Protein AF-A0A507EH34-F1 (afdb_monomer_lite)

Structure (mmCIF, N/CA/C/O backbone):
data_AF-A0A507EH34-F1
#
_entry.id   AF-A0A507EH34-F1
#
loop_
_atom_site.group_PDB
_atom_site.id
_atom_site.type_symbol
_atom_site.label_atom_id
_atom_site.label_alt_id
_atom_site.label_comp_id
_atom_site.label_asym_id
_atom_site.label_entity_id
_atom_site.label_seq_id
_atom_site.pdbx_PDB_ins_code
_atom_site.Cartn_x
_atom_site.Cartn_y
_atom_site.Cartn_z
_atom_site.occupancy
_atom_site.B_iso_or_equiv
_atom_site.auth_seq_id
_atom_site.auth_comp_id
_atom_site.auth_asym_id
_atom_site.auth_atom_id
_atom_site.pdbx_PDB_model_num
ATOM 1 N N . MET A 1 1 ? -32.931 -15.412 51.283 1.00 33.84 1 MET A N 1
ATOM 2 C CA . MET A 1 1 ? -33.545 -14.226 50.650 1.00 33.84 1 MET A CA 1
ATOM 3 C C . MET A 1 1 ? -32.749 -13.931 49.393 1.00 33.84 1 MET A C 1
ATOM 5 O O . MET A 1 1 ? -31.555 -13.701 49.509 1.00 33.84 1 MET A O 1
ATOM 9 N N . THR A 1 2 ? -33.366 -14.022 48.220 1.00 30.22 2 THR A N 1
ATOM 10 C CA . THR A 1 2 ? -32.742 -13.738 46.919 1.00 30.22 2 THR A CA 1
ATOM 11 C C . THR A 1 2 ? -33.269 -12.403 46.397 1.00 30.22 2 THR A C 1
ATOM 13 O O . THR A 1 2 ? -34.475 -12.170 46.427 1.00 30.22 2 THR A O 1
ATOM 16 N N . SER A 1 3 ? -32.374 -11.510 45.968 1.00 30.75 3 SER A N 1
ATOM 17 C CA . SER A 1 3 ? -32.752 -10.196 45.429 1.00 30.75 3 SER A CA 1
ATOM 18 C C . SER A 1 3 ? -33.054 -10.297 43.925 1.00 30.75 3 SER A C 1
ATOM 20 O O . SER A 1 3 ? -32.277 -10.944 43.221 1.00 30.75 3 SER A O 1
ATOM 22 N N . PRO A 1 4 ? -34.138 -9.690 43.406 1.00 41.44 4 PRO A N 1
ATOM 23 C CA . PRO A 1 4 ? -34.496 -9.758 41.990 1.00 41.44 4 PRO A CA 1
ATOM 24 C C . PRO A 1 4 ? -33.719 -8.727 41.149 1.00 41.44 4 PRO A C 1
ATOM 26 O O . PRO A 1 4 ? -34.237 -7.672 40.791 1.00 41.44 4 PRO A O 1
ATOM 29 N N . VAL A 1 5 ? -32.468 -9.058 40.825 1.00 37.34 5 VAL A N 1
ATOM 30 C CA . VAL A 1 5 ? -31.585 -8.348 39.880 1.00 37.34 5 VAL A CA 1
ATOM 31 C C . VAL A 1 5 ? -30.817 -9.449 39.117 1.00 37.34 5 VAL A C 1
ATOM 33 O O . VAL A 1 5 ? -30.235 -10.309 39.768 1.00 37.34 5 VAL A O 1
ATOM 36 N N . ASP A 1 6 ? -30.807 -9.570 37.784 1.00 42.75 6 ASP A N 1
ATOM 37 C CA . ASP A 1 6 ? -31.229 -8.632 36.733 1.00 42.75 6 ASP A CA 1
ATOM 38 C C . ASP A 1 6 ? -31.852 -9.346 35.501 1.00 42.75 6 ASP A C 1
ATOM 40 O O . ASP A 1 6 ? -31.167 -9.706 34.540 1.00 42.75 6 ASP A O 1
ATOM 44 N N . GLU A 1 7 ? -33.178 -9.543 35.482 1.00 36.62 7 GLU A N 1
ATOM 45 C CA . GLU A 1 7 ? -33.858 -10.077 34.284 1.00 36.62 7 GLU A CA 1
ATOM 46 C C . GLU A 1 7 ? -33.825 -9.117 33.079 1.00 36.62 7 GLU A C 1
ATOM 48 O O . GLU A 1 7 ? -34.032 -9.554 31.943 1.00 36.62 7 GLU A O 1
ATOM 53 N N . ASN A 1 8 ? -33.586 -7.820 33.295 1.00 33.03 8 ASN A N 1
ATOM 54 C CA . ASN A 1 8 ? -33.560 -6.838 32.215 1.00 33.03 8 ASN A CA 1
ATOM 55 C C . ASN A 1 8 ? -32.213 -6.845 31.486 1.00 33.03 8 ASN A C 1
ATOM 57 O O . ASN A 1 8 ? -32.210 -6.728 30.262 1.00 33.03 8 ASN A O 1
ATOM 61 N N . ALA A 1 9 ? -31.097 -7.092 32.176 1.00 38.38 9 ALA A N 1
ATOM 62 C CA . ALA A 1 9 ? -29.813 -7.385 31.537 1.00 38.38 9 ALA A CA 1
ATOM 63 C C . ALA A 1 9 ? -29.919 -8.612 30.611 1.00 38.38 9 ALA A C 1
ATOM 65 O O . ALA A 1 9 ? -29.548 -8.537 29.438 1.00 38.38 9 ALA A O 1
ATOM 66 N N . ALA A 1 10 ? -30.529 -9.705 31.087 1.00 32.69 10 ALA A N 1
ATOM 67 C CA . ALA A 1 10 ? -30.738 -10.923 30.297 1.00 32.69 10 ALA A CA 1
ATOM 68 C C . ALA A 1 10 ? -31.671 -10.727 29.081 1.00 32.69 10 ALA A C 1
ATOM 70 O O . ALA A 1 10 ? -31.538 -11.430 28.079 1.00 32.69 10 ALA A O 1
ATOM 71 N N . LYS A 1 11 ? -32.605 -9.766 29.141 1.00 30.56 11 LYS A N 1
ATOM 72 C CA . LYS A 1 11 ? -33.457 -9.374 28.002 1.00 30.56 11 LYS A CA 1
ATOM 73 C C . LYS A 1 11 ? -32.736 -8.421 27.040 1.00 30.56 11 LYS A C 1
ATOM 75 O O . LYS A 1 11 ? -32.881 -8.574 25.831 1.00 30.56 11 LYS A O 1
ATOM 80 N N . LYS A 1 12 ? -31.904 -7.502 27.544 1.00 30.50 12 LYS A N 1
ATOM 81 C CA . LYS A 1 12 ? -31.086 -6.584 26.728 1.00 30.50 12 LYS A CA 1
ATOM 82 C C . LYS A 1 12 ? -30.007 -7.329 25.930 1.00 30.50 12 LYS A C 1
ATOM 84 O O . LYS A 1 12 ? -29.765 -6.992 24.777 1.00 30.50 12 LYS A O 1
ATOM 89 N N . ALA A 1 13 ? -29.458 -8.408 26.492 1.00 32.72 13 ALA A N 1
ATOM 90 C CA . ALA A 1 13 ? -28.557 -9.347 25.815 1.00 32.72 13 ALA A CA 1
ATOM 91 C C . ALA A 1 13 ? -29.239 -10.238 24.748 1.00 32.72 13 ALA A C 1
ATOM 93 O O . ALA A 1 13 ? -28.607 -11.150 24.219 1.00 32.72 13 ALA A O 1
ATOM 94 N N . LYS A 1 14 ? -30.529 -10.020 24.442 1.00 30.28 14 LYS A N 1
ATOM 95 C CA . LYS A 1 14 ? -31.309 -10.841 23.498 1.00 30.28 14 LYS A CA 1
ATOM 96 C C . LYS A 1 14 ? -31.900 -10.062 22.318 1.00 30.28 14 LYS A C 1
ATOM 98 O O . LYS A 1 14 ? -32.732 -10.597 21.588 1.00 30.28 14 LYS A O 1
ATOM 103 N N . THR A 1 15 ? -31.459 -8.818 22.128 1.00 31.09 15 THR A N 1
ATOM 104 C CA . THR A 1 15 ? -31.805 -7.962 20.978 1.00 31.09 15 THR A CA 1
ATOM 105 C C . THR A 1 15 ? -30.588 -7.269 20.357 1.00 31.09 15 THR A C 1
ATOM 107 O O . THR A 1 15 ? -30.735 -6.245 19.696 1.00 31.09 15 THR A O 1
ATOM 110 N N . THR A 1 16 ? -29.389 -7.837 20.504 1.00 33.72 16 THR A N 1
ATOM 111 C CA . THR A 1 16 ? -28.366 -7.714 19.459 1.00 33.72 16 THR A CA 1
ATOM 112 C C . THR A 1 16 ? -28.890 -8.443 18.225 1.00 33.72 16 THR A C 1
ATOM 114 O O . THR A 1 16 ? -28.823 -9.666 18.124 1.00 33.72 16 THR A O 1
ATOM 117 N N . SER A 1 17 ? -29.470 -7.695 17.287 1.00 33.19 17 SER A N 1
ATOM 118 C CA . SER A 1 17 ? -29.617 -8.187 15.919 1.00 33.19 17 SER A CA 1
ATOM 119 C C . SER A 1 17 ? -28.230 -8.532 15.389 1.00 33.19 17 SER A C 1
ATOM 121 O O . SER A 1 17 ? -27.333 -7.701 15.519 1.00 33.19 17 SER A O 1
ATOM 123 N N . GLU A 1 18 ? -28.060 -9.704 14.773 1.00 38.97 18 GLU A N 1
ATOM 124 C CA . GLU A 1 18 ? -26.851 -10.015 14.004 1.00 38.97 18 GLU A CA 1
ATOM 125 C C . GLU A 1 18 ? -26.653 -8.909 12.957 1.00 38.97 18 GLU A C 1
ATOM 127 O O . GLU A 1 18 ? -27.385 -8.844 11.963 1.00 38.97 18 GLU A O 1
ATOM 132 N N . LEU A 1 19 ? -25.711 -7.998 13.219 1.00 39.44 19 LEU A N 1
ATOM 133 C CA . LEU A 1 19 ? -25.417 -6.850 12.368 1.00 39.44 19 LEU A CA 1
ATOM 134 C C . LEU A 1 19 ? -24.670 -7.360 11.140 1.00 39.44 19 LEU A C 1
ATOM 136 O O . LEU A 1 19 ? -23.449 -7.510 11.109 1.00 39.44 19 LEU A O 1
ATOM 140 N N . LYS A 1 20 ? -25.488 -7.775 10.173 1.00 55.75 20 LYS A N 1
ATOM 141 C CA . LYS A 1 20 ? -25.115 -8.684 9.102 1.00 55.75 20 LYS A CA 1
ATOM 142 C C . LYS A 1 20 ? -24.207 -7.981 8.108 1.00 55.75 20 LYS A C 1
ATOM 144 O O . LYS A 1 20 ? -24.690 -7.276 7.224 1.00 55.75 20 LYS A O 1
ATOM 149 N N . PHE A 1 21 ? -22.908 -8.217 8.266 1.00 67.62 21 PHE A N 1
ATOM 150 C CA . PHE A 1 21 ? -21.863 -7.628 7.446 1.00 67.62 21 PHE A CA 1
ATOM 151 C C . PHE A 1 21 ? -22.204 -7.722 5.936 1.00 67.62 21 PHE A C 1
ATOM 153 O O . PHE A 1 21 ? -22.510 -8.825 5.457 1.00 67.62 21 PHE A O 1
ATOM 160 N N . PRO A 1 22 ? -22.195 -6.608 5.170 1.00 71.25 22 PRO A N 1
ATOM 161 C CA . PRO A 1 22 ? -22.764 -6.529 3.818 1.00 71.25 22 PRO A CA 1
ATOM 162 C C . PRO A 1 22 ? -21.860 -7.120 2.718 1.00 71.25 22 PRO A C 1
ATOM 164 O O . PRO A 1 22 ? -21.755 -6.608 1.604 1.00 71.25 22 PRO A O 1
ATOM 167 N N . ARG A 1 23 ? -21.297 -8.305 2.984 1.00 82.00 23 ARG A N 1
ATOM 168 C CA . ARG A 1 23 ? -20.421 -9.098 2.103 1.00 82.00 23 ARG A CA 1
ATOM 169 C C . ARG A 1 23 ? -20.949 -9.267 0.668 1.00 82.00 23 ARG A C 1
ATOM 171 O O . ARG A 1 23 ? -20.158 -9.414 -0.257 1.00 82.00 23 ARG A O 1
ATOM 178 N N . LYS A 1 24 ? -22.271 -9.271 0.446 1.00 87.19 24 LYS A N 1
ATOM 179 C CA . LYS A 1 24 ? -22.873 -9.377 -0.904 1.00 87.19 24 LYS A CA 1
ATOM 180 C C . LYS A 1 24 ? -22.775 -8.081 -1.706 1.00 87.19 24 LYS A C 1
ATOM 182 O O . LYS A 1 24 ? -22.731 -8.117 -2.937 1.00 87.19 24 LYS A O 1
ATOM 187 N N . GLU A 1 25 ? -22.786 -6.956 -1.015 1.00 91.06 25 GLU A N 1
ATOM 188 C CA . GLU A 1 25 ? -22.670 -5.621 -1.570 1.00 91.06 25 GLU A CA 1
ATOM 189 C C . GLU A 1 25 ? -21.185 -5.323 -1.819 1.00 91.06 25 GLU A C 1
ATOM 191 O O . GLU A 1 25 ? -20.841 -4.909 -2.921 1.00 91.06 25 GLU A O 1
ATOM 196 N N . ASP A 1 26 ? -20.289 -5.678 -0.892 1.00 90.62 26 ASP A N 1
ATOM 197 C CA . ASP A 1 26 ? -18.832 -5.550 -1.073 1.00 90.62 26 ASP A CA 1
ATOM 198 C C . ASP A 1 26 ? -18.295 -6.415 -2.224 1.00 90.62 26 ASP A C 1
ATOM 200 O O . ASP A 1 26 ? -17.577 -5.924 -3.098 1.00 90.62 26 ASP A O 1
ATOM 204 N N . VAL A 1 27 ? -18.721 -7.681 -2.321 1.00 91.94 27 VAL A N 1
ATOM 205 C CA . VAL A 1 27 ? -18.384 -8.548 -3.469 1.00 91.94 27 VAL A CA 1
ATOM 206 C C . VAL A 1 27 ? -18.865 -7.945 -4.796 1.00 91.94 27 VAL A C 1
ATOM 208 O O . VAL A 1 27 ? -18.200 -8.088 -5.824 1.00 91.94 27 VAL A O 1
ATOM 211 N N . ARG A 1 28 ? -19.991 -7.220 -4.796 1.00 91.88 28 ARG A N 1
ATOM 212 C CA . ARG A 1 28 ? -20.483 -6.502 -5.982 1.00 91.88 28 ARG A CA 1
ATOM 213 C C . ARG A 1 28 ? -19.656 -5.245 -6.268 1.00 91.88 28 ARG A C 1
ATOM 215 O O . ARG A 1 28 ? -19.352 -4.985 -7.428 1.00 91.88 28 ARG A O 1
ATOM 222 N N . TYR A 1 29 ? -19.278 -4.499 -5.232 1.00 93.19 29 TYR A N 1
ATOM 223 C CA . TYR A 1 29 ? -18.457 -3.292 -5.316 1.00 93.19 29 TYR A CA 1
ATOM 224 C C . TYR A 1 29 ? -17.096 -3.580 -5.967 1.00 93.19 29 TYR A C 1
ATOM 226 O O . TYR A 1 29 ? -16.768 -2.991 -7.000 1.00 93.19 29 TYR A O 1
ATOM 234 N N . PHE A 1 30 ? -16.342 -4.553 -5.446 1.00 94.25 30 PHE A N 1
ATOM 235 C CA . PHE A 1 30 ? -15.064 -4.954 -6.047 1.00 94.25 30 PHE A CA 1
ATOM 236 C C . PHE A 1 30 ? -15.244 -5.605 -7.423 1.00 94.25 30 PHE A C 1
ATOM 238 O O . PHE A 1 30 ? -14.439 -5.372 -8.326 1.00 94.25 30 PHE A O 1
ATOM 245 N N . GLY A 1 31 ? -16.340 -6.349 -7.619 1.00 91.69 31 GLY A N 1
ATOM 246 C CA . GLY A 1 31 ? -16.728 -6.875 -8.926 1.00 91.69 31 GLY A CA 1
ATOM 247 C C . GLY A 1 31 ? -16.872 -5.783 -9.993 1.00 91.69 31 GLY A C 1
ATOM 248 O O . GLY A 1 31 ? -16.394 -5.960 -11.111 1.00 91.69 31 GLY A O 1
ATOM 249 N N . TYR A 1 32 ? -17.451 -4.624 -9.661 1.00 89.56 32 TYR A N 1
ATOM 250 C CA . TYR A 1 32 ? -17.475 -3.474 -10.572 1.00 89.56 32 TYR A CA 1
ATOM 251 C C . TYR A 1 32 ? -16.090 -2.842 -10.763 1.00 89.56 32 TYR A C 1
ATOM 253 O O . TYR A 1 32 ? -15.718 -2.552 -11.901 1.00 89.56 32 TYR A O 1
ATOM 261 N N . GLY A 1 33 ? -15.308 -2.688 -9.688 1.00 87.31 33 GLY A N 1
ATOM 262 C CA . GLY A 1 33 ? -13.963 -2.096 -9.732 1.00 87.31 33 GLY A CA 1
ATOM 263 C C . GLY A 1 33 ? -12.974 -2.817 -10.659 1.00 87.31 33 GLY A C 1
ATOM 264 O O . GLY A 1 33 ? -12.096 -2.173 -11.227 1.00 87.31 33 GLY A O 1
ATOM 265 N N . LEU A 1 34 ? -13.151 -4.126 -10.871 1.00 91.25 34 LEU A N 1
ATOM 266 C CA . LEU A 1 34 ? -12.356 -4.938 -11.807 1.00 91.25 34 LEU A CA 1
ATOM 267 C C . LEU A 1 34 ? -12.812 -4.844 -13.276 1.00 91.25 34 LEU A C 1
ATOM 269 O O . LEU A 1 34 ? -12.104 -5.324 -14.157 1.00 91.25 34 LEU A O 1
ATOM 273 N N . ASN A 1 35 ? -13.977 -4.247 -13.553 1.00 86.25 35 ASN A N 1
ATOM 274 C CA . ASN A 1 35 ? -14.508 -4.079 -14.911 1.00 86.25 35 ASN A CA 1
ATOM 275 C C . ASN A 1 35 ? -14.317 -2.652 -15.441 1.00 86.25 35 ASN A C 1
ATOM 277 O O . ASN A 1 35 ? -13.827 -2.465 -16.553 1.00 86.25 35 ASN A O 1
ATOM 281 N N . LEU A 1 36 ? -14.741 -1.639 -14.677 1.00 83.88 36 LEU A N 1
ATOM 282 C CA . LEU A 1 36 ? -14.709 -0.243 -15.115 1.00 83.88 36 LEU A CA 1
ATOM 283 C C . LEU A 1 36 ? -14.590 0.709 -13.922 1.00 83.88 36 LEU A C 1
ATOM 285 O O . LEU A 1 36 ? -15.369 0.638 -12.973 1.00 83.88 36 LEU A O 1
ATOM 289 N N . LEU A 1 37 ? -13.653 1.651 -14.016 1.00 84.38 37 LEU A N 1
ATOM 290 C CA . LEU A 1 37 ? -13.431 2.689 -13.013 1.00 84.38 37 LEU A CA 1
ATOM 291 C C . LEU A 1 37 ? -14.008 4.035 -13.494 1.00 84.38 37 LEU A C 1
ATOM 293 O O . LEU A 1 37 ? -13.840 4.381 -14.666 1.00 84.38 37 LEU A O 1
ATOM 297 N N . PRO A 1 38 ? -14.672 4.821 -12.623 1.00 80.31 38 PRO A N 1
ATOM 298 C CA . PRO A 1 38 ? -15.113 6.175 -12.953 1.00 80.31 38 PRO A CA 1
ATOM 299 C C . PRO A 1 38 ? -13.963 7.100 -13.376 1.00 80.31 38 PRO A C 1
ATOM 301 O O . PRO A 1 38 ? -12.874 7.051 -12.810 1.00 80.31 38 PRO A O 1
ATOM 304 N N . SER A 1 39 ? -14.232 8.030 -14.296 1.00 84.50 39 SER A N 1
ATOM 305 C CA . SER A 1 39 ? -13.222 8.948 -14.850 1.00 84.50 39 SER A CA 1
ATOM 306 C C . SER A 1 39 ? -12.549 9.875 -13.829 1.00 84.50 39 SER A C 1
ATOM 308 O O . SER A 1 39 ? -11.445 10.350 -14.088 1.00 84.50 39 SER A O 1
ATOM 310 N N . HIS A 1 40 ? -13.147 10.110 -12.657 1.00 81.38 40 HIS A N 1
ATOM 311 C CA . HIS A 1 40 ? -12.485 10.862 -11.585 1.00 81.38 40 HIS A CA 1
ATOM 312 C C . HIS A 1 40 ? -11.304 10.103 -10.952 1.00 81.38 40 HIS A C 1
ATOM 314 O O . HIS A 1 40 ? -10.471 10.727 -10.313 1.00 81.38 40 HIS A O 1
ATOM 320 N N . LEU A 1 41 ? -11.182 8.788 -11.175 1.00 84.00 41 LEU A N 1
ATOM 321 C CA . LEU A 1 41 ? -10.049 7.972 -10.724 1.00 84.00 41 LEU A CA 1
ATOM 322 C C . LEU A 1 41 ? -8.889 7.931 -11.742 1.00 84.00 41 LEU A C 1
ATOM 324 O O . LEU A 1 41 ? -7.958 7.149 -11.574 1.00 84.00 41 LEU A O 1
ATOM 328 N N . THR A 1 42 ? -8.910 8.774 -12.785 1.00 87.44 42 THR A N 1
ATOM 329 C CA . THR A 1 42 ? -7.844 8.833 -13.811 1.00 87.44 42 THR A CA 1
ATOM 330 C C . THR A 1 42 ? -6.474 9.195 -13.223 1.00 87.44 42 THR A C 1
ATOM 332 O O . THR A 1 42 ? -5.453 8.768 -13.756 1.00 87.44 42 THR A O 1
ATOM 335 N N . GLU A 1 43 ? -6.418 9.910 -12.092 1.00 87.56 43 GLU A N 1
ATOM 336 C CA . GLU A 1 43 ? -5.150 10.196 -11.395 1.00 87.56 43 GLU A CA 1
ATOM 337 C C . GLU A 1 43 ? -4.428 8.933 -10.888 1.00 87.56 43 GLU A C 1
ATOM 339 O O . GLU A 1 43 ? -3.215 8.952 -10.697 1.00 87.56 43 GLU A O 1
ATOM 344 N N . TYR A 1 44 ? -5.149 7.814 -10.755 1.00 89.25 44 TYR A N 1
ATOM 345 C CA . TYR A 1 44 ? -4.606 6.510 -10.384 1.00 89.25 44 TYR A CA 1
ATOM 346 C C . TYR A 1 44 ? -4.255 5.620 -11.589 1.00 89.25 44 TYR A C 1
ATOM 348 O O . TYR A 1 44 ? -3.935 4.448 -11.388 1.00 89.25 44 TYR A O 1
ATOM 356 N N . ASP A 1 45 ? -4.283 6.113 -12.838 1.00 91.94 45 ASP A N 1
ATOM 357 C CA . ASP A 1 45 ? -4.008 5.267 -14.014 1.00 91.94 45 ASP A CA 1
ATOM 358 C C . ASP A 1 45 ? -2.601 4.644 -13.979 1.00 91.94 45 ASP A C 1
ATOM 360 O O . ASP A 1 45 ? -2.442 3.484 -14.347 1.00 91.94 45 ASP A O 1
ATOM 364 N N . THR A 1 46 ? -1.596 5.329 -13.424 1.00 92.44 46 THR A N 1
ATOM 365 C CA . THR A 1 46 ? -0.242 4.781 -13.185 1.00 92.44 46 THR A CA 1
ATOM 366 C C . THR A 1 46 ? -0.168 3.771 -12.030 1.00 92.44 46 THR A C 1
ATOM 368 O O . THR A 1 46 ? 0.897 3.213 -11.780 1.00 92.44 46 THR A O 1
ATOM 371 N N . SER A 1 47 ? -1.274 3.533 -11.320 1.00 94.88 47 SER A N 1
ATOM 372 C CA . SER A 1 47 ? -1.382 2.698 -10.114 1.00 94.88 47 SER A CA 1
ATOM 373 C C . SER A 1 47 ? -2.530 1.676 -10.180 1.00 94.88 47 SER A C 1
ATOM 375 O O . SER A 1 47 ? -2.923 1.112 -9.157 1.00 94.88 47 SER A O 1
ATOM 377 N N . ARG A 1 48 ? -3.071 1.392 -11.373 1.00 95.88 48 ARG A N 1
ATOM 378 C CA . ARG A 1 48 ? -4.187 0.443 -11.562 1.00 95.88 48 ARG A CA 1
ATOM 379 C C . ARG A 1 48 ? -3.884 -0.972 -11.072 1.00 95.88 48 ARG A C 1
ATOM 381 O O . ARG A 1 48 ? -4.807 -1.644 -10.631 1.00 95.88 48 ARG A O 1
ATOM 388 N N . MET A 1 49 ? -2.620 -1.396 -11.070 1.00 97.25 49 MET A N 1
ATOM 389 C CA . MET A 1 49 ? -2.170 -2.647 -10.445 1.00 97.25 49 MET A CA 1
ATOM 390 C C . MET A 1 49 ? -2.544 -2.708 -8.953 1.00 97.25 49 MET A C 1
ATOM 392 O O . MET A 1 49 ? -3.101 -3.701 -8.494 1.00 97.25 49 MET A O 1
ATOM 396 N N . ALA A 1 50 ? -2.347 -1.613 -8.210 1.00 97.00 50 ALA A N 1
ATOM 397 C CA . ALA A 1 50 ? -2.748 -1.521 -6.807 1.00 97.00 50 ALA A CA 1
ATOM 398 C C . ALA A 1 50 ? -4.279 -1.473 -6.637 1.00 97.00 50 ALA A C 1
ATOM 400 O O . ALA A 1 50 ? -4.812 -2.082 -5.714 1.00 97.00 50 ALA A O 1
ATOM 401 N N . MET A 1 51 ? -5.006 -0.820 -7.552 1.00 95.81 51 MET A N 1
ATOM 402 C CA . MET A 1 51 ? -6.479 -0.816 -7.537 1.00 95.81 51 MET A CA 1
ATOM 403 C C . MET A 1 51 ? -7.067 -2.209 -7.802 1.00 95.81 51 MET A C 1
ATOM 405 O O . MET A 1 51 ? -8.003 -2.625 -7.120 1.00 95.81 51 MET A O 1
ATOM 409 N N . ALA A 1 52 ? -6.498 -2.940 -8.765 1.00 96.81 52 ALA A N 1
ATOM 410 C CA . ALA A 1 52 ? -6.851 -4.325 -9.047 1.00 96.81 52 ALA A CA 1
ATOM 411 C C . ALA A 1 52 ? -6.519 -5.228 -7.852 1.00 96.81 52 ALA A C 1
ATOM 413 O O . ALA A 1 52 ? -7.349 -6.054 -7.482 1.00 96.81 52 ALA A O 1
ATOM 414 N N . PHE A 1 53 ? -5.365 -5.025 -7.202 1.00 98.19 53 PHE A N 1
ATOM 415 C CA . PHE A 1 53 ? -5.001 -5.717 -5.964 1.00 98.19 53 PHE A CA 1
ATOM 416 C C . PHE A 1 53 ? -6.035 -5.487 -4.853 1.00 98.19 53 PHE A C 1
ATOM 418 O O . PHE A 1 53 ? -6.553 -6.463 -4.317 1.00 98.19 53 PHE A O 1
ATOM 425 N N . TYR A 1 54 ? -6.407 -4.236 -4.555 1.00 97.56 54 TYR A N 1
ATOM 426 C CA . TYR A 1 54 ? -7.431 -3.941 -3.544 1.00 97.56 54 TYR A CA 1
ATOM 427 C C . TYR A 1 54 ? -8.770 -4.623 -3.857 1.00 97.56 54 TYR A C 1
ATOM 429 O O . TYR A 1 54 ? -9.425 -5.139 -2.954 1.00 97.56 54 TYR A O 1
ATOM 437 N N . ALA A 1 55 ? -9.163 -4.684 -5.133 1.00 96.50 55 ALA A N 1
ATOM 438 C CA . ALA A 1 55 ? -10.412 -5.321 -5.530 1.00 96.50 55 ALA A CA 1
ATOM 439 C C . ALA A 1 55 ? -10.363 -6.860 -5.486 1.00 96.50 55 ALA A C 1
ATOM 441 O O . ALA A 1 55 ? -11.272 -7.482 -4.940 1.00 96.50 55 ALA A O 1
ATOM 442 N N . LEU A 1 56 ? -9.311 -7.495 -6.009 1.00 97.00 56 LEU A N 1
ATOM 443 C CA . LEU A 1 56 ? -9.181 -8.957 -5.981 1.00 97.00 56 LEU A CA 1
ATOM 444 C C . LEU A 1 56 ? -8.868 -9.495 -4.583 1.00 97.00 56 LEU A C 1
ATOM 446 O O . LEU A 1 56 ? -9.420 -10.521 -4.201 1.00 97.00 56 LEU A O 1
ATOM 450 N N . SER A 1 57 ? -8.056 -8.789 -3.796 1.00 97.56 57 SER A N 1
ATOM 451 C CA . SER A 1 57 ? -7.798 -9.144 -2.400 1.00 97.56 57 SER A CA 1
ATOM 452 C C . SER A 1 57 ? -9.023 -8.868 -1.513 1.00 97.56 57 SER A C 1
ATOM 454 O O . SER A 1 57 ? -9.339 -9.673 -0.644 1.00 97.56 57 SER A O 1
ATOM 456 N N . GLY A 1 58 ? -9.814 -7.825 -1.803 1.00 96.81 58 GLY A N 1
ATOM 457 C CA . GLY A 1 58 ? -11.121 -7.601 -1.168 1.00 96.81 58 GLY A CA 1
ATOM 458 C C . GLY A 1 58 ? -12.131 -8.717 -1.468 1.00 96.81 58 GLY A C 1
ATOM 459 O O . GLY A 1 58 ? -12.799 -9.211 -0.560 1.00 96.81 58 GLY A O 1
ATOM 460 N N . LEU A 1 59 ? -12.190 -9.193 -2.721 1.00 96.44 59 LEU A N 1
ATOM 461 C CA . LEU A 1 59 ? -12.948 -10.400 -3.079 1.00 96.44 59 LEU A CA 1
ATOM 462 C C . LEU A 1 59 ? -12.428 -11.649 -2.355 1.00 96.44 59 LEU A C 1
ATOM 464 O O . LEU A 1 59 ? -13.232 -12.496 -1.972 1.00 96.44 59 LEU A O 1
ATOM 468 N N . ASP A 1 60 ? -11.117 -11.776 -2.164 1.00 97.19 60 ASP A N 1
ATOM 469 C CA . ASP A 1 60 ? -10.504 -12.924 -1.496 1.00 97.19 60 ASP A CA 1
ATOM 470 C C . ASP A 1 60 ? -10.794 -12.953 0.012 1.00 97.19 60 ASP A C 1
ATOM 472 O O . ASP A 1 60 ? -11.261 -13.968 0.519 1.00 97.19 60 ASP A O 1
ATOM 476 N N . ILE A 1 61 ? -10.659 -11.821 0.715 1.00 96.94 61 ILE A N 1
ATOM 477 C CA . ILE A 1 61 ? -11.095 -11.675 2.117 1.00 96.94 61 ILE A CA 1
ATOM 478 C C . ILE A 1 61 ? -12.600 -11.975 2.241 1.00 96.94 61 ILE A C 1
ATOM 480 O O . ILE A 1 61 ? -13.030 -12.661 3.165 1.00 96.94 61 ILE A O 1
ATOM 484 N N . CYS A 1 62 ? -13.415 -11.557 1.268 1.00 95.38 62 CYS A N 1
ATOM 485 C CA . CYS A 1 62 ? -14.824 -11.949 1.161 1.00 95.38 62 CYS A CA 1
ATOM 486 C C . CYS A 1 62 ? -15.058 -13.399 0.672 1.00 95.38 62 CYS A C 1
ATOM 488 O O . CYS A 1 62 ? -16.196 -13.748 0.338 1.00 95.38 62 CYS A O 1
ATOM 490 N N . GLY A 1 63 ? -14.040 -14.263 0.616 1.00 94.00 63 GLY A N 1
ATOM 491 C CA . GLY A 1 63 ? -14.143 -15.674 0.229 1.00 94.00 63 GLY A CA 1
ATOM 492 C C . GLY A 1 63 ? -14.757 -15.897 -1.158 1.00 94.00 63 GLY A C 1
ATOM 493 O O . GLY A 1 63 ? -15.555 -16.816 -1.333 1.00 94.00 63 GLY A O 1
ATOM 494 N N . ALA A 1 64 ? -14.469 -15.009 -2.115 1.00 93.81 64 ALA A N 1
ATOM 495 C CA . ALA A 1 64 ? -15.077 -14.962 -3.448 1.00 93.81 64 ALA A CA 1
ATOM 496 C C . ALA A 1 64 ? -14.066 -15.103 -4.609 1.00 93.81 64 ALA A C 1
ATOM 498 O O . ALA A 1 64 ? -14.465 -15.009 -5.776 1.00 93.81 64 ALA A O 1
ATOM 499 N N . ALA A 1 65 ? -12.788 -15.387 -4.322 1.00 89.38 65 ALA A N 1
ATOM 500 C CA . ALA A 1 65 ? -11.738 -15.634 -5.323 1.00 89.38 65 ALA A CA 1
ATOM 501 C C . ALA A 1 65 ? -12.027 -16.836 -6.257 1.00 89.38 65 ALA A C 1
ATOM 503 O O . ALA A 1 65 ? -11.568 -16.866 -7.400 1.00 89.38 65 ALA A O 1
ATOM 504 N N . ASP A 1 66 ? -12.861 -17.788 -5.825 1.00 87.06 66 ASP A N 1
ATOM 505 C CA . ASP A 1 66 ? -13.325 -18.928 -6.636 1.00 87.06 66 ASP A CA 1
ATOM 506 C C . ASP A 1 66 ? -14.795 -18.803 -7.088 1.00 87.06 66 ASP A C 1
ATOM 508 O O . ASP A 1 66 ? -15.434 -19.778 -7.500 1.00 87.06 66 ASP A O 1
ATOM 512 N N . SER A 1 67 ? -15.350 -17.587 -7.063 1.00 91.69 67 SER A N 1
ATOM 513 C CA . SER A 1 67 ? -16.652 -17.286 -7.672 1.00 91.69 67 SER A CA 1
ATOM 514 C C . SER A 1 67 ? -16.638 -17.490 -9.194 1.00 91.69 67 SER A C 1
ATOM 516 O O . SER A 1 67 ? -15.594 -17.393 -9.842 1.00 91.69 67 SER A O 1
ATOM 518 N N . ASP A 1 68 ? -17.807 -17.722 -9.806 1.00 92.75 68 ASP A N 1
ATOM 519 C CA . ASP A 1 68 ? -17.913 -17.850 -11.271 1.00 92.75 68 ASP A CA 1
ATOM 520 C C . ASP A 1 68 ? -17.455 -16.589 -12.011 1.00 92.75 68 ASP A C 1
ATOM 522 O O . ASP A 1 68 ? -17.002 -16.680 -13.149 1.00 92.75 68 ASP A O 1
ATOM 526 N N . PHE A 1 69 ? -17.570 -15.416 -11.382 1.00 91.75 69 PHE A N 1
ATOM 527 C CA . PHE A 1 69 ? -17.071 -14.162 -11.938 1.00 91.75 69 PHE A CA 1
ATOM 528 C C . PHE A 1 69 ? -15.540 -14.163 -12.014 1.00 91.75 69 PHE A C 1
ATOM 530 O O . PHE A 1 69 ? -14.992 -13.932 -13.091 1.00 91.75 69 PHE A O 1
ATOM 537 N N . VAL A 1 70 ? -14.846 -14.501 -10.920 1.00 92.94 70 VAL A N 1
ATOM 538 C CA . VAL A 1 70 ? -13.378 -14.576 -10.931 1.00 92.94 70 VAL A CA 1
ATOM 539 C C . VAL A 1 70 ? -12.903 -15.712 -11.834 1.00 92.94 70 VAL A C 1
ATOM 541 O O . VAL A 1 70 ? -12.075 -15.473 -12.705 1.00 92.94 70 VAL A O 1
ATOM 544 N N . ARG A 1 71 ? -13.462 -16.927 -11.725 1.00 94.31 71 ARG A N 1
ATOM 545 C CA . ARG A 1 71 ? -13.045 -18.075 -12.556 1.00 94.31 71 ARG A CA 1
ATOM 546 C C . ARG A 1 71 ? -13.184 -17.837 -14.064 1.00 94.31 71 ARG A C 1
ATOM 548 O O . ARG A 1 71 ? -12.361 -18.352 -14.811 1.00 94.31 71 ARG A O 1
ATOM 555 N N . LYS A 1 72 ? -14.170 -17.051 -14.519 1.00 96.12 72 LYS A N 1
ATOM 556 C CA . LYS A 1 72 ? -14.331 -16.707 -15.947 1.00 96.12 72 LYS A CA 1
ATOM 557 C C . LYS A 1 72 ? -13.284 -15.717 -16.459 1.00 96.12 72 LYS A C 1
ATOM 559 O O . LYS A 1 72 ? -12.855 -15.862 -17.593 1.00 96.12 72 LYS A O 1
ATOM 564 N N . ASN A 1 73 ? -12.870 -14.750 -15.638 1.00 96.19 73 ASN A N 1
ATOM 565 C CA . ASN A 1 73 ? -11.926 -13.696 -16.037 1.00 96.19 73 ASN A CA 1
ATOM 566 C C . ASN A 1 73 ? -10.472 -13.977 -15.600 1.00 96.19 73 ASN A C 1
ATOM 568 O O . ASN A 1 73 ? -9.559 -13.265 -16.010 1.00 96.19 73 ASN A O 1
ATOM 572 N N . ARG A 1 74 ? -10.237 -15.013 -14.777 1.00 95.88 74 ARG A N 1
ATOM 573 C CA . ARG A 1 74 ? -8.941 -15.329 -14.144 1.00 95.88 74 ARG A CA 1
ATOM 574 C C . ARG A 1 74 ? -7.778 -15.330 -15.136 1.00 95.88 74 ARG A C 1
ATOM 576 O O . ARG A 1 74 ? -6.747 -14.739 -14.835 1.00 95.88 74 ARG A O 1
ATOM 583 N N . ARG A 1 75 ? -7.938 -15.955 -16.310 1.00 97.12 75 ARG A N 1
ATOM 584 C CA . ARG A 1 75 ? -6.870 -16.013 -17.320 1.00 97.12 75 ARG A CA 1
ATOM 585 C C . ARG A 1 75 ? -6.560 -14.637 -17.912 1.00 97.12 75 ARG A C 1
ATOM 587 O O . ARG A 1 75 ? -5.390 -14.280 -17.987 1.00 97.12 75 ARG A O 1
ATOM 594 N N . ASP A 1 76 ? -7.586 -13.867 -18.261 1.00 97.00 76 ASP A N 1
ATOM 595 C CA . ASP A 1 76 ? -7.436 -12.538 -18.862 1.00 97.00 76 ASP A CA 1
ATOM 596 C C . ASP A 1 76 ? -6.805 -11.542 -17.876 1.00 97.00 76 ASP A C 1
ATOM 598 O O . ASP A 1 76 ? -5.987 -10.714 -18.270 1.00 97.00 76 ASP A O 1
ATOM 602 N N . TRP A 1 77 ? -7.123 -11.649 -16.580 1.00 97.62 77 TRP A N 1
ATOM 603 C CA . TRP A 1 77 ? -6.497 -10.840 -15.529 1.00 97.62 77 TRP A CA 1
ATOM 604 C C . TRP A 1 77 ? -5.048 -11.244 -15.245 1.00 97.62 77 TRP A C 1
ATOM 606 O O . TRP A 1 77 ? -4.195 -10.367 -15.129 1.00 97.62 77 TRP A O 1
ATOM 616 N N . ILE A 1 78 ? -4.745 -12.545 -15.186 1.00 98.44 78 ILE A N 1
ATOM 617 C CA . ILE A 1 78 ? -3.364 -13.048 -15.089 1.00 98.44 78 ILE A CA 1
ATOM 618 C C . ILE A 1 78 ? -2.529 -12.525 -16.270 1.00 98.44 78 ILE A C 1
ATOM 620 O O . ILE A 1 78 ? -1.438 -11.988 -16.079 1.00 98.44 78 ILE A O 1
ATOM 624 N N . ASP A 1 79 ? -3.051 -12.638 -17.492 1.00 98.50 79 ASP A N 1
ATOM 625 C CA . ASP A 1 79 ? -2.351 -12.198 -18.697 1.00 98.50 79 ASP A CA 1
ATOM 626 C C . ASP A 1 79 ? -2.254 -10.665 -18.777 1.00 98.50 79 ASP A C 1
ATOM 628 O O . ASP A 1 79 ? -1.219 -10.142 -19.189 1.00 98.50 79 ASP A O 1
ATOM 632 N N . TRP A 1 80 ? -3.247 -9.924 -18.274 1.00 98.00 80 TRP A N 1
ATOM 633 C CA . TRP A 1 80 ? -3.129 -8.476 -18.083 1.00 98.00 80 TRP A CA 1
ATOM 634 C C . TRP A 1 80 ? -1.962 -8.106 -17.161 1.00 98.00 80 TRP A C 1
ATOM 636 O O . TRP A 1 80 ? -1.144 -7.273 -17.554 1.00 98.00 80 TRP A O 1
ATOM 646 N N . VAL A 1 81 ? -1.828 -8.761 -15.999 1.00 98.56 81 VAL A N 1
ATOM 647 C CA . VAL A 1 81 ? -0.702 -8.529 -15.077 1.00 98.56 81 VAL A CA 1
ATOM 648 C C . VAL A 1 81 ? 0.633 -8.840 -15.762 1.00 98.56 81 VAL A C 1
ATOM 650 O O . VAL A 1 81 ? 1.546 -8.012 -15.728 1.00 98.56 81 VAL A O 1
ATOM 653 N N . TYR A 1 82 ? 0.755 -9.981 -16.450 1.00 98.44 82 TYR A N 1
ATOM 654 C CA . TYR A 1 82 ? 1.997 -10.344 -17.143 1.00 98.44 82 TYR A CA 1
ATOM 655 C C . TYR A 1 82 ? 2.369 -9.398 -18.285 1.00 98.44 82 TYR A C 1
ATOM 657 O O . TYR A 1 82 ? 3.547 -9.062 -18.422 1.00 98.44 82 TYR A O 1
ATOM 665 N N . ALA A 1 83 ? 1.394 -8.863 -19.023 1.00 97.25 83 ALA A N 1
ATOM 666 C CA . ALA A 1 83 ? 1.629 -7.831 -20.033 1.00 97.25 83 ALA A CA 1
ATOM 667 C C . ALA A 1 83 ? 2.112 -6.487 -19.440 1.00 97.25 83 ALA A C 1
ATOM 669 O O . ALA A 1 83 ? 2.383 -5.542 -20.181 1.00 97.25 83 ALA A O 1
ATOM 670 N N . GLN A 1 84 ? 2.199 -6.342 -18.111 1.00 97.44 84 GLN A N 1
ATOM 671 C CA . GLN A 1 84 ? 2.851 -5.208 -17.447 1.00 97.44 84 GLN A CA 1
ATOM 672 C C . GLN A 1 84 ? 4.254 -5.530 -16.918 1.00 97.44 84 GLN A C 1
ATOM 674 O O . GLN A 1 84 ? 4.920 -4.606 -16.442 1.00 97.44 84 GLN A O 1
ATOM 679 N N . GLN A 1 85 ? 4.761 -6.756 -17.068 1.00 96.31 85 GLN A N 1
ATOM 680 C CA . GLN A 1 85 ? 6.119 -7.109 -16.653 1.00 96.31 85 GLN A CA 1
ATOM 681 C C . GLN A 1 85 ? 7.187 -6.403 -17.516 1.00 96.31 85 GLN A C 1
ATOM 683 O O . GLN A 1 85 ? 7.075 -6.286 -18.738 1.00 96.31 85 GLN A O 1
ATOM 688 N N . VAL A 1 86 ? 8.226 -5.897 -16.859 1.00 93.31 86 VAL A N 1
ATOM 689 C CA . VAL A 1 86 ? 9.382 -5.197 -17.423 1.00 93.31 86 VAL A CA 1
ATOM 690 C C . VAL A 1 86 ? 10.557 -6.166 -17.393 1.00 93.31 86 VAL A C 1
ATOM 692 O O . VAL A 1 86 ? 11.028 -6.540 -16.318 1.00 93.31 86 VAL A O 1
ATOM 695 N N . LEU A 1 87 ? 10.993 -6.603 -18.574 1.00 90.94 87 LEU A N 1
ATOM 696 C CA . LEU A 1 87 ? 11.922 -7.722 -18.749 1.00 90.94 87 LEU A CA 1
ATOM 697 C C . LEU A 1 87 ? 13.257 -7.262 -19.352 1.00 90.94 87 LEU A C 1
ATOM 699 O O . LEU A 1 87 ? 13.268 -6.308 -20.129 1.00 90.94 87 LEU A O 1
ATOM 703 N N . PRO A 1 88 ? 14.381 -7.943 -19.069 1.00 86.69 88 PRO A N 1
ATOM 704 C CA . PRO A 1 88 ? 15.652 -7.682 -19.745 1.00 86.69 88 PRO A CA 1
ATOM 705 C C . PRO A 1 88 ? 15.541 -7.857 -21.267 1.00 86.69 88 PRO A C 1
ATOM 707 O O . PRO A 1 88 ? 14.717 -8.620 -21.768 1.00 86.69 88 PRO A O 1
ATOM 710 N N . SER A 1 89 ? 16.399 -7.168 -22.023 1.00 79.88 89 SER A N 1
ATOM 711 C CA . SER A 1 89 ? 16.492 -7.330 -23.485 1.00 79.88 89 SER A CA 1
ATOM 712 C C . SER A 1 89 ? 17.337 -8.541 -23.912 1.00 79.88 89 SER A C 1
ATOM 714 O O . SER A 1 89 ? 17.433 -8.847 -25.101 1.00 79.88 89 SER A O 1
ATOM 716 N N . TRP A 1 90 ? 17.936 -9.241 -22.946 1.00 73.44 90 TRP A N 1
ATOM 717 C CA . TRP A 1 90 ? 18.779 -10.429 -23.098 1.00 73.44 90 TRP A CA 1
ATOM 718 C C . TRP A 1 90 ? 18.199 -11.613 -22.311 1.00 73.44 90 TRP A C 1
ATOM 720 O O . TRP A 1 90 ? 17.318 -11.442 -21.469 1.00 73.44 90 TRP A O 1
ATOM 730 N N . ASP A 1 91 ? 18.711 -12.819 -22.559 1.00 64.81 91 ASP A N 1
ATOM 731 C CA . ASP A 1 91 ? 18.279 -14.019 -21.837 1.00 64.81 91 ASP A CA 1
ATOM 732 C C . ASP A 1 91 ? 18.731 -13.989 -20.372 1.00 64.81 91 ASP A C 1
ATOM 734 O O . ASP A 1 91 ? 19.925 -14.020 -20.069 1.00 64.81 91 ASP A O 1
ATOM 738 N N . ALA A 1 92 ? 17.759 -13.967 -19.459 1.00 53.94 92 ALA A N 1
ATOM 739 C CA . ALA A 1 92 ? 17.961 -13.808 -18.016 1.00 53.94 92 ALA A CA 1
ATOM 740 C C . ALA A 1 92 ? 18.566 -15.034 -17.299 1.00 53.94 92 ALA A C 1
ATOM 742 O O . ALA A 1 92 ? 18.707 -15.023 -16.082 1.00 53.94 92 ALA A O 1
ATOM 743 N N . GLY A 1 93 ? 18.970 -16.073 -18.039 1.00 50.69 93 GLY A N 1
ATOM 744 C CA . GLY A 1 93 ? 19.709 -17.232 -17.518 1.00 50.69 93 GLY A CA 1
ATOM 745 C C . GLY A 1 93 ? 21.179 -16.945 -17.177 1.00 50.69 93 GLY A C 1
ATOM 746 O O . GLY A 1 93 ? 21.967 -17.877 -17.043 1.00 50.69 93 GLY A O 1
ATOM 747 N N . LYS A 1 94 ? 21.568 -15.668 -17.086 1.00 51.34 94 LYS A N 1
ATOM 748 C CA . LYS A 1 94 ? 22.854 -15.213 -16.556 1.00 51.34 94 LYS A CA 1
ATOM 749 C C . LYS A 1 94 ? 22.580 -14.382 -15.311 1.00 51.34 94 LYS A C 1
ATOM 751 O O . LYS A 1 94 ? 21.845 -13.402 -15.376 1.00 51.34 94 LYS A O 1
ATOM 756 N N . GLU A 1 95 ? 23.190 -14.779 -14.201 1.00 50.34 95 GLU A N 1
ATOM 757 C CA . GLU A 1 95 ? 23.005 -14.170 -12.876 1.00 50.34 95 GLU A CA 1
ATOM 758 C C . GLU A 1 95 ? 23.478 -12.705 -12.822 1.00 50.34 95 GLU A C 1
ATOM 760 O O . GLU A 1 95 ? 23.026 -11.932 -11.976 1.00 50.34 95 GLU A O 1
ATOM 765 N N . THR A 1 96 ? 24.366 -12.316 -13.743 1.00 54.81 96 THR A N 1
ATOM 766 C CA . THR A 1 96 ? 24.930 -10.971 -13.871 1.00 54.81 96 THR A CA 1
ATOM 767 C C . THR A 1 96 ? 24.313 -10.168 -15.018 1.00 54.81 96 THR A C 1
ATOM 769 O O . THR A 1 96 ? 24.061 -10.667 -16.118 1.00 54.81 96 THR A O 1
ATOM 772 N N . LEU A 1 97 ? 24.130 -8.868 -14.766 1.00 58.25 97 LEU A N 1
ATOM 773 C CA . LEU A 1 97 ? 23.886 -7.860 -15.798 1.00 58.25 97 LEU A CA 1
ATOM 774 C C . LEU A 1 97 ? 25.038 -7.855 -16.825 1.00 58.25 97 LEU A C 1
ATOM 776 O O . LEU A 1 97 ? 26.195 -7.963 -16.418 1.00 58.25 97 LEU A O 1
ATOM 780 N N . PRO A 1 98 ? 24.764 -7.685 -18.133 1.00 63.28 98 PRO A N 1
ATOM 781 C CA . PRO A 1 98 ? 25.810 -7.457 -19.127 1.00 63.28 98 PRO A CA 1
ATOM 782 C C . PRO A 1 98 ? 26.628 -6.198 -18.808 1.00 63.28 98 PRO A C 1
ATOM 784 O O . PRO A 1 98 ? 26.063 -5.184 -18.388 1.00 63.28 98 PRO A O 1
ATOM 787 N N . ASP A 1 99 ? 27.939 -6.243 -19.056 1.00 53.66 99 ASP A N 1
ATOM 788 C CA . ASP A 1 99 ? 28.844 -5.121 -18.788 1.00 53.66 99 ASP A CA 1
ATOM 789 C C . ASP A 1 99 ? 28.358 -3.820 -19.450 1.00 53.66 99 ASP A C 1
ATOM 791 O O . ASP A 1 99 ? 28.019 -3.780 -20.635 1.00 53.66 99 ASP A O 1
ATOM 795 N N . GLY A 1 100 ? 28.304 -2.741 -18.665 1.00 53.19 100 GLY A N 1
ATOM 796 C CA . GLY A 1 100 ? 27.807 -1.435 -19.111 1.00 53.19 100 GLY A CA 1
ATOM 797 C C . GLY A 1 100 ? 26.278 -1.294 -19.186 1.00 53.19 100 GLY A C 1
ATOM 798 O O . GLY A 1 100 ? 25.794 -0.253 -19.636 1.00 53.19 100 GLY A O 1
ATOM 799 N N . CYS A 1 101 ? 25.489 -2.283 -18.747 1.00 56.38 101 CYS A N 1
ATOM 800 C CA . CYS A 1 101 ? 24.030 -2.166 -18.752 1.00 56.38 101 CYS A CA 1
ATOM 801 C C . CYS A 1 101 ? 23.509 -1.183 -17.684 1.00 56.38 101 CYS A C 1
ATOM 803 O O . CYS A 1 101 ? 23.381 -1.511 -16.509 1.00 56.38 101 CYS A O 1
ATOM 805 N N . THR A 1 102 ? 23.133 0.023 -18.116 1.00 56.12 102 THR A N 1
ATOM 806 C CA . THR A 1 102 ? 22.562 1.093 -17.271 1.00 56.12 102 THR A CA 1
ATOM 807 C C . THR A 1 102 ? 21.049 0.978 -17.034 1.00 56.12 102 THR A C 1
ATOM 809 O O . THR A 1 102 ? 20.387 1.979 -16.772 1.00 56.12 102 THR A O 1
ATOM 812 N N . TRP A 1 103 ? 20.445 -0.199 -17.217 1.00 62.31 103 TRP A N 1
ATOM 813 C CA . TRP A 1 103 ? 18.995 -0.374 -17.076 1.00 62.31 103 TRP A CA 1
ATOM 814 C C . TRP A 1 103 ? 18.671 -1.593 -16.221 1.00 62.31 103 TRP A C 1
ATOM 816 O O . TRP A 1 103 ? 18.879 -2.730 -16.637 1.00 62.31 103 TRP A O 1
ATOM 826 N N . THR A 1 104 ? 18.173 -1.317 -15.018 1.00 69.50 104 THR A N 1
ATOM 827 C CA . THR A 1 104 ? 17.989 -2.299 -13.942 1.00 69.50 104 THR A CA 1
ATOM 828 C C . THR A 1 104 ? 16.561 -2.341 -13.392 1.00 69.50 104 THR A C 1
ATOM 830 O O . THR A 1 104 ? 16.275 -3.171 -12.539 1.00 69.50 104 THR A O 1
ATOM 833 N N . CYS A 1 105 ? 15.656 -1.474 -13.861 1.00 83.38 105 CYS A N 1
ATOM 834 C CA . CYS A 1 105 ? 14.325 -1.258 -13.278 1.00 83.38 105 CYS A CA 1
ATOM 835 C C . CYS A 1 105 ? 13.295 -2.302 -13.739 1.00 83.38 105 CYS A C 1
ATOM 837 O O . CYS A 1 105 ? 12.365 -1.994 -14.489 1.00 83.38 105 CYS A O 1
ATOM 839 N N . PHE A 1 106 ? 13.495 -3.543 -13.298 1.00 91.19 106 PHE A N 1
ATOM 840 C CA . PHE A 1 106 ? 12.668 -4.713 -13.605 1.00 91.19 106 PHE A CA 1
ATOM 841 C C . PHE A 1 106 ? 11.522 -4.912 -12.606 1.00 91.19 106 PHE A C 1
ATOM 843 O O . PHE A 1 106 ? 11.489 -4.292 -11.543 1.00 91.19 106 PHE A O 1
ATOM 850 N N . GLY A 1 107 ? 10.563 -5.776 -12.938 1.00 94.88 107 GLY A N 1
ATOM 851 C CA . GLY A 1 107 ? 9.333 -5.965 -12.160 1.00 94.88 107 GLY A CA 1
ATOM 852 C C . GLY A 1 107 ? 8.113 -5.557 -12.965 1.00 94.88 107 GLY A C 1
ATOM 853 O O . GLY A 1 107 ? 8.053 -5.896 -14.138 1.00 94.88 107 GLY A O 1
ATOM 854 N N . PHE A 1 108 ? 7.142 -4.855 -12.381 1.00 97.56 108 PHE A N 1
ATOM 855 C CA . PHE A 1 108 ? 5.880 -4.549 -13.064 1.00 97.56 108 PHE A CA 1
ATOM 856 C C . PHE A 1 108 ? 5.597 -3.046 -13.155 1.00 97.56 108 PHE A C 1
ATOM 858 O O . PHE A 1 108 ? 5.927 -2.266 -12.257 1.00 97.56 108 PHE A O 1
ATOM 865 N N . ARG A 1 109 ? 4.965 -2.654 -14.265 1.00 95.88 109 ARG A N 1
ATOM 866 C CA . ARG A 1 109 ? 4.321 -1.347 -14.459 1.00 95.88 109 ARG A CA 1
ATOM 867 C C . ARG A 1 109 ? 3.002 -1.321 -13.686 1.00 95.88 109 ARG A C 1
ATOM 869 O O . ARG A 1 109 ? 2.355 -2.354 -13.537 1.00 95.88 109 ARG A O 1
ATOM 876 N N . GLY A 1 110 ? 2.548 -0.142 -13.269 1.00 95.50 110 GLY A N 1
ATOM 877 C CA . GLY A 1 110 ? 1.223 -0.006 -12.654 1.00 95.50 110 GLY A CA 1
ATOM 878 C C . GLY A 1 110 ? 0.047 -0.080 -13.639 1.00 95.50 110 GLY A C 1
ATOM 879 O O . GLY A 1 110 ? -1.086 -0.263 -13.199 1.00 95.50 110 GLY A O 1
ATOM 880 N N . SER A 1 111 ? 0.292 0.056 -14.949 1.00 95.50 111 SER A N 1
ATOM 881 C CA . SER A 1 111 ? -0.704 -0.085 -16.025 1.00 95.50 111 SER A CA 1
ATOM 882 C C . SER A 1 111 ? -0.051 -0.131 -17.422 1.00 95.50 111 SER A C 1
ATOM 884 O O . SER A 1 111 ? 1.160 0.081 -17.535 1.00 95.50 111 SER A O 1
ATOM 886 N N . PRO A 1 112 ? -0.829 -0.330 -18.508 1.00 93.94 112 PRO A N 1
ATOM 887 C CA . PRO A 1 112 ? -0.369 -0.175 -19.898 1.00 93.94 112 PRO A CA 1
ATOM 888 C C . PRO A 1 112 ? -0.037 1.268 -20.347 1.00 93.94 112 PRO A C 1
ATOM 890 O O . PRO A 1 112 ? 0.191 1.499 -21.534 1.00 93.94 112 PRO A O 1
ATOM 893 N N . SER A 1 113 ? -0.032 2.250 -19.439 1.00 90.50 113 SER A N 1
ATOM 894 C CA . SER A 1 113 ? 0.125 3.689 -19.733 1.00 90.50 113 SER A CA 1
ATOM 895 C C . SER A 1 113 ? 1.414 4.086 -20.463 1.00 90.50 113 SER A C 1
ATOM 897 O O . SER A 1 113 ? 1.438 5.129 -21.113 1.00 90.50 113 SER A O 1
ATOM 899 N N . SER A 1 114 ? 2.464 3.256 -20.443 1.00 87.00 114 SER A N 1
ATOM 900 C CA . SER A 1 114 ? 3.681 3.493 -21.236 1.00 87.00 114 SER A CA 1
ATOM 901 C C . SER A 1 114 ? 3.521 3.222 -22.742 1.00 87.00 114 SER A C 1
ATOM 903 O O . SER A 1 114 ? 4.470 3.406 -23.502 1.00 87.00 114 SER A O 1
ATOM 905 N N . GLY A 1 115 ? 2.336 2.796 -23.199 1.00 89.81 115 GLY A N 1
ATOM 906 C CA . GLY A 1 115 ? 2.022 2.624 -24.623 1.00 89.81 115 GLY A CA 1
ATOM 907 C C . GLY A 1 115 ? 2.650 1.388 -25.274 1.00 89.81 115 GLY A C 1
ATOM 908 O O . GLY A 1 115 ? 2.653 1.274 -26.500 1.00 89.81 115 GLY A O 1
ATOM 909 N N . ARG A 1 116 ? 3.183 0.457 -24.473 1.00 89.38 116 ARG A N 1
ATOM 910 C CA . ARG A 1 116 ? 3.673 -0.844 -24.950 1.00 89.38 116 ARG A CA 1
ATOM 911 C C . ARG A 1 116 ? 2.546 -1.664 -25.583 1.00 89.38 116 ARG A C 1
ATOM 913 O O . ARG A 1 116 ? 1.394 -1.599 -25.158 1.00 89.38 116 ARG A O 1
ATOM 920 N N . ALA A 1 117 ? 2.905 -2.484 -26.570 1.00 91.69 117 ALA A N 1
ATOM 921 C CA . ALA A 1 117 ? 2.013 -3.517 -27.082 1.00 91.69 117 ALA A CA 1
ATOM 922 C C . ALA A 1 117 ? 1.667 -4.527 -25.972 1.00 91.69 117 ALA A C 1
ATOM 924 O O . ALA A 1 117 ? 2.504 -4.838 -25.124 1.00 91.69 117 ALA A O 1
ATOM 925 N N . PHE A 1 118 ? 0.439 -5.041 -25.993 1.00 96.31 118 PHE A N 1
ATOM 926 C CA . PHE A 1 118 ? -0.009 -6.073 -25.064 1.00 96.31 118 PHE A CA 1
ATOM 927 C C . PHE A 1 118 ? 0.621 -7.423 -25.437 1.00 96.31 118 PHE A C 1
ATOM 929 O O . PHE A 1 118 ? 0.233 -8.023 -26.439 1.00 96.31 118 PHE A O 1
ATOM 936 N N . ASP A 1 119 ? 1.575 -7.893 -24.634 1.00 95.50 119 ASP A N 1
ATOM 937 C CA . ASP A 1 119 ? 2.172 -9.226 -24.761 1.00 95.50 119 ASP A CA 1
ATOM 938 C C . ASP A 1 119 ? 2.287 -9.903 -23.377 1.00 95.50 119 ASP A C 1
ATOM 940 O O . ASP A 1 119 ? 3.189 -9.574 -22.603 1.00 95.50 119 ASP A O 1
ATOM 944 N N . PRO A 1 120 ? 1.385 -10.846 -23.043 1.00 96.25 120 PRO A N 1
ATOM 945 C CA . PRO A 1 120 ? 1.377 -11.554 -21.762 1.00 96.25 120 PRO A CA 1
ATOM 946 C C . PRO A 1 120 ? 2.345 -12.748 -21.709 1.00 96.25 120 PRO A C 1
ATOM 948 O O . PRO A 1 120 ? 2.423 -13.431 -20.686 1.00 96.25 120 PRO A O 1
ATOM 951 N N . ASN A 1 121 ? 3.046 -13.037 -22.812 1.00 95.00 121 ASN A N 1
ATOM 952 C CA . ASN A 1 121 ? 4.001 -14.140 -22.935 1.00 95.00 121 ASN A CA 1
ATOM 953 C C . ASN A 1 121 ? 5.400 -13.646 -23.351 1.00 95.00 121 ASN A C 1
ATOM 955 O O . ASN A 1 121 ? 6.252 -14.452 -23.735 1.00 95.00 121 ASN A O 1
ATOM 959 N N . ALA A 1 122 ? 5.645 -12.336 -23.256 1.00 90.69 122 ALA A N 1
ATOM 960 C CA . ALA A 1 122 ? 6.945 -11.732 -23.498 1.00 90.69 122 ALA A CA 1
ATOM 961 C C . ALA A 1 122 ? 8.020 -12.401 -22.627 1.00 90.69 122 ALA A C 1
ATOM 963 O O . ALA A 1 122 ? 7.876 -12.517 -21.411 1.00 90.69 122 ALA A O 1
ATOM 964 N N . THR A 1 123 ? 9.130 -12.807 -23.242 1.00 87.56 123 THR A N 1
ATOM 965 C CA . THR A 1 123 ? 10.311 -13.345 -22.539 1.00 87.56 123 THR A CA 1
ATOM 966 C C . THR A 1 123 ? 11.422 -12.307 -22.373 1.00 87.56 123 THR A C 1
ATOM 968 O O . THR A 1 123 ? 12.342 -12.499 -21.578 1.00 87.56 123 THR A O 1
ATOM 971 N N . ARG A 1 124 ? 11.334 -11.192 -23.110 1.00 86.62 124 ARG A N 1
ATOM 972 C CA . ARG A 1 124 ? 12.283 -10.071 -23.130 1.00 86.62 124 ARG A CA 1
ATOM 973 C C . ARG A 1 124 ? 11.531 -8.750 -23.335 1.00 86.62 124 ARG A C 1
ATOM 975 O O . ARG A 1 124 ? 10.388 -8.754 -23.785 1.00 86.62 124 ARG A O 1
ATOM 982 N N . SER A 1 125 ? 12.159 -7.606 -23.067 1.00 83.25 125 SER A N 1
ATOM 983 C CA . SER A 1 125 ? 11.651 -6.295 -23.512 1.00 83.25 125 SER A CA 1
ATOM 984 C C . SER A 1 125 ? 12.760 -5.449 -24.135 1.00 83.25 125 SER A C 1
ATOM 986 O O . SER A 1 125 ? 13.858 -5.348 -23.597 1.00 83.25 125 SER A O 1
ATOM 988 N N . GLU A 1 126 ? 12.476 -4.797 -25.264 1.00 79.75 126 GLU A N 1
ATOM 989 C CA . GLU A 1 126 ? 13.372 -3.785 -25.841 1.00 79.75 126 GLU A CA 1
ATOM 990 C C . GLU A 1 126 ? 13.472 -2.567 -24.912 1.00 79.75 126 GLU A C 1
ATOM 992 O O . GLU A 1 126 ? 12.451 -2.127 -24.383 1.00 79.75 126 GLU A O 1
ATOM 997 N N . LYS A 1 127 ? 14.658 -1.969 -24.734 1.00 77.50 127 LYS A N 1
ATOM 998 C CA . LYS A 1 127 ? 14.818 -0.762 -23.901 1.00 77.50 127 LYS A CA 1
ATOM 999 C C . LYS A 1 127 ? 14.100 0.435 -24.545 1.00 77.50 127 LYS A C 1
ATOM 1001 O O . LYS A 1 127 ? 14.425 0.818 -25.663 1.00 77.50 127 LYS A O 1
ATOM 1006 N N . TRP A 1 128 ? 13.171 1.050 -23.814 1.00 79.31 128 TRP A N 1
ATOM 1007 C CA . TRP A 1 128 ? 12.389 2.223 -24.234 1.00 79.31 128 TRP A CA 1
ATOM 1008 C C . TRP A 1 128 ? 12.525 3.315 -23.159 1.00 79.31 128 TRP A C 1
ATOM 1010 O O . TRP A 1 128 ? 12.630 3.007 -21.972 1.00 79.31 128 TRP A O 1
ATOM 1020 N N . CYS A 1 129 ? 12.579 4.592 -23.545 1.00 73.00 129 CYS A N 1
ATOM 1021 C CA . CYS A 1 129 ? 12.728 5.699 -22.593 1.00 73.00 129 CYS A CA 1
ATOM 1022 C C . CYS A 1 129 ? 11.501 5.840 -21.671 1.00 73.00 129 CYS A C 1
ATOM 1024 O O . CYS A 1 129 ? 10.365 5.793 -22.129 1.00 73.00 129 CYS A O 1
ATOM 1026 N N . HIS A 1 130 ? 11.725 6.035 -20.369 1.00 79.06 130 HIS A N 1
ATOM 1027 C CA . HIS A 1 130 ? 10.676 6.166 -19.337 1.00 79.06 130 HIS A CA 1
ATOM 1028 C C . HIS A 1 130 ? 9.808 4.910 -19.089 1.00 79.06 130 HIS A C 1
ATOM 1030 O O . HIS A 1 130 ? 9.013 4.900 -18.151 1.00 79.06 130 HIS A O 1
ATOM 1036 N N . ASP A 1 131 ? 9.993 3.821 -19.845 1.00 86.38 131 ASP A N 1
ATOM 1037 C CA . ASP A 1 131 ? 9.333 2.540 -19.575 1.00 86.38 131 ASP A CA 1
ATOM 1038 C C . ASP A 1 131 ? 10.041 1.814 -18.418 1.00 86.38 131 ASP A C 1
ATOM 1040 O O . ASP A 1 131 ? 11.174 1.343 -18.550 1.00 86.38 131 ASP A O 1
ATOM 1044 N N . THR A 1 132 ? 9.389 1.788 -17.256 1.00 86.69 132 THR A N 1
ATOM 1045 C CA . THR A 1 132 ? 10.005 1.450 -15.964 1.00 86.69 132 THR A CA 1
ATOM 1046 C C . THR A 1 132 ? 9.079 0.607 -15.094 1.00 86.69 132 THR A C 1
ATOM 1048 O O . THR A 1 132 ? 7.855 0.681 -15.212 1.00 86.69 132 THR A O 1
ATOM 1051 N N . SER A 1 133 ? 9.653 -0.206 -14.205 1.00 93.06 133 SER A N 1
ATOM 1052 C CA . SER A 1 133 ? 8.891 -0.804 -13.107 1.00 93.06 133 SER A CA 1
ATOM 1053 C C . SER A 1 133 ? 8.674 0.202 -11.971 1.00 93.06 133 SER A C 1
ATOM 1055 O O . SER A 1 133 ? 9.312 1.257 -11.910 1.00 93.06 133 SER A O 1
ATOM 1057 N N . HIS A 1 134 ? 7.789 -0.139 -11.038 1.00 95.38 134 HIS A N 1
ATOM 1058 C CA . HIS A 1 134 ? 7.649 0.566 -9.766 1.00 95.38 134 HIS A CA 1
ATOM 1059 C C . HIS A 1 134 ? 7.516 -0.463 -8.642 1.00 95.38 134 HIS A C 1
ATOM 1061 O O . HIS A 1 134 ? 6.697 -1.373 -8.743 1.00 95.38 134 HIS A O 1
ATOM 1067 N N . VAL A 1 135 ? 8.287 -0.343 -7.559 1.00 96.50 135 VAL A N 1
ATOM 1068 C CA . VAL A 1 135 ? 8.422 -1.412 -6.547 1.00 96.50 135 VAL A CA 1
ATOM 1069 C C . VAL A 1 135 ? 7.082 -1.815 -5.911 1.00 96.50 135 VAL A C 1
ATOM 1071 O O . VAL A 1 135 ? 6.763 -2.999 -5.857 1.00 96.50 135 VAL A O 1
ATOM 1074 N N . ALA A 1 136 ? 6.212 -0.860 -5.562 1.00 97.50 136 ALA A N 1
ATOM 1075 C CA . ALA A 1 136 ? 4.872 -1.177 -5.046 1.00 97.50 136 ALA A CA 1
ATOM 1076 C C . ALA A 1 136 ? 3.935 -1.822 -6.098 1.00 97.50 136 ALA A C 1
ATOM 1078 O O . ALA A 1 136 ? 2.987 -2.523 -5.739 1.00 97.50 136 ALA A O 1
ATOM 1079 N N . MET A 1 137 ? 4.205 -1.621 -7.395 1.00 98.12 137 MET A N 1
ATOM 1080 C CA . MET A 1 137 ? 3.456 -2.253 -8.490 1.00 98.12 137 MET A CA 1
ATOM 1081 C C . MET A 1 137 ? 3.973 -3.670 -8.750 1.00 98.12 137 MET A C 1
ATOM 1083 O O . MET A 1 137 ? 3.179 -4.568 -8.986 1.00 98.12 137 MET A O 1
ATOM 1087 N N . THR A 1 138 ? 5.281 -3.905 -8.600 1.00 98.62 138 THR A N 1
ATOM 1088 C CA . THR A 1 138 ? 5.871 -5.252 -8.562 1.00 98.62 138 THR A CA 1
ATOM 1089 C C . THR A 1 138 ? 5.308 -6.078 -7.403 1.00 98.62 138 THR A C 1
ATOM 1091 O O . THR A 1 138 ? 4.900 -7.213 -7.621 1.00 98.62 138 THR A O 1
ATOM 1094 N N . TYR A 1 139 ? 5.207 -5.508 -6.196 1.00 98.81 139 TYR A N 1
ATOM 1095 C CA . TYR A 1 139 ? 4.557 -6.168 -5.056 1.00 98.81 139 TYR A CA 1
ATOM 1096 C C . TYR A 1 139 ? 3.090 -6.516 -5.358 1.00 98.81 139 TYR A C 1
ATOM 1098 O O . TYR A 1 139 ? 2.709 -7.683 -5.277 1.00 98.81 139 TYR A O 1
ATOM 1106 N N . THR A 1 140 ? 2.274 -5.533 -5.753 1.00 98.69 140 THR A N 1
ATOM 1107 C CA . THR A 1 140 ? 0.835 -5.758 -5.989 1.00 98.69 140 THR A CA 1
ATOM 1108 C C . THR A 1 140 ? 0.551 -6.673 -7.185 1.00 98.69 140 THR A C 1
ATOM 1110 O O . THR A 1 140 ? -0.406 -7.440 -7.128 1.00 98.69 140 THR A O 1
ATOM 1113 N N . ALA A 1 141 ? 1.406 -6.689 -8.214 1.00 98.81 141 ALA A N 1
ATOM 1114 C CA . ALA A 1 141 ? 1.346 -7.654 -9.315 1.00 98.81 141 ALA A CA 1
ATOM 1115 C C . ALA A 1 141 ? 1.604 -9.099 -8.856 1.00 98.81 141 ALA A C 1
ATOM 1117 O O . ALA A 1 141 ? 0.845 -10.001 -9.203 1.00 98.81 141 ALA A O 1
ATOM 1118 N N . LEU A 1 142 ? 2.645 -9.330 -8.048 1.00 98.75 142 LEU A N 1
ATOM 1119 C CA . LEU A 1 142 ? 2.943 -10.663 -7.515 1.00 98.75 142 LEU A CA 1
ATOM 1120 C C . LEU A 1 142 ? 1.848 -11.139 -6.549 1.00 98.75 142 LEU A C 1
ATOM 1122 O O . LEU A 1 142 ? 1.404 -12.281 -6.638 1.00 98.75 142 LEU A O 1
ATOM 1126 N N . ALA A 1 143 ? 1.351 -10.244 -5.692 1.00 98.44 143 ALA A N 1
ATOM 1127 C CA . ALA A 1 143 ? 0.223 -10.513 -4.806 1.00 98.44 143 ALA A CA 1
ATOM 1128 C C . ALA A 1 143 ? -1.059 -10.874 -5.588 1.00 98.44 143 ALA A C 1
ATOM 1130 O O . ALA A 1 143 ? -1.763 -11.810 -5.218 1.00 98.44 143 ALA A O 1
ATOM 1131 N N . LEU A 1 144 ? -1.337 -10.188 -6.704 1.00 98.31 144 LEU A N 1
ATOM 1132 C CA . LEU A 1 144 ? -2.450 -10.502 -7.608 1.00 98.31 144 LEU A CA 1
ATOM 1133 C C . LEU A 1 144 ? -2.341 -11.897 -8.230 1.00 98.31 144 LEU A C 1
ATOM 1135 O O . LEU A 1 144 ? -3.319 -12.644 -8.224 1.00 98.31 144 LEU A O 1
ATOM 1139 N N . LEU A 1 145 ? -1.165 -12.255 -8.749 1.00 98.25 145 LEU A N 1
ATOM 1140 C CA . LEU A 1 145 ? -0.916 -13.573 -9.336 1.00 98.25 145 LEU A CA 1
ATOM 1141 C C . LEU A 1 145 ? -1.107 -14.692 -8.297 1.00 98.25 145 LEU A C 1
ATOM 1143 O O . LEU A 1 145 ? -1.786 -15.678 -8.582 1.00 98.25 145 LEU A O 1
ATOM 1147 N N . VAL A 1 146 ? -0.613 -14.487 -7.071 1.00 97.38 146 VAL A N 1
ATOM 1148 C CA . VAL A 1 146 ? -0.810 -15.398 -5.930 1.00 97.38 146 VAL A CA 1
ATOM 1149 C C . VAL A 1 146 ? -2.291 -15.539 -5.547 1.00 97.38 146 VAL A C 1
ATOM 1151 O O . VAL A 1 146 ? -2.779 -16.660 -5.416 1.00 97.38 146 VAL A O 1
ATOM 1154 N N . ILE A 1 147 ? -3.046 -14.437 -5.437 1.00 97.25 147 ILE A N 1
ATOM 1155 C CA . ILE A 1 147 ? -4.495 -14.478 -5.145 1.00 97.25 147 ILE A CA 1
ATOM 1156 C C . ILE A 1 147 ? -5.251 -15.289 -6.209 1.00 97.25 147 ILE A C 1
ATOM 1158 O O . ILE A 1 147 ? -6.140 -16.072 -5.864 1.00 97.25 147 ILE A O 1
ATOM 1162 N N . LEU A 1 148 ? -4.889 -15.116 -7.485 1.00 96.50 148 LEU A N 1
ATOM 1163 C CA . LEU A 1 148 ? -5.498 -15.794 -8.634 1.00 96.50 148 LEU A CA 1
ATOM 1164 C C . LEU A 1 148 ? -5.037 -17.257 -8.806 1.00 96.50 148 LEU A C 1
ATOM 1166 O O . LEU A 1 148 ? -5.668 -17.996 -9.566 1.00 96.50 148 LEU A O 1
ATOM 1170 N N . GLY A 1 149 ? -3.995 -17.695 -8.093 1.00 94.50 149 GLY A N 1
ATOM 1171 C CA . GLY A 1 149 ? -3.439 -19.049 -8.187 1.00 94.50 149 GLY A CA 1
ATOM 1172 C C . GLY A 1 149 ? -2.626 -19.302 -9.462 1.00 94.50 149 GLY A C 1
ATOM 1173 O O . GLY A 1 149 ? -2.723 -20.386 -10.033 1.00 94.50 149 GLY A O 1
ATOM 1174 N N . ASP A 1 150 ? -1.875 -18.304 -9.939 1.00 95.69 150 ASP A N 1
ATOM 1175 C CA . ASP A 1 150 ? -0.809 -18.493 -10.936 1.00 95.69 150 ASP A CA 1
ATOM 1176 C C . ASP A 1 150 ? 0.478 -18.979 -10.239 1.00 95.69 150 ASP A C 1
ATOM 1178 O O . ASP A 1 150 ? 0.763 -18.611 -9.099 1.00 95.69 150 ASP A O 1
ATOM 1182 N N . ASP A 1 151 ? 1.262 -19.813 -10.924 1.00 94.06 151 ASP A N 1
ATOM 1183 C CA . ASP A 1 151 ? 2.459 -20.473 -10.381 1.00 94.06 151 ASP A CA 1
ATOM 1184 C C . ASP A 1 151 ? 3.716 -19.583 -10.335 1.00 94.06 151 ASP A C 1
ATOM 1186 O O . ASP A 1 151 ? 4.777 -20.003 -9.862 1.00 94.06 151 ASP A O 1
ATOM 1190 N N . LEU A 1 152 ? 3.608 -18.340 -10.818 1.00 95.56 152 LEU A N 1
ATOM 1191 C CA . LEU A 1 152 ? 4.710 -17.393 -10.973 1.00 95.56 152 LEU A CA 1
ATOM 1192 C C . LEU A 1 152 ? 5.828 -17.898 -11.914 1.00 95.56 152 LEU A C 1
ATOM 1194 O O . LEU A 1 152 ? 6.937 -17.359 -11.891 1.00 95.56 152 LEU A O 1
ATOM 1198 N N . SER A 1 153 ? 5.570 -18.907 -12.757 1.00 93.31 153 SER A N 1
ATOM 1199 C CA . SER A 1 153 ? 6.550 -19.490 -13.697 1.00 93.31 153 SER A CA 1
ATOM 1200 C C . SER A 1 153 ? 7.038 -18.493 -14.751 1.00 93.31 153 SER A C 1
ATOM 1202 O O . SER A 1 153 ? 8.192 -18.536 -15.176 1.00 93.31 153 SER A O 1
ATOM 1204 N N . ARG A 1 154 ? 6.171 -17.553 -15.144 1.00 94.88 154 ARG A N 1
ATOM 1205 C CA . ARG A 1 154 ? 6.470 -16.463 -16.087 1.00 94.88 154 ARG A CA 1
ATOM 1206 C C . ARG A 1 154 ? 7.075 -15.227 -15.409 1.00 94.88 154 ARG A C 1
ATOM 1208 O O . ARG A 1 154 ? 7.362 -14.241 -16.091 1.00 94.88 154 ARG A O 1
ATOM 1215 N N . VAL A 1 155 ? 7.277 -15.238 -14.088 1.00 95.56 155 VAL A N 1
ATOM 1216 C CA . VAL A 1 155 ? 7.944 -14.140 -13.374 1.00 95.56 155 VAL A CA 1
ATOM 1217 C C . VAL A 1 155 ? 9.454 -14.249 -13.550 1.00 95.56 155 VAL A C 1
ATOM 1219 O O . VAL A 1 155 ? 10.073 -15.244 -13.174 1.00 95.56 155 VAL A O 1
ATOM 1222 N N . ASN A 1 156 ? 10.087 -13.186 -14.043 1.00 93.19 156 ASN A N 1
ATOM 1223 C CA . ASN A 1 156 ? 11.539 -13.120 -14.164 1.00 93.19 156 ASN A CA 1
ATOM 1224 C C . ASN A 1 156 ? 12.187 -12.790 -12.807 1.00 93.19 156 ASN A C 1
ATOM 1226 O O . ASN A 1 156 ? 12.613 -11.661 -12.549 1.00 93.19 156 ASN A O 1
ATOM 1230 N N . ARG A 1 157 ? 12.232 -13.796 -11.923 1.00 93.31 157 ARG A N 1
ATOM 1231 C CA . ARG A 1 157 ? 12.715 -13.672 -10.536 1.00 93.31 157 ARG A CA 1
ATOM 1232 C C . ARG A 1 157 ? 14.117 -13.060 -10.468 1.00 93.31 157 ARG A C 1
ATOM 1234 O O . ARG A 1 157 ? 14.318 -12.092 -9.742 1.00 93.31 157 ARG A O 1
ATOM 1241 N N . VAL A 1 158 ? 15.047 -13.546 -11.297 1.00 89.75 158 VAL A N 1
ATOM 1242 C CA . VAL A 1 158 ? 16.445 -13.070 -11.364 1.00 89.75 158 VAL A CA 1
ATOM 1243 C C . VAL A 1 158 ? 16.526 -11.579 -11.700 1.00 89.75 158 VAL A C 1
ATOM 1245 O O . VAL A 1 158 ? 17.316 -10.857 -11.089 1.00 89.75 158 VAL A O 1
ATOM 1248 N N . ALA A 1 159 ? 15.704 -11.089 -12.633 1.00 90.25 159 ALA A N 1
ATOM 1249 C CA . ALA A 1 159 ? 15.662 -9.670 -12.972 1.00 90.25 159 ALA A CA 1
ATOM 1250 C C . ALA A 1 159 ? 15.075 -8.823 -11.827 1.00 90.25 159 ALA A C 1
ATOM 1252 O O . ALA A 1 159 ? 15.625 -7.772 -11.502 1.00 90.25 159 ALA A O 1
ATOM 1253 N N . ILE A 1 160 ? 14.005 -9.288 -11.172 1.00 94.69 160 ILE A N 1
ATOM 1254 C CA . ILE A 1 160 ? 13.369 -8.576 -10.049 1.00 94.69 160 ILE A CA 1
ATOM 1255 C C . ILE A 1 160 ? 14.295 -8.502 -8.828 1.00 94.69 160 ILE A C 1
ATOM 1257 O O . ILE A 1 160 ? 14.460 -7.429 -8.254 1.00 94.69 160 ILE A O 1
ATOM 1261 N N . VAL A 1 161 ? 14.944 -9.604 -8.455 1.00 94.19 161 VAL A N 1
ATOM 1262 C CA . VAL A 1 161 ? 15.875 -9.654 -7.315 1.00 94.19 161 VAL A CA 1
ATOM 1263 C C . VAL A 1 161 ? 17.115 -8.790 -7.579 1.00 94.19 161 VAL A C 1
ATOM 1265 O O . VAL A 1 161 ? 17.549 -8.044 -6.699 1.00 94.19 161 VAL A O 1
ATOM 1268 N N . ASN A 1 162 ? 17.630 -8.785 -8.816 1.00 89.25 162 ASN A N 1
ATOM 1269 C CA . ASN A 1 162 ? 18.666 -7.833 -9.220 1.00 89.25 162 ASN A CA 1
ATOM 1270 C C . ASN A 1 162 ? 18.176 -6.375 -9.189 1.00 89.25 162 ASN A C 1
ATOM 1272 O O . ASN A 1 162 ? 18.958 -5.504 -8.809 1.00 89.25 162 ASN A O 1
ATOM 1276 N N . TRP A 1 163 ? 16.918 -6.078 -9.540 1.00 90.62 163 TRP A N 1
ATOM 1277 C CA . TRP A 1 163 ? 16.373 -4.722 -9.387 1.00 90.62 163 TRP A CA 1
ATOM 1278 C C . TRP A 1 163 ? 16.339 -4.291 -7.921 1.00 90.62 163 TRP A C 1
ATOM 1280 O O . TRP A 1 163 ? 16.868 -3.225 -7.611 1.00 90.62 163 TRP A O 1
ATOM 1290 N N . LEU A 1 164 ? 15.806 -5.127 -7.018 1.00 94.50 164 LEU A N 1
ATOM 1291 C CA . LEU A 1 164 ? 15.759 -4.826 -5.581 1.00 94.50 164 LEU A CA 1
ATOM 1292 C C . LEU A 1 164 ? 17.140 -4.387 -5.071 1.00 94.50 164 LEU A C 1
ATOM 1294 O O . LEU A 1 164 ? 17.268 -3.293 -4.518 1.00 94.50 164 LEU A O 1
ATOM 1298 N N . LYS A 1 165 ? 18.182 -5.151 -5.416 1.00 92.81 165 LYS A N 1
ATOM 1299 C CA . LYS A 1 165 ? 19.579 -4.884 -5.049 1.00 92.81 165 LYS A CA 1
ATOM 1300 C C . LYS A 1 165 ? 20.130 -3.540 -5.541 1.00 92.81 165 LYS A C 1
ATOM 1302 O O . LYS A 1 165 ? 20.985 -2.961 -4.878 1.00 92.81 165 LYS A O 1
ATOM 1307 N N . HIS A 1 166 ? 19.669 -3.046 -6.691 1.00 88.56 166 HIS A N 1
ATOM 1308 C CA . HIS A 1 166 ? 20.052 -1.727 -7.218 1.00 88.56 166 HIS A CA 1
ATOM 1309 C C . HIS A 1 166 ? 19.173 -0.595 -6.673 1.00 88.56 166 HIS A C 1
ATOM 1311 O O . HIS A 1 166 ? 19.625 0.544 -6.597 1.00 88.56 166 HIS A O 1
ATOM 1317 N N . SER A 1 167 ? 17.929 -0.898 -6.298 1.00 91.69 167 SER A N 1
ATOM 1318 C CA . SER A 1 167 ? 16.981 0.072 -5.746 1.00 91.69 167 SER A CA 1
ATOM 1319 C C . SER A 1 167 ? 17.174 0.354 -4.249 1.00 91.69 167 SER A C 1
ATOM 1321 O O . SER A 1 167 ? 16.649 1.350 -3.750 1.00 91.69 167 SER A O 1
ATOM 1323 N N . GLN A 1 168 ? 17.934 -0.479 -3.526 1.00 95.31 168 GLN A N 1
ATOM 1324 C CA . GLN A 1 168 ? 18.276 -0.221 -2.128 1.00 95.31 168 GLN A CA 1
ATOM 1325 C C . GLN A 1 168 ? 19.315 0.907 -2.010 1.00 95.31 168 GLN A C 1
ATOM 1327 O O . GLN A 1 168 ? 20.389 0.877 -2.611 1.00 95.31 168 GLN A O 1
ATOM 1332 N N . THR A 1 169 ? 19.007 1.921 -1.205 1.00 93.62 169 THR A N 1
ATOM 1333 C CA . THR A 1 169 ? 19.889 3.058 -0.940 1.00 93.62 169 THR A CA 1
ATOM 1334 C C . THR A 1 169 ? 20.969 2.701 0.081 1.00 93.62 169 THR A C 1
ATOM 1336 O O . THR A 1 169 ? 20.821 1.793 0.898 1.00 93.62 169 THR A O 1
ATOM 1339 N N . LYS A 1 170 ? 22.032 3.515 0.137 1.00 92.50 170 LYS A N 1
ATOM 1340 C CA . LYS A 1 170 ? 23.088 3.416 1.165 1.00 92.50 170 LYS A CA 1
ATOM 1341 C C . LYS A 1 170 ? 22.581 3.572 2.610 1.00 92.50 170 LYS A C 1
ATOM 1343 O O . LYS A 1 170 ? 23.324 3.263 3.537 1.00 92.50 170 LYS A O 1
ATOM 1348 N N . LEU A 1 171 ? 21.359 4.075 2.809 1.00 92.50 171 LEU A N 1
ATOM 1349 C CA . LEU A 1 171 ? 20.729 4.192 4.127 1.00 92.50 171 LEU A CA 1
ATOM 1350 C C . LEU A 1 171 ? 19.933 2.938 4.520 1.00 92.50 171 LEU A C 1
ATOM 1352 O O . LEU A 1 171 ? 19.606 2.803 5.694 1.00 92.50 171 LEU A O 1
ATOM 1356 N N . GLY A 1 172 ? 19.641 2.040 3.571 1.00 96.19 172 GLY A N 1
ATOM 1357 C CA . GLY A 1 172 ? 18.878 0.802 3.764 1.00 96.19 172 GLY A CA 1
ATOM 1358 C C . GLY A 1 172 ? 17.438 0.835 3.242 1.00 96.19 172 GLY A C 1
ATOM 1359 O O . GLY A 1 172 ? 16.853 -0.229 3.054 1.00 96.19 172 GLY A O 1
ATOM 1360 N N . SER A 1 173 ? 16.893 2.025 2.965 1.00 96.00 173 SER A N 1
ATOM 1361 C CA . SER A 1 173 ? 15.599 2.234 2.293 1.00 96.00 173 SER A CA 1
ATOM 1362 C C . SER A 1 173 ? 15.635 1.847 0.812 1.00 96.00 173 SER A C 1
ATOM 1364 O O . SER A 1 173 ? 16.704 1.596 0.269 1.00 96.00 173 SER A O 1
ATOM 1366 N N . PHE A 1 174 ? 14.486 1.851 0.133 1.00 95.75 174 PHE A N 1
ATOM 1367 C CA . PHE A 1 174 ? 14.368 1.516 -1.295 1.00 95.75 174 PHE A CA 1
ATOM 1368 C C . PHE A 1 174 ? 13.799 2.699 -2.089 1.00 95.75 174 PHE A C 1
ATOM 1370 O O . PHE A 1 174 ? 13.008 3.464 -1.535 1.00 95.75 174 PHE A O 1
ATOM 1377 N N . VAL A 1 175 ? 14.201 2.887 -3.350 1.00 93.31 175 VAL A N 1
ATOM 1378 C CA . VAL A 1 175 ? 13.588 3.880 -4.260 1.00 93.31 175 VAL A CA 1
ATOM 1379 C C . VAL A 1 175 ? 12.340 3.322 -4.950 1.00 93.31 175 VAL A C 1
ATOM 1381 O O . VAL A 1 175 ? 12.202 2.110 -5.127 1.00 93.31 175 VAL A O 1
ATOM 1384 N N . ALA A 1 176 ? 11.427 4.205 -5.357 1.00 91.06 176 ALA A N 1
ATOM 1385 C CA . ALA A 1 176 ? 10.167 3.817 -5.993 1.00 91.06 176 ALA A CA 1
ATOM 1386 C C . ALA A 1 176 ? 10.357 3.158 -7.375 1.00 91.06 176 ALA A C 1
ATOM 1388 O O . ALA A 1 176 ? 9.701 2.165 -7.703 1.00 91.06 176 ALA A O 1
ATOM 1389 N N . SER A 1 177 ? 11.222 3.755 -8.202 1.00 89.44 177 SER A N 1
ATOM 1390 C CA . SER A 1 177 ? 11.428 3.455 -9.626 1.00 89.44 177 SER A CA 1
ATOM 1391 C C . SER A 1 177 ? 12.829 3.943 -10.054 1.00 89.44 177 SER A C 1
ATOM 1393 O O . SER A 1 177 ? 13.765 3.851 -9.265 1.00 89.44 177 SER A O 1
ATOM 1395 N N . GLN A 1 178 ? 13.000 4.460 -11.278 1.00 76.56 178 GLN A N 1
ATOM 1396 C CA . GLN A 1 178 ? 14.256 5.058 -11.755 1.00 76.56 178 GLN A CA 1
ATOM 1397 C C . GLN A 1 178 ? 14.777 6.210 -10.877 1.00 76.56 178 GLN A C 1
ATOM 1399 O O . GLN A 1 178 ? 14.081 6.734 -9.998 1.00 76.56 178 GLN A O 1
ATOM 1404 N N . ASP A 1 179 ? 16.036 6.571 -11.143 1.00 57.66 179 ASP A N 1
ATOM 1405 C CA . ASP A 1 179 ? 16.810 7.593 -10.442 1.00 57.66 179 ASP A CA 1
ATOM 1406 C C . ASP A 1 179 ? 15.999 8.856 -10.130 1.00 57.66 179 ASP A C 1
ATOM 1408 O O . ASP A 1 179 ? 15.241 9.370 -10.956 1.00 57.66 179 ASP A O 1
ATOM 1412 N N . ASN A 1 180 ? 16.221 9.390 -8.929 1.00 64.62 180 ASN A N 1
ATOM 1413 C CA . ASN A 1 180 ? 15.585 10.603 -8.415 1.00 64.62 180 ASN A CA 1
ATOM 1414 C C . ASN A 1 180 ? 14.072 10.490 -8.093 1.00 64.62 180 ASN A C 1
ATOM 1416 O O . ASN A 1 180 ? 13.443 11.515 -7.812 1.00 64.62 180 ASN A O 1
ATOM 1420 N N . SER A 1 181 ? 13.509 9.273 -8.066 1.00 82.44 181 SER A N 1
ATOM 1421 C CA . SER A 1 181 ? 12.274 8.962 -7.322 1.00 82.44 181 SER A CA 1
ATOM 1422 C C . SER A 1 181 ? 12.499 8.982 -5.798 1.00 82.44 181 SER A C 1
ATOM 1424 O O . SER A 1 181 ? 13.640 8.998 -5.328 1.00 82.44 181 SER A O 1
ATOM 1426 N N . GLU A 1 182 ? 11.424 9.048 -5.006 1.00 92.12 182 GLU A N 1
ATOM 1427 C CA . GLU A 1 182 ? 11.517 9.139 -3.548 1.00 92.12 182 GLU A CA 1
ATOM 1428 C C . GLU A 1 182 ? 11.859 7.793 -2.883 1.00 92.12 182 GLU A C 1
ATOM 1430 O O . GLU A 1 182 ? 11.762 6.726 -3.493 1.00 92.12 182 GLU A O 1
ATOM 1435 N N . SER A 1 183 ? 12.294 7.843 -1.619 1.00 94.25 183 SER A N 1
ATOM 1436 C CA . SER A 1 183 ? 12.721 6.664 -0.864 1.00 94.25 183 SER A CA 1
ATOM 1437 C C . SER A 1 183 ? 12.294 6.748 0.598 1.00 94.25 183 SER A C 1
ATOM 1439 O O . SER A 1 183 ? 12.725 7.647 1.319 1.00 94.25 183 SER A O 1
ATOM 1441 N N . ASP A 1 184 ? 11.451 5.807 1.023 1.00 96.56 184 ASP A N 1
ATOM 1442 C CA . ASP A 1 184 ? 10.907 5.728 2.380 1.00 96.56 184 ASP A CA 1
ATOM 1443 C C . ASP A 1 184 ? 10.441 4.304 2.748 1.00 96.56 184 ASP A C 1
ATOM 1445 O O . ASP A 1 184 ? 10.610 3.339 1.990 1.00 96.56 184 ASP A O 1
ATOM 1449 N N . MET A 1 185 ? 9.853 4.178 3.939 1.00 98.31 185 MET A N 1
ATOM 1450 C CA . MET A 1 185 ? 9.385 2.921 4.524 1.00 98.31 185 MET A CA 1
ATOM 1451 C C . MET A 1 185 ? 8.387 2.136 3.649 1.00 98.31 185 MET A C 1
ATOM 1453 O O . MET A 1 185 ? 8.373 0.906 3.712 1.00 98.31 185 MET A O 1
ATOM 1457 N N . ARG A 1 186 ? 7.581 2.794 2.797 1.00 98.31 186 ARG A N 1
ATOM 1458 C CA . ARG A 1 186 ? 6.604 2.120 1.909 1.00 98.31 186 ARG A CA 1
ATOM 1459 C C . ARG A 1 186 ? 7.290 1.175 0.924 1.00 98.31 186 ARG A C 1
ATOM 1461 O O . ARG A 1 186 ? 6.771 0.107 0.588 1.00 98.31 186 ARG A O 1
ATOM 1468 N N . PHE A 1 187 ? 8.461 1.579 0.443 1.00 98.25 187 PHE A N 1
ATOM 1469 C CA . PHE A 1 187 ? 9.227 0.840 -0.554 1.00 98.25 187 PHE A CA 1
ATOM 1470 C C . PHE A 1 187 ? 10.102 -0.234 0.079 1.00 98.25 187 PHE A C 1
ATOM 1472 O O . PHE A 1 187 ? 10.275 -1.288 -0.526 1.00 98.25 187 PHE A O 1
ATOM 1479 N N . LEU A 1 188 ? 10.543 -0.026 1.324 1.00 98.62 188 LEU A N 1
ATOM 1480 C CA . LEU A 1 188 ? 11.147 -1.078 2.141 1.00 98.62 188 LEU A CA 1
ATOM 1481 C C . LEU A 1 188 ? 10.177 -2.253 2.342 1.00 98.62 188 LEU A C 1
ATOM 1483 O O . LEU A 1 188 ? 10.527 -3.395 2.049 1.00 98.62 188 LEU A O 1
ATOM 1487 N N . PHE A 1 189 ? 8.937 -1.955 2.743 1.00 98.88 189 PHE A N 1
ATOM 1488 C CA . PHE A 1 189 ? 7.870 -2.951 2.856 1.00 98.88 189 PHE A CA 1
ATOM 1489 C C . PHE A 1 189 ? 7.579 -3.627 1.513 1.00 98.88 189 PHE A C 1
ATOM 1491 O O . PHE A 1 189 ? 7.560 -4.851 1.436 1.00 98.88 189 PHE A O 1
ATOM 1498 N N . SER A 1 190 ? 7.442 -2.848 0.435 1.00 98.75 190 SER A N 1
ATOM 1499 C CA . SER A 1 190 ? 7.219 -3.398 -0.911 1.00 98.75 190 SER A CA 1
ATOM 1500 C C . SER A 1 190 ? 8.332 -4.372 -1.329 1.00 98.75 190 SER A C 1
ATOM 1502 O O . SER A 1 190 ? 8.035 -5.443 -1.851 1.00 98.75 190 SER A O 1
ATOM 1504 N N . ALA A 1 191 ? 9.601 -4.035 -1.072 1.00 98.69 191 ALA A N 1
ATOM 1505 C CA . ALA A 1 191 ? 10.747 -4.897 -1.359 1.00 98.69 191 ALA A CA 1
ATOM 1506 C C . ALA A 1 191 ? 10.727 -6.187 -0.522 1.00 98.69 191 ALA A C 1
ATOM 1508 O O . ALA A 1 191 ? 10.867 -7.274 -1.081 1.00 98.69 191 ALA A O 1
ATOM 1509 N N . CYS A 1 192 ? 10.478 -6.090 0.788 1.00 98.81 192 CYS A N 1
ATOM 1510 C CA . CYS A 1 192 ? 10.379 -7.258 1.668 1.00 98.81 192 CYS A CA 1
ATOM 1511 C C . CYS A 1 192 ? 9.225 -8.191 1.261 1.00 98.81 192 CYS A C 1
ATOM 1513 O O . CYS A 1 192 ? 9.398 -9.409 1.259 1.00 98.81 192 CYS A O 1
ATOM 1515 N N . SER A 1 193 ? 8.079 -7.640 0.848 1.00 98.81 193 SER A N 1
ATOM 1516 C CA . SER A 1 193 ? 6.928 -8.412 0.358 1.00 98.81 193 SER A CA 1
ATOM 1517 C C . SER A 1 193 ? 7.213 -9.112 -0.973 1.00 98.81 193 SER A C 1
ATOM 1519 O O . SER A 1 193 ? 6.832 -10.268 -1.147 1.00 98.81 193 SER A O 1
ATOM 1521 N N . ILE A 1 194 ? 7.939 -8.464 -1.894 1.00 98.75 194 ILE A N 1
ATOM 1522 C CA . ILE A 1 194 ? 8.428 -9.106 -3.128 1.00 98.75 194 ILE A CA 1
ATOM 1523 C C . ILE A 1 194 ? 9.366 -10.266 -2.784 1.00 98.75 194 ILE A C 1
ATOM 1525 O O . ILE A 1 194 ? 9.154 -11.376 -3.264 1.00 98.75 194 ILE A O 1
ATOM 1529 N N . SER A 1 195 ? 10.369 -10.038 -1.933 1.00 98.50 195 SER A N 1
ATOM 1530 C CA . SER A 1 195 ? 11.314 -11.081 -1.516 1.00 98.50 195 SER A CA 1
ATOM 1531 C C . SER A 1 195 ? 10.641 -12.249 -0.791 1.00 98.50 195 SER A C 1
ATOM 1533 O O . SER A 1 195 ? 11.037 -13.393 -0.998 1.00 98.50 195 SER A O 1
ATOM 1535 N N . SER A 1 196 ? 9.589 -11.989 -0.010 1.00 97.88 196 SER A N 1
ATOM 1536 C CA . SER A 1 196 ? 8.775 -13.030 0.627 1.00 97.88 196 SER A CA 1
ATOM 1537 C C . SER A 1 196 ? 7.998 -13.867 -0.399 1.00 97.88 196 SER A C 1
ATOM 1539 O O . SER A 1 196 ? 8.124 -15.090 -0.393 1.00 97.88 196 SER A O 1
ATOM 1541 N N . ILE A 1 197 ? 7.278 -13.239 -1.339 1.00 98.00 197 ILE A N 1
ATOM 1542 C CA . ILE A 1 197 ? 6.506 -13.951 -2.381 1.00 98.00 197 ILE A CA 1
ATOM 1543 C C . ILE A 1 197 ? 7.423 -14.719 -3.350 1.00 98.00 197 ILE A C 1
ATOM 1545 O O . ILE A 1 197 ? 7.095 -15.819 -3.797 1.00 98.00 197 ILE A O 1
ATOM 1549 N N . LEU A 1 198 ? 8.596 -14.169 -3.674 1.00 96.12 198 LEU A N 1
ATOM 1550 C CA . LEU A 1 198 ? 9.580 -14.850 -4.520 1.00 96.12 198 LEU A CA 1
ATOM 1551 C C . LEU A 1 198 ? 10.396 -15.919 -3.777 1.00 96.12 198 LEU A C 1
ATOM 1553 O O . LEU A 1 198 ? 11.060 -16.710 -4.451 1.00 96.12 198 LEU A O 1
ATOM 1557 N N . ASN A 1 199 ? 10.316 -15.960 -2.440 1.00 95.19 199 ASN A N 1
ATOM 1558 C CA . ASN A 1 199 ? 11.159 -16.741 -1.530 1.00 95.19 199 ASN A CA 1
ATOM 1559 C C . ASN A 1 199 ? 12.673 -16.502 -1.736 1.00 95.19 199 ASN A C 1
ATOM 1561 O O . ASN A 1 199 ? 13.475 -17.432 -1.696 1.00 95.19 199 ASN A O 1
ATOM 1565 N N . ASP A 1 200 ? 13.061 -15.246 -1.982 1.00 95.81 200 ASP A N 1
ATOM 1566 C CA . ASP A 1 200 ? 14.451 -14.839 -2.218 1.00 95.81 200 ASP A CA 1
ATOM 1567 C C . ASP A 1 200 ? 14.739 -13.431 -1.662 1.00 95.81 200 ASP A C 1
ATOM 1569 O O . ASP A 1 200 ? 14.246 -12.417 -2.164 1.00 95.81 200 ASP A O 1
ATOM 1573 N N . PHE A 1 201 ? 15.581 -13.372 -0.627 1.00 97.75 201 PHE A N 1
ATOM 1574 C CA . PHE A 1 201 ? 16.064 -12.138 0.008 1.00 97.75 201 PHE A CA 1
ATOM 1575 C C . PHE A 1 201 ? 17.489 -11.737 -0.417 1.00 97.75 201 PHE A C 1
ATOM 1577 O O . PHE A 1 201 ? 18.022 -10.764 0.110 1.00 97.75 201 PHE A O 1
ATOM 1584 N N . SER A 1 202 ? 18.123 -12.423 -1.376 1.00 96.69 202 SER A N 1
ATOM 1585 C CA . SER A 1 202 ? 19.494 -12.116 -1.832 1.00 96.69 202 SER A CA 1
ATOM 1586 C C . SER A 1 202 ? 19.643 -10.735 -2.499 1.00 96.69 202 SER A C 1
ATOM 1588 O O . SER A 1 202 ? 20.755 -10.216 -2.637 1.00 96.69 202 SER A O 1
ATOM 1590 N N . GLY A 1 203 ? 18.516 -10.116 -2.867 1.00 94.56 203 GLY A N 1
ATOM 1591 C CA . GLY A 1 203 ? 18.415 -8.739 -3.349 1.00 94.56 203 GLY A CA 1
ATOM 1592 C C . GLY A 1 203 ? 18.273 -7.666 -2.260 1.00 94.56 203 GLY A C 1
ATOM 1593 O O . GLY A 1 203 ? 18.084 -6.506 -2.615 1.00 94.56 203 GLY A O 1
ATOM 1594 N N . ILE A 1 204 ? 18.331 -8.016 -0.967 1.00 98.06 204 ILE A N 1
ATOM 1595 C CA . ILE A 1 204 ? 18.145 -7.084 0.159 1.00 98.06 204 ILE A CA 1
ATOM 1596 C C . ILE A 1 204 ? 19.279 -7.238 1.185 1.00 98.06 204 ILE A C 1
ATOM 1598 O O . ILE A 1 204 ? 19.434 -8.290 1.805 1.00 98.06 204 ILE A O 1
ATOM 1602 N N . ASP A 1 205 ? 20.021 -6.159 1.449 1.00 98.38 205 ASP A N 1
ATOM 1603 C CA . ASP A 1 205 ? 20.824 -6.028 2.670 1.00 98.38 205 ASP A CA 1
ATOM 1604 C C . ASP A 1 205 ? 19.868 -5.851 3.862 1.00 98.38 205 ASP A C 1
ATOM 1606 O O . ASP A 1 205 ? 19.351 -4.754 4.121 1.00 98.38 205 ASP A O 1
ATOM 1610 N N . LYS A 1 206 ? 19.602 -6.962 4.563 1.00 98.50 206 LYS A N 1
ATOM 1611 C CA . LYS A 1 206 ? 18.721 -7.005 5.739 1.00 98.50 206 LYS A CA 1
ATOM 1612 C C . LYS A 1 206 ? 19.246 -6.149 6.894 1.00 98.50 206 LYS A C 1
ATOM 1614 O O . LYS A 1 206 ? 18.441 -5.548 7.599 1.00 98.50 206 LYS A O 1
ATOM 1619 N N . ASP A 1 207 ? 20.558 -6.041 7.094 1.00 98.25 207 ASP A N 1
ATOM 1620 C CA . ASP A 1 207 ? 21.108 -5.268 8.215 1.00 98.25 207 ASP A CA 1
ATOM 1621 C C . ASP A 1 207 ? 21.117 -3.762 7.922 1.00 98.25 207 ASP A C 1
ATOM 1623 O O . ASP A 1 207 ? 20.962 -2.957 8.841 1.00 98.25 207 ASP A O 1
ATOM 1627 N N . ALA A 1 208 ? 21.226 -3.348 6.655 1.00 98.38 208 ALA A N 1
ATOM 1628 C CA . ALA A 1 208 ? 20.916 -1.978 6.254 1.00 98.38 208 ALA A CA 1
ATOM 1629 C C . ALA A 1 208 ? 19.418 -1.669 6.395 1.00 98.38 208 ALA A C 1
ATOM 1631 O O . ALA A 1 208 ? 19.073 -0.624 6.944 1.00 98.38 208 ALA A O 1
ATOM 1632 N N . ALA A 1 209 ? 18.534 -2.581 5.979 1.00 98.62 209 ALA A N 1
ATOM 1633 C CA . ALA A 1 209 ? 17.085 -2.440 6.140 1.00 98.62 209 ALA A CA 1
ATOM 1634 C C . ALA A 1 209 ? 16.664 -2.281 7.617 1.00 98.62 209 ALA A C 1
ATOM 1636 O O . ALA A 1 209 ? 15.966 -1.326 7.963 1.00 98.62 209 ALA A O 1
ATOM 1637 N N . VAL A 1 210 ? 17.148 -3.152 8.511 1.00 98.56 210 VAL A N 1
ATOM 1638 C CA . VAL A 1 210 ? 16.913 -3.061 9.966 1.00 98.56 210 VAL A CA 1
ATOM 1639 C C . VAL A 1 210 ? 17.460 -1.746 10.532 1.00 98.56 210 VAL A C 1
ATOM 1641 O O . VAL A 1 210 ? 16.773 -1.067 11.294 1.00 98.56 210 VAL A O 1
ATOM 1644 N N . ARG A 1 211 ? 18.661 -1.320 10.118 1.00 98.06 211 ARG A N 1
ATOM 1645 C CA . ARG A 1 211 ? 19.256 -0.040 10.543 1.00 98.06 211 ARG A CA 1
ATOM 1646 C C . ARG A 1 211 ? 18.426 1.167 10.097 1.00 98.06 211 ARG A C 1
ATOM 1648 O O . ARG A 1 211 ? 18.277 2.107 10.874 1.00 98.06 211 ARG A O 1
ATOM 1655 N N . TYR A 1 212 ? 17.853 1.138 8.891 1.00 98.50 212 TYR A N 1
ATOM 1656 C CA . TYR A 1 212 ? 16.933 2.176 8.418 1.00 98.50 212 TYR A CA 1
ATOM 1657 C C . TYR A 1 212 ? 15.667 2.250 9.278 1.00 98.50 212 TYR A C 1
ATOM 1659 O O . TYR A 1 212 ? 15.267 3.339 9.693 1.00 98.50 212 TYR A O 1
ATOM 1667 N N . ILE A 1 213 ? 15.068 1.094 9.585 1.00 98.44 213 ILE A N 1
ATOM 1668 C CA . ILE A 1 213 ? 13.881 0.986 10.443 1.00 98.44 213 ILE A CA 1
ATOM 1669 C C . ILE A 1 213 ? 14.161 1.585 11.821 1.00 98.44 213 ILE A C 1
ATOM 1671 O O . ILE A 1 213 ? 13.465 2.509 12.236 1.00 98.44 213 ILE A O 1
ATOM 1675 N N . LEU A 1 214 ? 15.215 1.130 12.504 1.00 96.62 214 LEU A N 1
ATOM 1676 C CA . LEU A 1 214 ? 15.546 1.595 13.854 1.00 96.62 214 LEU A CA 1
ATOM 1677 C C . LEU A 1 214 ? 15.874 3.097 13.893 1.00 96.62 214 LEU A C 1
ATOM 1679 O O . LEU A 1 214 ? 15.394 3.798 14.783 1.00 96.62 214 LEU A O 1
ATOM 1683 N N . ASN A 1 215 ? 16.590 3.618 12.891 1.00 97.00 215 ASN A N 1
ATOM 1684 C CA . ASN A 1 215 ? 16.859 5.056 12.759 1.00 97.00 215 ASN A CA 1
ATOM 1685 C C . ASN A 1 215 ? 15.600 5.892 12.453 1.00 97.00 215 ASN A C 1
ATOM 1687 O O . ASN A 1 215 ? 15.612 7.103 12.659 1.00 97.00 215 ASN A O 1
ATOM 1691 N N . SER A 1 216 ? 14.519 5.270 11.973 1.00 97.94 216 SER A N 1
ATOM 1692 C CA . SER A 1 216 ? 13.236 5.928 11.677 1.00 97.94 216 SER A CA 1
ATOM 1693 C C . SER A 1 216 ? 12.273 5.957 12.869 1.00 97.94 216 SER A C 1
ATOM 1695 O O . SER A 1 216 ? 11.148 6.443 12.740 1.00 97.94 216 SER A O 1
ATOM 1697 N N . LYS A 1 217 ? 12.681 5.446 14.039 1.00 96.38 217 LYS A N 1
ATOM 1698 C CA . LYS A 1 217 ? 11.907 5.539 15.283 1.00 96.38 217 LYS A CA 1
ATOM 1699 C C . LYS A 1 217 ? 11.918 6.982 15.799 1.00 96.38 217 LYS A C 1
ATOM 1701 O O . LYS A 1 217 ? 12.968 7.503 16.169 1.00 96.38 217 LYS A O 1
ATOM 1706 N N . SER A 1 218 ? 10.748 7.615 15.877 1.00 95.12 218 SER A N 1
ATOM 1707 C CA . SER A 1 218 ? 10.610 8.971 16.415 1.00 95.12 218 SER A CA 1
ATOM 1708 C C . SER A 1 218 ? 10.714 8.990 17.952 1.00 95.12 218 SER A C 1
ATOM 1710 O O . SER A 1 218 ? 10.696 7.956 18.637 1.00 95.12 218 SER A O 1
ATOM 1712 N N . HIS A 1 219 ? 10.780 10.201 18.513 1.00 95.19 219 HIS A N 1
ATOM 1713 C CA . HIS A 1 219 ? 10.711 10.454 19.956 1.00 95.19 219 HIS A CA 1
ATOM 1714 C C . HIS A 1 219 ? 9.401 9.961 20.606 1.00 95.19 219 HIS A C 1
ATOM 1716 O O . HIS A 1 219 ? 9.337 9.815 21.822 1.00 95.19 219 HIS A O 1
ATOM 1722 N N . GLU A 1 220 ? 8.369 9.675 19.808 1.00 95.62 220 GLU A N 1
ATOM 1723 C CA . GLU A 1 220 ? 7.079 9.145 20.258 1.00 95.62 220 GLU A CA 1
ATOM 1724 C C . GLU A 1 220 ? 7.091 7.619 20.476 1.00 95.62 220 GLU A C 1
ATOM 1726 O O . GLU A 1 220 ? 6.129 7.072 21.006 1.00 95.62 220 GLU A O 1
ATOM 1731 N N . ASN A 1 221 ? 8.176 6.940 20.083 1.00 95.25 221 ASN A N 1
ATOM 1732 C CA . ASN A 1 221 ? 8.396 5.486 20.126 1.00 95.25 221 ASN A CA 1
ATOM 1733 C C . ASN A 1 221 ? 7.772 4.623 19.014 1.00 95.25 221 ASN A C 1
ATOM 1735 O O . ASN A 1 221 ? 7.907 3.402 19.072 1.00 95.25 221 ASN A O 1
ATOM 1739 N N . ALA A 1 222 ? 7.218 5.227 17.964 1.00 98.00 222 ALA A N 1
ATOM 1740 C CA . ALA A 1 222 ? 6.838 4.536 16.725 1.00 98.00 222 ALA A CA 1
ATOM 1741 C C . ALA A 1 222 ? 7.614 5.080 15.508 1.00 98.00 222 ALA A C 1
ATOM 1743 O O . ALA A 1 222 ? 8.475 5.948 15.665 1.00 98.00 222 ALA A O 1
ATOM 1744 N N . PHE A 1 223 ? 7.365 4.556 14.302 1.00 98.50 223 PHE A N 1
ATOM 1745 C CA . PHE A 1 223 ? 8.216 4.815 13.132 1.00 98.50 223 PHE A CA 1
ATOM 1746 C C . PHE A 1 223 ? 7.624 5.857 12.177 1.00 98.50 223 PHE A C 1
ATOM 1748 O O . PHE A 1 223 ? 6.477 5.747 11.725 1.00 98.50 223 PHE A O 1
ATOM 1755 N N . GLY A 1 224 ? 8.433 6.858 11.830 1.00 98.12 224 GLY A N 1
ATOM 1756 C CA . GLY A 1 224 ? 8.166 7.778 10.727 1.00 98.12 224 GLY A CA 1
ATOM 1757 C C . GLY A 1 224 ? 8.490 7.154 9.368 1.00 98.12 224 GLY A C 1
ATOM 1758 O O . GLY A 1 224 ? 8.932 6.009 9.277 1.00 98.12 224 GLY A O 1
ATOM 1759 N N . GLN A 1 225 ? 8.281 7.914 8.290 1.00 96.06 225 GLN A N 1
ATOM 1760 C CA . GLN A 1 225 ? 8.631 7.470 6.928 1.00 96.06 225 GLN A CA 1
ATOM 1761 C C . GLN A 1 225 ? 10.148 7.287 6.723 1.00 96.06 225 GLN A C 1
ATOM 1763 O O . GLN A 1 225 ? 10.560 6.562 5.823 1.00 96.06 225 GLN A O 1
ATOM 1768 N N . GLY A 1 226 ? 10.951 7.931 7.571 1.00 95.31 226 GLY A N 1
ATOM 1769 C CA . GLY A 1 226 ? 12.407 7.907 7.613 1.00 95.31 226 GLY A CA 1
ATOM 1770 C C . GLY A 1 226 ? 12.899 8.543 8.920 1.00 95.31 226 GLY A C 1
ATOM 1771 O O . GLY A 1 226 ? 12.086 8.938 9.762 1.00 95.31 226 GLY A O 1
ATOM 1772 N N . ALA A 1 227 ? 14.218 8.670 9.082 1.00 94.75 227 ALA A N 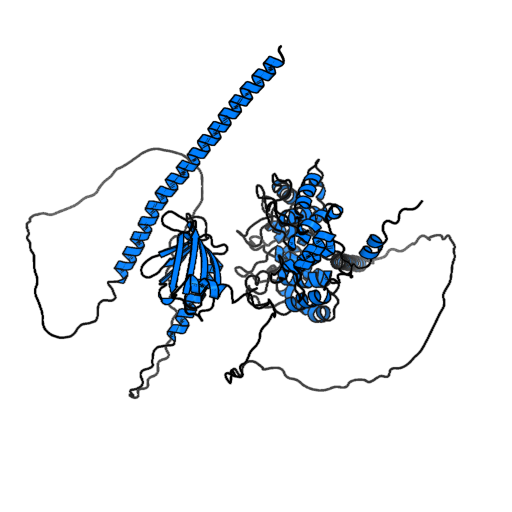1
ATOM 1773 C CA . ALA A 1 227 ? 14.829 9.301 10.255 1.00 94.75 227 ALA A CA 1
ATOM 1774 C C . ALA A 1 227 ? 14.325 10.737 10.502 1.00 94.75 227 ALA A C 1
ATOM 1776 O O . ALA A 1 227 ? 14.061 11.481 9.560 1.00 94.75 227 ALA A O 1
ATOM 1777 N N . GLU A 1 228 ? 14.202 11.108 11.780 1.00 93.00 228 GLU A N 1
ATOM 1778 C CA . GLU A 1 228 ? 13.738 12.420 12.280 1.00 93.00 228 GLU A CA 1
ATOM 1779 C C . GLU A 1 228 ? 12.289 12.828 11.915 1.00 93.00 228 GLU A C 1
ATOM 1781 O O . GLU A 1 228 ? 11.821 13.878 12.358 1.00 93.00 228 GLU A O 1
ATOM 1786 N N . LEU A 1 229 ? 11.538 12.003 11.174 1.00 94.94 229 LEU A N 1
ATOM 1787 C CA . LEU A 1 229 ? 10.154 12.299 10.786 1.00 94.94 229 LEU A CA 1
ATOM 1788 C C . LEU A 1 229 ? 9.119 11.892 11.857 1.00 94.94 229 LEU A C 1
ATOM 1790 O O . LEU A 1 229 ? 9.337 10.987 12.662 1.00 94.94 229 LEU A O 1
ATOM 1794 N N . GLU A 1 230 ? 7.965 12.568 11.830 1.00 97.94 230 GLU A N 1
ATOM 1795 C CA . GLU A 1 230 ? 6.772 12.280 12.649 1.00 97.94 230 GLU A CA 1
ATOM 1796 C C . GLU A 1 230 ? 6.352 10.806 12.514 1.00 97.94 230 GLU A C 1
ATOM 1798 O O . GLU A 1 230 ? 6.258 10.292 11.392 1.00 97.94 230 GLU A O 1
ATOM 1803 N N . ALA A 1 231 ? 6.083 10.121 13.632 1.00 98.25 231 ALA A N 1
ATOM 1804 C CA . ALA A 1 231 ? 5.650 8.730 13.588 1.00 98.25 231 ALA A CA 1
ATOM 1805 C C . ALA A 1 231 ? 4.242 8.618 13.000 1.00 98.25 231 ALA A C 1
ATOM 1807 O O . ALA A 1 231 ? 3.356 9.425 13.278 1.00 98.25 231 ALA A O 1
ATOM 1808 N N . HIS A 1 232 ? 4.020 7.605 12.167 1.00 98.81 232 HIS A N 1
ATOM 1809 C CA . HIS A 1 232 ? 2.796 7.487 11.382 1.00 98.81 232 HIS A CA 1
ATOM 1810 C C . HIS A 1 232 ? 2.373 6.023 11.271 1.00 98.81 232 HIS A C 1
ATOM 1812 O O . HIS A 1 232 ? 3.207 5.153 11.024 1.00 98.81 232 HIS A O 1
ATOM 1818 N N . GLY A 1 233 ? 1.076 5.735 11.415 1.00 98.62 233 GLY A N 1
ATOM 1819 C CA . GLY A 1 233 ? 0.553 4.364 11.456 1.00 98.62 233 GLY A CA 1
ATOM 1820 C C . GLY A 1 233 ? 0.969 3.528 10.244 1.00 98.62 233 GLY A C 1
ATOM 1821 O O . GLY A 1 233 ? 1.487 2.430 10.401 1.00 98.62 233 GLY A O 1
ATOM 1822 N N . GLY A 1 234 ? 0.858 4.092 9.037 1.00 98.44 234 GLY A N 1
ATOM 1823 C CA . GLY A 1 234 ? 1.263 3.413 7.799 1.00 98.44 234 GLY A CA 1
ATOM 1824 C C . GLY A 1 234 ? 2.766 3.101 7.696 1.00 98.44 234 GLY A C 1
ATOM 1825 O O . GLY A 1 234 ? 3.121 2.026 7.226 1.00 98.44 234 GLY A O 1
ATOM 1826 N N . SER A 1 235 ? 3.665 3.982 8.157 1.00 98.75 235 SER A N 1
ATOM 1827 C CA . SER A 1 235 ? 5.110 3.686 8.172 1.00 98.75 235 SER A CA 1
ATOM 1828 C C . SER A 1 235 ? 5.498 2.780 9.337 1.00 98.75 235 SER A C 1
ATOM 1830 O O . SER A 1 235 ? 6.397 1.962 9.194 1.00 98.75 235 SER A O 1
ATOM 1832 N N . THR A 1 236 ? 4.778 2.861 10.456 1.00 98.88 236 THR A N 1
ATOM 1833 C CA . THR A 1 236 ? 4.920 1.948 11.598 1.00 98.88 236 THR A CA 1
ATOM 1834 C C . THR A 1 236 ? 4.538 0.522 11.208 1.00 98.88 236 THR A C 1
ATOM 1836 O O . THR A 1 236 ? 5.313 -0.394 11.472 1.00 98.88 236 THR A O 1
ATOM 1839 N N . TYR A 1 237 ? 3.437 0.348 10.469 1.00 98.94 237 TYR A N 1
ATOM 1840 C CA . TYR A 1 237 ? 3.108 -0.908 9.798 1.00 98.94 237 TYR A CA 1
ATOM 1841 C C . TYR A 1 237 ? 4.223 -1.348 8.850 1.00 98.94 237 TYR A C 1
ATOM 1843 O O . TYR A 1 237 ? 4.748 -2.445 9.003 1.00 98.94 237 TYR A O 1
ATOM 1851 N N . CYS A 1 238 ? 4.632 -0.492 7.904 1.00 98.88 238 CYS A N 1
ATOM 1852 C CA . CYS A 1 238 ? 5.643 -0.863 6.911 1.00 98.88 238 CYS A CA 1
ATOM 1853 C C . CYS A 1 238 ? 6.960 -1.310 7.567 1.00 98.88 238 CYS A C 1
ATOM 1855 O O . CYS A 1 238 ? 7.565 -2.277 7.113 1.00 98.88 238 CYS A O 1
ATOM 1857 N N . ALA A 1 239 ? 7.381 -0.655 8.651 1.00 98.81 239 ALA A N 1
ATOM 1858 C CA . ALA A 1 239 ? 8.545 -1.032 9.444 1.00 98.81 239 ALA A CA 1
ATOM 1859 C C . ALA A 1 239 ? 8.372 -2.406 10.116 1.00 98.81 239 ALA A C 1
ATOM 1861 O O . ALA A 1 239 ? 9.172 -3.309 9.879 1.00 98.81 239 ALA A O 1
ATOM 1862 N N . VAL A 1 240 ? 7.317 -2.589 10.917 1.00 98.81 240 VAL A N 1
ATOM 1863 C CA . VAL A 1 240 ? 7.076 -3.825 11.686 1.00 98.81 240 VAL A CA 1
ATOM 1864 C C . VAL A 1 240 ? 6.810 -5.024 10.769 1.00 98.81 240 VAL A C 1
ATOM 1866 O O . VAL A 1 240 ? 7.361 -6.100 10.993 1.00 98.81 240 VAL A O 1
ATOM 1869 N N . ALA A 1 241 ? 6.044 -4.836 9.693 1.00 98.88 241 ALA A N 1
ATOM 1870 C CA . ALA A 1 241 ? 5.823 -5.855 8.674 1.00 98.88 241 ALA A CA 1
ATOM 1871 C C . ALA A 1 241 ? 7.120 -6.206 7.925 1.00 98.88 241 ALA A C 1
ATOM 1873 O O . ALA A 1 241 ? 7.391 -7.386 7.724 1.00 98.88 241 ALA A O 1
ATOM 1874 N N . SER A 1 242 ? 7.979 -5.228 7.597 1.00 98.88 242 SER A N 1
ATOM 1875 C CA . SER A 1 242 ? 9.304 -5.514 7.014 1.00 98.88 242 SER A CA 1
ATOM 1876 C C . SER A 1 242 ? 10.177 -6.347 7.956 1.00 98.88 242 SER A C 1
ATOM 1878 O O . SER A 1 242 ? 10.808 -7.299 7.505 1.00 98.88 242 SER A O 1
ATOM 1880 N N . LEU A 1 243 ? 10.196 -6.038 9.260 1.00 98.75 243 LEU A N 1
ATOM 1881 C CA . LEU A 1 243 ? 10.914 -6.850 10.251 1.00 98.75 243 LEU A CA 1
ATOM 1882 C C . LEU A 1 243 ? 10.360 -8.280 10.318 1.00 98.75 243 LEU A C 1
ATOM 1884 O O . LEU A 1 243 ? 11.143 -9.224 10.306 1.00 98.75 243 LEU A O 1
ATOM 1888 N N . ALA A 1 244 ? 9.036 -8.454 10.323 1.00 98.62 244 ALA A N 1
ATOM 1889 C CA . ALA A 1 244 ? 8.406 -9.775 10.316 1.00 98.62 244 ALA A CA 1
ATOM 1890 C C . ALA A 1 244 ? 8.746 -10.583 9.050 1.00 98.62 244 ALA A C 1
ATOM 1892 O O . ALA A 1 244 ? 9.182 -11.726 9.149 1.00 98.62 244 ALA A O 1
ATOM 1893 N N . LEU A 1 245 ? 8.624 -9.980 7.862 1.00 98.69 245 LEU A N 1
ATOM 1894 C CA . LEU A 1 245 ? 8.953 -10.626 6.585 1.00 98.69 245 LEU A CA 1
ATOM 1895 C C . LEU A 1 245 ? 10.448 -10.957 6.449 1.00 98.69 245 LEU A C 1
ATOM 1897 O O . LEU A 1 245 ? 10.807 -11.923 5.779 1.00 98.69 245 LEU A O 1
ATOM 1901 N N . MET A 1 246 ? 11.329 -10.175 7.079 1.00 98.44 246 MET A N 1
ATOM 1902 C CA . MET A 1 246 ? 12.767 -10.446 7.110 1.00 98.44 246 MET A CA 1
ATOM 1903 C C . MET A 1 246 ? 13.185 -11.490 8.158 1.00 98.44 246 MET A C 1
ATOM 1905 O O . MET A 1 246 ? 14.366 -11.844 8.156 1.00 98.44 246 MET A O 1
ATOM 1909 N N . ASP A 1 247 ? 12.277 -11.979 9.009 1.00 97.69 247 ASP A N 1
ATOM 1910 C CA . ASP A 1 247 ? 12.583 -12.755 10.226 1.00 97.69 247 ASP A CA 1
ATOM 1911 C C . ASP A 1 247 ? 13.540 -12.001 11.175 1.00 97.69 247 ASP A C 1
ATOM 1913 O O . ASP A 1 247 ? 14.569 -12.510 11.610 1.00 97.69 247 ASP A O 1
ATOM 1917 N N . ARG A 1 248 ? 13.240 -10.714 11.411 1.00 97.62 248 ARG A N 1
ATOM 1918 C CA . ARG A 1 248 ? 14.047 -9.756 12.192 1.00 97.62 248 ARG A CA 1
ATOM 1919 C C . ARG A 1 248 ? 13.231 -8.933 13.203 1.00 97.62 248 ARG A C 1
ATOM 1921 O O . ARG A 1 248 ? 13.500 -7.753 13.433 1.00 97.62 248 ARG A O 1
ATOM 1928 N N . LEU A 1 249 ? 12.200 -9.531 13.809 1.00 96.56 249 LEU A N 1
ATOM 1929 C CA . LEU A 1 249 ? 11.471 -8.895 14.922 1.00 96.56 249 LEU A CA 1
ATOM 1930 C C . LEU A 1 249 ? 12.324 -8.775 16.204 1.00 96.56 249 LEU A C 1
ATOM 1932 O O . LEU A 1 249 ? 12.021 -7.919 17.033 1.00 96.56 249 LEU A O 1
ATOM 1936 N N . ASP A 1 250 ? 13.431 -9.528 16.301 1.00 95.12 250 ASP A N 1
ATOM 1937 C CA . ASP A 1 250 ? 14.480 -9.412 17.335 1.00 95.12 250 ASP A CA 1
ATOM 1938 C C . ASP A 1 250 ? 14.962 -7.966 17.539 1.00 95.12 250 ASP A C 1
ATOM 1940 O O . ASP A 1 250 ? 15.268 -7.545 18.654 1.00 95.12 250 ASP A O 1
ATOM 1944 N N . ALA A 1 251 ? 14.967 -7.170 16.466 1.00 94.75 251 ALA A N 1
ATOM 1945 C CA . ALA A 1 251 ? 15.344 -5.762 16.487 1.00 94.75 251 ALA A CA 1
ATOM 1946 C C . ALA A 1 251 ? 14.456 -4.883 17.400 1.00 94.75 251 ALA A C 1
ATOM 1948 O O . ALA A 1 251 ? 14.833 -3.748 17.698 1.00 94.75 251 ALA A O 1
ATOM 1949 N N . LEU A 1 252 ? 13.291 -5.375 17.845 1.00 94.50 252 LEU A N 1
ATOM 1950 C CA . LEU A 1 252 ? 12.370 -4.678 18.753 1.00 94.50 252 LEU A CA 1
ATOM 1951 C C . LEU A 1 252 ? 12.438 -5.166 20.211 1.00 94.50 252 LEU A C 1
ATOM 1953 O O . LEU A 1 252 ? 11.851 -4.518 21.080 1.00 94.50 252 LEU A O 1
ATOM 1957 N N . ASP A 1 253 ? 13.140 -6.269 20.488 1.00 88.12 253 ASP A N 1
ATOM 1958 C CA . ASP A 1 253 ? 13.139 -6.935 21.802 1.00 88.12 253 ASP A CA 1
ATOM 1959 C C . ASP A 1 253 ? 14.056 -6.262 22.843 1.00 88.12 253 ASP A C 1
ATOM 1961 O O . ASP A 1 253 ? 14.090 -6.666 24.005 1.00 88.12 253 ASP A O 1
ATOM 1965 N N . ALA A 1 254 ? 14.772 -5.199 22.460 1.00 81.06 254 ALA A N 1
ATOM 1966 C CA . ALA A 1 254 ? 15.501 -4.351 23.399 1.00 81.06 254 ALA A CA 1
ATOM 1967 C C . ALA A 1 254 ? 14.552 -3.742 24.451 1.00 81.06 254 ALA A C 1
ATOM 1969 O O . ALA A 1 254 ? 13.464 -3.266 24.112 1.00 81.06 254 ALA A O 1
ATOM 1970 N N . ASP A 1 255 ? 14.984 -3.728 25.719 1.00 63.19 255 ASP A N 1
ATOM 1971 C CA . ASP A 1 255 ? 14.143 -3.392 26.875 1.00 63.19 255 ASP A CA 1
ATOM 1972 C C . ASP A 1 255 ? 13.249 -2.165 26.639 1.00 63.19 255 ASP A C 1
ATOM 1974 O O . ASP A 1 255 ? 13.706 -1.059 26.340 1.00 63.19 255 ASP A O 1
ATOM 1978 N N . SER A 1 256 ? 11.941 -2.373 26.808 1.00 80.88 256 SER A N 1
ATOM 1979 C CA . SER A 1 256 ? 10.847 -1.413 26.597 1.00 80.88 256 SER A CA 1
ATOM 1980 C C . SER A 1 256 ? 10.565 -0.930 25.162 1.00 80.88 256 SER A C 1
ATOM 1982 O O . SER A 1 256 ? 9.533 -0.288 24.967 1.00 80.88 256 SER A O 1
ATOM 1984 N N . VAL A 1 257 ? 11.376 -1.239 24.140 1.00 88.00 257 VAL A N 1
ATOM 1985 C CA . VAL A 1 257 ? 11.147 -0.737 22.765 1.00 88.00 257 VAL A CA 1
ATOM 1986 C C . VAL A 1 257 ? 9.822 -1.253 22.197 1.00 88.00 257 VAL A C 1
ATOM 1988 O O . VAL A 1 257 ? 8.959 -0.446 21.842 1.00 88.00 257 VAL A O 1
ATOM 1991 N N . LYS A 1 258 ? 9.608 -2.576 22.194 1.00 93.56 25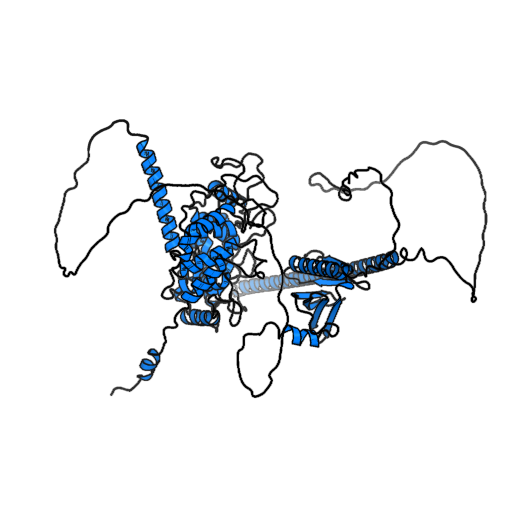8 LYS A N 1
ATOM 1992 C CA . LYS A 1 258 ? 8.332 -3.189 21.783 1.00 93.56 258 LYS A CA 1
ATOM 1993 C C . LYS A 1 258 ? 7.136 -2.716 22.627 1.00 93.56 258 LYS A C 1
ATOM 1995 O O . LYS A 1 258 ? 6.054 -2.519 22.082 1.00 93.56 258 LYS A O 1
ATOM 2000 N N . LEU A 1 259 ? 7.321 -2.481 23.930 1.00 94.56 259 LEU A N 1
ATOM 2001 C CA . LEU A 1 259 ? 6.245 -2.034 24.829 1.00 94.56 259 LEU A CA 1
ATOM 2002 C C . LEU A 1 259 ? 5.789 -0.599 24.533 1.00 94.56 259 LEU A C 1
ATOM 2004 O O . LEU A 1 259 ? 4.594 -0.372 24.359 1.00 94.56 259 LEU A O 1
ATOM 2008 N N . HIS A 1 260 ? 6.715 0.357 24.409 1.00 96.44 260 HIS A N 1
ATOM 2009 C CA . HIS A 1 260 ? 6.369 1.743 24.071 1.00 96.44 260 HIS A CA 1
ATOM 2010 C C . HIS A 1 260 ? 5.790 1.874 22.649 1.00 96.44 260 HIS A C 1
ATOM 2012 O O . HIS A 1 260 ? 4.953 2.741 22.398 1.00 96.44 260 HIS A O 1
ATOM 2018 N N . LEU A 1 261 ? 6.196 0.998 21.722 1.00 98.06 261 LEU A N 1
ATOM 2019 C CA . LEU A 1 261 ? 5.603 0.894 20.387 1.00 98.06 261 LEU A CA 1
ATOM 2020 C C . LEU A 1 261 ? 4.132 0.441 20.453 1.00 98.06 261 LEU A C 1
ATOM 2022 O O . LEU A 1 261 ? 3.268 1.088 19.862 1.00 98.06 261 LEU A O 1
ATOM 2026 N N . ILE A 1 262 ? 3.835 -0.624 21.209 1.00 98.19 262 ILE A N 1
ATOM 2027 C CA . ILE A 1 262 ? 2.458 -1.090 21.459 1.00 98.19 262 ILE A CA 1
ATOM 2028 C C . ILE A 1 262 ? 1.634 0.012 22.142 1.00 98.19 262 ILE A C 1
ATOM 2030 O O . ILE A 1 262 ? 0.505 0.276 21.736 1.00 98.19 262 ILE A O 1
ATOM 2034 N N . GLU A 1 263 ? 2.205 0.723 23.117 1.00 98.06 263 GLU A N 1
ATOM 2035 C CA . GLU A 1 263 ? 1.544 1.845 23.789 1.00 98.06 263 GLU A CA 1
ATOM 2036 C C . GLU A 1 263 ? 1.191 2.992 22.817 1.00 98.06 263 GLU A C 1
ATOM 2038 O O . GLU A 1 263 ? 0.085 3.535 22.878 1.00 98.06 263 GLU A O 1
ATOM 2043 N N . TRP A 1 264 ? 2.090 3.355 21.891 1.00 98.56 264 TRP A N 1
ATOM 2044 C CA . TRP A 1 264 ? 1.817 4.365 20.858 1.00 98.56 264 TRP A CA 1
ATOM 2045 C C . TRP A 1 264 ? 0.703 3.921 19.902 1.00 98.56 264 TRP A C 1
ATOM 2047 O O . TRP A 1 264 ? -0.156 4.735 19.556 1.00 98.56 264 TRP A O 1
ATOM 2057 N N . LEU A 1 265 ? 0.705 2.642 19.506 1.00 98.75 265 LEU A N 1
ATOM 2058 C CA . LEU A 1 265 ? -0.291 2.034 18.616 1.00 98.75 265 LEU A CA 1
ATOM 2059 C C . LEU A 1 265 ? -1.682 1.987 19.262 1.00 98.75 265 LEU A C 1
ATOM 2061 O O . LEU A 1 265 ? -2.647 2.427 18.645 1.00 98.75 265 LEU A O 1
ATOM 2065 N N . LEU A 1 266 ? -1.797 1.538 20.515 1.00 98.62 266 LEU A N 1
ATOM 2066 C CA . LEU A 1 266 ? -3.077 1.518 21.236 1.00 98.62 266 LEU A CA 1
ATOM 2067 C C . LEU A 1 266 ? -3.632 2.938 21.435 1.00 98.62 266 LEU A C 1
ATOM 2069 O O . LEU A 1 266 ? -4.815 3.180 21.209 1.00 98.62 266 LEU A O 1
ATOM 2073 N N . LYS A 1 267 ? -2.764 3.927 21.698 1.00 98.44 267 LYS A N 1
ATOM 2074 C CA . LYS A 1 267 ? -3.120 5.362 21.724 1.00 98.44 267 LYS A CA 1
ATOM 2075 C C . LYS A 1 267 ? -3.502 5.948 20.350 1.00 98.44 267 LYS A C 1
ATOM 2077 O O . LYS A 1 267 ? -3.599 7.175 20.223 1.00 98.44 267 LYS A O 1
ATOM 2082 N N . ARG A 1 268 ? -3.674 5.137 19.299 1.00 98.62 268 ARG A N 1
ATOM 2083 C CA . ARG A 1 268 ? -4.297 5.545 18.027 1.00 98.62 268 ARG A CA 1
ATOM 2084 C C . ARG A 1 268 ? -5.787 5.249 17.953 1.00 98.62 268 ARG A C 1
ATOM 2086 O O . ARG A 1 268 ? -6.434 5.903 17.138 1.00 98.62 268 ARG A O 1
ATOM 2093 N N . GLN A 1 269 ? -6.348 4.388 18.803 1.00 98.62 269 GLN A N 1
ATOM 2094 C CA . GLN A 1 269 ? -7.804 4.277 18.902 1.00 98.62 269 GLN A CA 1
ATOM 2095 C C . GLN A 1 269 ? -8.381 5.569 19.511 1.00 98.62 269 GLN A C 1
ATOM 2097 O O . GLN A 1 269 ? -7.787 6.132 20.434 1.00 98.62 269 GLN A O 1
ATOM 2102 N N . GLN A 1 270 ? -9.463 6.097 18.937 1.00 98.06 270 GLN A N 1
ATOM 2103 C CA . GLN A 1 270 ? -10.111 7.350 19.348 1.00 98.06 270 GLN A CA 1
ATOM 2104 C C . GLN A 1 270 ? -11.453 7.084 20.053 1.00 98.06 270 GLN A C 1
ATOM 2106 O O . GLN A 1 270 ? -11.945 5.959 20.084 1.00 98.06 270 GLN A O 1
ATOM 2111 N N . GLU A 1 271 ? -12.075 8.138 20.593 1.00 97.00 271 GLU A N 1
ATOM 2112 C CA . GLU A 1 271 ? -13.387 8.071 21.263 1.00 97.00 271 GLU A CA 1
ATOM 2113 C C . GLU A 1 271 ? -14.539 7.623 20.339 1.00 97.00 271 GLU A C 1
ATOM 2115 O O . GLU A 1 271 ? -15.568 7.166 20.830 1.00 97.00 271 GLU A O 1
ATOM 2120 N N . ASP A 1 272 ? -14.374 7.724 19.014 1.00 96.44 272 ASP A N 1
ATOM 2121 C CA . ASP A 1 272 ? -15.324 7.198 18.022 1.00 96.44 272 ASP A CA 1
ATOM 2122 C C . ASP A 1 272 ? -15.135 5.698 17.718 1.00 96.44 272 ASP A C 1
ATOM 2124 O O . ASP A 1 272 ? -15.849 5.151 16.881 1.00 96.44 272 ASP A O 1
ATOM 2128 N N . GLY A 1 273 ? -14.185 5.036 18.389 1.00 97.62 273 GLY A N 1
ATOM 2129 C CA . GLY A 1 273 ? -13.822 3.631 18.198 1.00 97.62 273 GLY A CA 1
ATOM 2130 C C . GLY A 1 273 ? -12.848 3.380 17.045 1.00 97.62 273 GLY A C 1
ATOM 2131 O O . GLY A 1 273 ? -12.181 2.343 17.030 1.00 97.62 273 GLY A O 1
ATOM 2132 N N . GLY A 1 274 ? -12.718 4.323 16.109 1.00 98.00 274 GLY A N 1
ATOM 2133 C CA . GLY A 1 274 ? -11.823 4.231 14.962 1.00 98.00 274 GLY A CA 1
ATOM 2134 C C . GLY A 1 274 ? -10.364 4.518 15.305 1.00 98.00 274 GLY A C 1
ATOM 2135 O O . GLY A 1 274 ? -10.010 4.873 16.430 1.00 98.00 274 GLY A O 1
ATOM 2136 N N . PHE A 1 275 ? -9.493 4.373 14.305 1.00 98.75 275 PHE A N 1
ATOM 2137 C CA . PHE A 1 275 ? -8.057 4.604 14.453 1.00 98.75 275 PHE A CA 1
ATOM 2138 C C . PHE A 1 275 ? -7.589 5.850 13.698 1.00 98.75 275 PHE A C 1
ATOM 2140 O O . PHE A 1 275 ? -7.840 6.006 12.503 1.00 98.75 275 PHE A O 1
ATOM 2147 N N . ALA A 1 276 ? -6.839 6.716 14.377 1.00 98.19 276 ALA A N 1
ATOM 2148 C CA . ALA A 1 276 ? -6.149 7.849 13.769 1.00 98.19 276 ALA A CA 1
ATOM 2149 C C . ALA A 1 276 ? -4.727 7.459 13.337 1.00 98.19 276 ALA A C 1
ATOM 2151 O O . ALA A 1 276 ? -4.001 6.782 14.060 1.00 98.19 276 ALA A O 1
ATOM 2152 N N . GLY A 1 277 ? -4.256 7.947 12.188 1.00 96.94 277 GLY A N 1
ATOM 2153 C CA . GLY A 1 277 ? -2.898 7.631 11.718 1.00 96.94 277 GLY A CA 1
ATOM 2154 C C . GLY A 1 277 ? -1.753 8.265 12.518 1.00 96.94 277 GLY A C 1
ATOM 2155 O O . GLY A 1 277 ? -0.604 7.856 12.354 1.00 96.94 277 GLY A O 1
ATOM 2156 N N . ARG A 1 278 ? -2.051 9.280 13.341 1.00 97.50 278 ARG A N 1
ATOM 2157 C CA . ARG A 1 278 ? -1.109 10.160 14.056 1.00 97.50 278 ARG A CA 1
ATOM 2158 C C . ARG A 1 278 ? -1.778 10.795 15.285 1.00 97.50 278 ARG A C 1
ATOM 2160 O O . ARG A 1 278 ? -3.004 10.921 15.276 1.00 97.50 278 ARG A O 1
ATOM 2167 N N . PRO A 1 279 ? -1.015 11.275 16.288 1.00 96.56 279 PRO A N 1
ATOM 2168 C CA . PRO A 1 279 ? -1.555 12.120 17.354 1.00 96.56 279 PRO A CA 1
ATOM 2169 C C . PRO A 1 279 ? -2.306 13.343 16.799 1.00 96.56 279 PRO A C 1
ATOM 2171 O O . PRO A 1 279 ? -1.870 13.965 15.829 1.00 96.56 279 PRO A O 1
ATOM 2174 N N . GLY A 1 280 ? -3.433 13.713 17.415 1.00 94.62 280 GLY A N 1
ATOM 2175 C CA . GLY A 1 280 ? -4.183 14.922 17.044 1.00 94.62 280 GLY A CA 1
ATOM 2176 C C . GLY A 1 280 ? -4.759 14.919 15.619 1.00 94.62 280 GLY A C 1
ATOM 2177 O O . GLY A 1 280 ? -4.981 15.989 15.045 1.00 94.62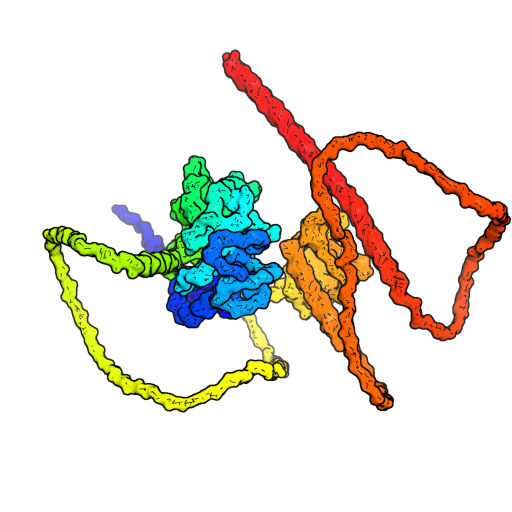 280 GLY A O 1
ATOM 2178 N N . LYS A 1 281 ? -4.975 13.739 15.024 1.00 96.38 281 LYS A N 1
ATOM 2179 C CA . LYS A 1 281 ? -5.747 13.549 13.786 1.00 96.38 281 LYS A CA 1
ATOM 2180 C C . LYS A 1 281 ? -7.043 12.799 14.090 1.00 96.38 281 LYS A C 1
ATOM 2182 O O . LYS A 1 281 ? -7.135 12.107 15.093 1.00 96.38 281 LYS A O 1
ATOM 2187 N N . VAL A 1 282 ? -8.025 12.955 13.205 1.00 95.88 282 VAL A N 1
ATOM 2188 C CA . VAL A 1 282 ? -9.280 12.190 13.240 1.00 95.88 282 VAL A CA 1
ATOM 2189 C C . VAL A 1 282 ? -9.052 10.731 12.838 1.00 95.88 282 VAL A C 1
ATOM 2191 O O . VAL A 1 282 ? -8.061 10.422 12.165 1.00 95.88 282 VAL A O 1
ATOM 2194 N N . SER A 1 283 ? -9.992 9.867 13.219 1.00 97.88 283 SER A N 1
ATOM 2195 C CA . SER A 1 283 ? -10.064 8.480 12.766 1.00 97.88 283 SER A CA 1
ATOM 2196 C C . SER A 1 283 ? -10.235 8.363 11.251 1.00 97.88 283 SER A C 1
ATOM 2198 O O . SER A 1 283 ? -10.765 9.259 10.589 1.00 97.88 283 SER A O 1
ATOM 2200 N N . ASP A 1 284 ? -9.757 7.253 10.696 1.00 98.38 284 ASP A N 1
ATOM 2201 C CA . ASP A 1 284 ? -9.799 6.942 9.270 1.00 98.38 284 ASP A CA 1
ATOM 2202 C C . ASP A 1 284 ? -9.770 5.418 9.079 1.00 98.38 284 ASP A C 1
ATOM 2204 O O . ASP A 1 284 ? -8.880 4.735 9.590 1.00 98.38 284 ASP A O 1
ATOM 2208 N N . THR A 1 285 ? -10.742 4.904 8.318 1.00 98.56 285 THR A N 1
ATOM 2209 C CA . THR A 1 285 ? -10.973 3.481 8.009 1.00 98.56 285 THR A CA 1
ATOM 2210 C C . THR A 1 285 ? -9.703 2.690 7.697 1.00 98.56 285 THR A C 1
ATOM 2212 O O . THR A 1 285 ? -9.592 1.532 8.098 1.00 98.56 285 THR A O 1
ATOM 2215 N N . CYS A 1 286 ? -8.720 3.269 6.994 1.00 98.62 286 CYS A N 1
ATOM 2216 C CA . CYS A 1 286 ? -7.537 2.493 6.618 1.00 98.62 286 CYS A CA 1
ATOM 2217 C C . CYS A 1 286 ? -6.629 2.134 7.809 1.00 98.62 286 CYS A C 1
ATOM 2219 O O . CYS A 1 286 ? -5.893 1.148 7.744 1.00 98.62 286 CYS A O 1
ATOM 2221 N N . TYR A 1 287 ? -6.703 2.870 8.922 1.00 98.81 287 TYR A N 1
ATOM 2222 C CA . TYR A 1 287 ? -5.910 2.578 10.118 1.00 98.81 287 TYR A CA 1
ATOM 2223 C C . TYR A 1 287 ? -6.470 1.441 10.968 1.00 98.81 287 TYR A C 1
ATOM 2225 O O . TYR A 1 287 ? -5.705 0.863 11.738 1.00 98.81 287 TYR A O 1
ATOM 2233 N N . SER A 1 288 ? -7.727 1.034 10.770 1.00 98.69 288 SER A N 1
ATOM 2234 C CA . SER A 1 288 ? -8.239 -0.219 11.334 1.00 98.69 288 SER A CA 1
ATOM 2235 C C . SER A 1 288 ? -7.422 -1.426 10.851 1.00 98.69 288 SER A C 1
ATOM 2237 O O . SER A 1 288 ? -7.208 -2.353 11.629 1.00 98.69 288 SER A O 1
ATOM 2239 N N . PHE A 1 289 ? -6.866 -1.380 9.629 1.00 98.81 289 PHE A N 1
ATOM 2240 C CA . PHE A 1 289 ? -5.802 -2.298 9.210 1.00 98.81 289 PHE A CA 1
ATOM 2241 C C . PHE A 1 289 ? -4.401 -1.826 9.622 1.00 98.81 289 PHE A C 1
ATOM 2243 O O . PHE A 1 289 ? -3.697 -2.582 10.283 1.00 98.81 289 PHE A O 1
ATOM 2250 N N . TRP A 1 290 ? -3.960 -0.606 9.271 1.00 98.81 290 TRP A N 1
ATOM 2251 C CA . TRP A 1 290 ? -2.550 -0.230 9.495 1.00 98.81 290 TRP A CA 1
ATOM 2252 C C . TRP A 1 290 ? -2.124 -0.290 10.974 1.00 98.81 290 TRP A C 1
ATOM 2254 O O . TRP A 1 290 ? -0.990 -0.655 11.264 1.00 98.81 290 TRP A O 1
ATOM 2264 N N . ILE A 1 291 ? -3.001 0.047 11.922 1.00 98.81 291 ILE A N 1
ATOM 2265 C CA . ILE A 1 291 ? -2.720 -0.092 13.359 1.00 98.81 291 ILE A CA 1
ATOM 2266 C C . ILE A 1 291 ? -3.047 -1.510 13.832 1.00 98.81 291 ILE A C 1
ATOM 2268 O O . ILE A 1 291 ? -2.200 -2.138 14.465 1.00 98.81 291 ILE A O 1
ATOM 2272 N N . GLY A 1 292 ? -4.226 -2.036 13.480 1.00 98.62 292 GLY A N 1
ATOM 2273 C CA . GLY A 1 292 ? -4.677 -3.367 13.896 1.00 98.62 292 GLY A CA 1
ATOM 2274 C C . GLY A 1 292 ? -3.727 -4.488 13.468 1.00 98.62 292 GLY A C 1
ATOM 2275 O O . GLY A 1 292 ? -3.212 -5.217 14.309 1.00 98.62 292 GLY A O 1
ATOM 2276 N N . GLY A 1 293 ? -3.397 -4.563 12.179 1.00 98.62 293 GLY A N 1
ATOM 2277 C CA . GLY A 1 293 ? -2.436 -5.525 11.638 1.00 98.62 293 GLY A CA 1
ATOM 2278 C C . GLY A 1 293 ? -1.024 -5.364 12.209 1.00 98.62 293 GLY A C 1
ATOM 2279 O O . GLY A 1 293 ? -0.322 -6.357 12.367 1.00 98.62 293 GLY A O 1
ATOM 2280 N N . THR A 1 294 ? -0.612 -4.150 12.599 1.00 98.81 294 THR A N 1
ATOM 2281 C CA . THR A 1 294 ? 0.662 -3.954 13.318 1.00 98.81 294 THR A CA 1
ATOM 2282 C C . THR A 1 294 ? 0.607 -4.541 14.727 1.00 98.81 294 THR A C 1
ATOM 2284 O O . THR A 1 294 ? 1.548 -5.209 15.149 1.00 98.81 294 THR A O 1
ATOM 2287 N N . LEU A 1 295 ? -0.487 -4.314 15.460 1.00 98.75 295 LEU A N 1
ATOM 2288 C CA . LEU A 1 295 ? -0.689 -4.890 16.790 1.00 98.75 295 LEU A CA 1
ATOM 2289 C C . LEU A 1 295 ? -0.770 -6.421 16.732 1.00 98.75 295 LEU A C 1
ATOM 2291 O O . LEU A 1 295 ? -0.199 -7.076 17.600 1.00 98.75 295 LEU A O 1
ATOM 2295 N N . GLU A 1 296 ? -1.380 -6.989 15.693 1.00 98.50 296 GLU A N 1
ATOM 2296 C CA . GLU A 1 296 ? -1.433 -8.440 15.483 1.00 98.50 296 GLU A CA 1
ATOM 2297 C C . GLU A 1 296 ? -0.040 -9.039 15.225 1.00 98.50 296 GLU A C 1
ATOM 2299 O O . GLU A 1 296 ? 0.364 -9.962 15.928 1.00 98.50 296 GLU A O 1
ATOM 2304 N N . ILE A 1 297 ? 0.772 -8.442 14.337 1.00 98.50 297 ILE A N 1
ATOM 2305 C CA . ILE A 1 297 ? 2.174 -8.867 14.109 1.00 98.50 297 ILE A CA 1
ATOM 2306 C C . ILE A 1 297 ? 3.010 -8.818 15.405 1.00 98.50 297 ILE A C 1
ATOM 2308 O O . ILE A 1 297 ? 3.947 -9.597 15.579 1.00 98.50 297 ILE A O 1
ATOM 2312 N N . LEU A 1 298 ? 2.687 -7.911 16.333 1.00 97.56 298 LEU A N 1
ATOM 2313 C CA . LEU A 1 298 ? 3.380 -7.790 17.618 1.00 97.56 298 LEU A CA 1
ATOM 2314 C C . LEU A 1 298 ? 2.850 -8.744 18.708 1.00 97.56 298 LEU A C 1
ATOM 2316 O O . LEU A 1 298 ? 3.518 -8.869 19.742 1.00 97.56 298 LEU A O 1
ATOM 2320 N N . GLY A 1 299 ? 1.715 -9.420 18.493 1.00 96.50 299 GLY A N 1
ATOM 2321 C CA . GLY A 1 299 ? 1.024 -10.249 19.491 1.00 96.50 299 GLY A CA 1
ATOM 2322 C C . GLY A 1 299 ? 0.260 -9.427 20.538 1.00 96.50 299 GLY A C 1
ATOM 2323 O O . GLY A 1 299 ? 0.315 -9.733 21.731 1.00 96.50 299 GLY A O 1
ATOM 2324 N N . ALA A 1 300 ? -0.365 -8.328 20.106 1.00 97.69 300 ALA A N 1
ATOM 2325 C CA . ALA A 1 300 ? -0.944 -7.289 20.959 1.00 97.69 300 ALA A CA 1
ATOM 2326 C C . ALA A 1 300 ? -2.347 -6.800 20.527 1.00 97.69 300 ALA A C 1
ATOM 2328 O O . ALA A 1 300 ? -2.854 -5.843 21.118 1.00 97.69 300 ALA A O 1
ATOM 2329 N N . TYR A 1 301 ? -2.992 -7.416 19.526 1.00 98.06 301 TYR A N 1
ATOM 2330 C CA . TYR A 1 301 ? -4.332 -7.004 19.078 1.00 98.06 301 TYR A CA 1
ATOM 2331 C C . TYR A 1 301 ? -5.413 -7.203 20.154 1.00 98.06 301 TYR A C 1
ATOM 2333 O O . TYR A 1 301 ? -6.354 -6.422 20.237 1.00 98.06 301 TYR A O 1
ATOM 2341 N N . GLN A 1 302 ? -5.229 -8.161 21.067 1.00 97.56 302 GLN A N 1
ATOM 2342 C CA . GLN A 1 302 ? -6.114 -8.440 22.208 1.00 97.56 302 GLN A CA 1
ATOM 2343 C C . GLN A 1 302 ? -6.283 -7.283 23.218 1.00 97.56 302 GLN A C 1
ATOM 2345 O O . GLN A 1 302 ? -7.014 -7.430 24.197 1.00 97.56 302 GLN A O 1
ATOM 2350 N N . PHE A 1 303 ? -5.594 -6.155 23.019 1.00 98.19 303 PHE A N 1
ATOM 2351 C CA . PHE A 1 303 ? -5.747 -4.925 23.802 1.00 98.19 303 PHE A CA 1
ATOM 2352 C C . PHE A 1 303 ? -6.544 -3.822 23.071 1.00 98.19 303 PHE A C 1
ATOM 2354 O O . PHE A 1 303 ? -6.702 -2.731 23.616 1.00 98.19 303 PHE A O 1
ATOM 2361 N N . VAL A 1 304 ? -7.029 -4.084 21.851 1.00 98.38 304 VAL A N 1
ATOM 2362 C CA . VAL A 1 304 ? -7.902 -3.194 21.063 1.00 98.38 304 VAL A CA 1
ATOM 2363 C C . VAL A 1 304 ? -9.360 -3.361 21.492 1.00 98.38 304 VAL A C 1
ATOM 2365 O O . VAL A 1 304 ? -9.819 -4.483 21.700 1.00 98.38 304 VAL A O 1
ATOM 2368 N N . ASP A 1 305 ? -10.124 -2.265 21.543 1.00 98.25 305 ASP A N 1
ATOM 2369 C CA . ASP A 1 305 ? -11.587 -2.348 21.599 1.00 98.25 305 ASP A CA 1
ATOM 2370 C C . ASP A 1 305 ? -12.119 -2.700 20.198 1.00 98.25 305 ASP A C 1
ATOM 2372 O O . ASP A 1 305 ? -12.360 -1.835 19.347 1.00 98.25 305 ASP A O 1
ATOM 2376 N N . ALA A 1 306 ? -12.196 -4.003 19.918 1.00 97.19 306 ALA A N 1
ATOM 2377 C CA . ALA A 1 306 ? -12.591 -4.519 18.611 1.00 97.19 306 ALA A CA 1
ATOM 2378 C C . ALA A 1 306 ? -14.059 -4.196 18.278 1.00 97.19 306 ALA A C 1
ATOM 2380 O O . ALA A 1 306 ? -14.356 -3.886 17.123 1.00 97.19 306 ALA A O 1
ATOM 2381 N N . ASP A 1 307 ? -14.950 -4.187 19.276 1.00 97.06 307 ASP A N 1
ATOM 2382 C CA . ASP A 1 307 ? -16.367 -3.847 19.103 1.00 97.06 307 ASP A CA 1
ATOM 2383 C C . ASP A 1 307 ? -16.543 -2.365 18.732 1.00 97.06 307 ASP A C 1
ATOM 2385 O O . ASP A 1 307 ? -17.297 -2.044 17.810 1.00 97.06 307 ASP A O 1
ATOM 2389 N N . ALA A 1 308 ? -15.804 -1.453 19.375 1.00 98.06 308 ALA A N 1
ATOM 2390 C CA . ALA A 1 308 ? -15.819 -0.033 19.026 1.00 98.06 308 ALA A CA 1
ATOM 2391 C C . ALA A 1 308 ? -15.224 0.231 17.630 1.00 98.06 308 ALA A C 1
ATOM 2393 O O . ALA A 1 308 ? -15.790 1.000 16.853 1.00 98.06 308 ALA A O 1
ATOM 2394 N N . ASN A 1 309 ? -14.129 -0.447 17.264 1.00 98.31 309 ASN A N 1
ATOM 2395 C CA . ASN A 1 309 ? -13.550 -0.371 15.915 1.00 98.31 309 ASN A CA 1
ATOM 2396 C C . ASN A 1 309 ? -14.516 -0.918 14.845 1.00 98.31 309 ASN A C 1
ATOM 2398 O O . ASN A 1 309 ? -14.671 -0.319 13.780 1.00 98.31 309 ASN A O 1
ATOM 2402 N N . ARG A 1 310 ? -15.225 -2.014 15.139 1.00 97.00 310 ARG A N 1
ATOM 2403 C CA . ARG A 1 310 ? -16.275 -2.566 14.272 1.00 97.00 310 ARG A CA 1
ATOM 2404 C C . ARG A 1 310 ? -17.433 -1.578 14.101 1.00 97.00 310 ARG A C 1
ATOM 2406 O O . ARG A 1 310 ? -17.853 -1.334 12.972 1.00 97.00 310 ARG A O 1
ATOM 2413 N N . ALA A 1 311 ? -17.906 -0.967 15.188 1.00 96.62 311 ALA A N 1
ATOM 2414 C CA . ALA A 1 311 ? -18.964 0.043 15.154 1.00 96.62 311 ALA A CA 1
ATOM 2415 C C . ALA A 1 311 ? -18.552 1.305 14.373 1.00 96.62 311 ALA A C 1
ATOM 2417 O O . ALA A 1 311 ? -19.349 1.824 13.592 1.00 96.62 311 ALA A O 1
ATOM 2418 N N . PHE A 1 312 ? -17.301 1.765 14.506 1.00 97.25 312 PHE A N 1
ATOM 2419 C CA . PHE A 1 312 ? -16.747 2.833 13.668 1.00 97.25 312 PHE A CA 1
ATOM 2420 C C . PHE A 1 312 ? -16.816 2.464 12.182 1.00 97.25 312 PHE A C 1
ATOM 2422 O O . PHE A 1 312 ? -17.344 3.230 11.375 1.00 97.25 312 PHE A O 1
ATOM 2429 N N . LEU A 1 313 ? -16.338 1.271 11.820 1.00 96.50 313 LEU A N 1
ATOM 2430 C CA . LEU A 1 313 ? -16.318 0.801 10.436 1.00 96.50 313 LEU A CA 1
ATOM 2431 C C . LEU A 1 313 ? -17.726 0.670 9.830 1.00 96.50 313 LEU A C 1
ATOM 2433 O O . LEU A 1 313 ? -17.911 1.017 8.667 1.00 96.50 313 LEU A O 1
ATOM 2437 N N . GLU A 1 314 ? -18.745 0.283 10.604 1.00 94.12 314 GLU A N 1
ATOM 2438 C CA . GLU A 1 314 ? -20.143 0.303 10.138 1.00 94.12 314 GLU A CA 1
ATOM 2439 C C . GLU A 1 314 ? -20.624 1.707 9.726 1.00 94.12 314 GLU A C 1
ATOM 2441 O O . GLU A 1 314 ? -21.448 1.826 8.817 1.00 94.12 314 GLU A O 1
ATOM 2446 N N . THR A 1 315 ? -20.085 2.782 10.318 1.00 94.69 315 THR A N 1
ATOM 2447 C CA . THR A 1 315 ? -20.427 4.167 9.930 1.00 94.69 315 THR A CA 1
ATOM 2448 C C . THR A 1 315 ? -19.743 4.647 8.644 1.00 94.69 315 THR A C 1
ATOM 2450 O O . THR A 1 315 ? -20.140 5.680 8.099 1.00 94.69 315 THR A O 1
ATOM 2453 N N . THR A 1 316 ? -18.754 3.911 8.120 1.00 95.25 316 THR A N 1
ATOM 2454 C CA . THR A 1 316 ? -18.041 4.251 6.872 1.00 95.25 316 THR A CA 1
ATOM 2455 C C . THR A 1 316 ? -18.419 3.361 5.681 1.00 95.25 316 THR A C 1
ATOM 2457 O O . THR A 1 316 ? -17.980 3.616 4.557 1.00 95.25 316 THR A O 1
ATOM 2460 N N . VAL A 1 317 ? -19.289 2.361 5.869 1.00 92.06 317 VAL A N 1
ATOM 2461 C CA . VAL A 1 317 ? -19.803 1.514 4.779 1.00 92.06 317 VAL A CA 1
ATOM 2462 C C . VAL A 1 317 ? -20.831 2.253 3.911 1.00 92.06 317 VAL A C 1
ATOM 2464 O O . VAL A 1 317 ? -21.815 2.821 4.387 1.00 92.06 317 VAL A O 1
ATOM 2467 N N . SER A 1 318 ? -20.655 2.178 2.592 1.00 89.94 318 SER A N 1
ATOM 2468 C CA . SER A 1 318 ? -21.640 2.634 1.612 1.00 89.94 318 SER A CA 1
ATOM 2469 C C . SER A 1 318 ? -22.788 1.633 1.448 1.00 89.94 318 SER A C 1
ATOM 2471 O O . SER A 1 318 ? -22.588 0.424 1.361 1.00 89.94 318 SER A O 1
ATOM 2473 N N . LYS A 1 319 ? -24.007 2.145 1.228 1.00 85.38 319 LYS A N 1
ATOM 2474 C CA . LYS A 1 319 ? -25.203 1.351 0.862 1.00 85.38 319 LYS A CA 1
ATOM 2475 C C . LYS A 1 319 ? -25.039 0.526 -0.429 1.00 85.38 319 LYS A C 1
ATOM 2477 O O . LYS A 1 319 ? -25.876 -0.324 -0.718 1.00 85.38 319 LYS A O 1
ATOM 2482 N N . SER A 1 320 ? -24.005 0.802 -1.226 1.00 85.00 320 SER A N 1
ATOM 2483 C CA . SER A 1 320 ? -23.633 0.050 -2.433 1.00 85.00 320 SER A CA 1
ATOM 2484 C C . SER A 1 320 ? -22.646 -1.096 -2.191 1.00 85.00 320 SER A C 1
ATOM 2486 O O . SER A 1 320 ? -22.325 -1.800 -3.148 1.00 85.00 320 SER A O 1
ATOM 2488 N N . GLY A 1 321 ? -22.125 -1.234 -0.969 1.00 90.06 321 GLY A N 1
ATOM 2489 C CA . GLY A 1 321 ? -20.847 -1.893 -0.702 1.00 90.06 321 GLY A CA 1
ATOM 2490 C C . GLY A 1 321 ? -19.672 -0.940 -0.926 1.00 90.06 321 GLY A C 1
ATOM 2491 O O . GLY A 1 321 ? -19.815 0.085 -1.610 1.00 90.06 321 GLY A O 1
ATOM 2492 N N . GLY A 1 322 ? -18.531 -1.301 -0.346 1.00 93.38 322 GLY A N 1
ATOM 2493 C CA . GLY A 1 322 ? -17.332 -0.478 -0.233 1.00 93.38 322 GLY A CA 1
ATOM 2494 C C . GLY A 1 322 ? -17.368 0.452 0.984 1.00 93.38 322 GLY A C 1
ATOM 2495 O O . GLY A 1 322 ? -18.432 0.896 1.415 1.00 93.38 322 GLY A O 1
ATOM 2496 N N . PHE A 1 323 ? -16.190 0.787 1.507 1.00 95.25 323 PHE A N 1
ATOM 2497 C CA . PHE A 1 323 ? -15.995 1.688 2.644 1.00 95.25 323 PHE A CA 1
ATOM 2498 C C . PHE A 1 323 ? -15.357 2.998 2.181 1.00 95.25 323 PHE A C 1
ATOM 2500 O O . PHE A 1 323 ? -14.520 3.029 1.272 1.00 95.25 323 PHE A O 1
ATOM 2507 N N . SER A 1 324 ? -15.733 4.087 2.835 1.00 95.00 324 SER A N 1
ATOM 2508 C CA . SER A 1 324 ? -15.111 5.399 2.707 1.00 95.00 324 SER A CA 1
ATOM 2509 C C . SER A 1 324 ? -14.059 5.631 3.794 1.00 95.00 324 SER A C 1
ATOM 2511 O O . SER A 1 324 ? -13.946 4.884 4.765 1.00 95.00 324 SER A O 1
ATOM 2513 N N . LYS A 1 325 ? -13.272 6.698 3.640 1.00 94.38 325 LYS A N 1
ATOM 2514 C CA . LYS A 1 325 ? -12.273 7.134 4.627 1.00 94.38 325 LYS A CA 1
ATOM 2515 C C . LYS A 1 325 ? -12.872 7.429 6.011 1.00 94.38 325 LYS A C 1
ATOM 2517 O O . LYS A 1 325 ? -12.279 7.088 7.027 1.00 94.38 325 LYS A O 1
ATOM 2522 N N . VAL A 1 326 ? -14.006 8.125 6.020 1.00 93.56 326 VAL A N 1
ATOM 2523 C CA . VAL A 1 326 ? -14.740 8.650 7.185 1.00 93.56 326 VAL A CA 1
ATOM 2524 C C . VAL A 1 326 ? -16.239 8.673 6.843 1.00 93.56 326 VAL A C 1
ATOM 2526 O O . VAL A 1 326 ? -16.564 8.608 5.653 1.00 93.56 326 VAL A O 1
ATOM 2529 N N . PRO A 1 327 ? -17.158 8.809 7.818 1.00 90.38 327 PRO A N 1
ATOM 2530 C CA . PRO A 1 327 ? -18.599 8.798 7.555 1.00 90.38 327 PRO A CA 1
ATOM 2531 C C . PRO A 1 327 ? -19.068 9.817 6.503 1.00 90.38 327 PRO A C 1
ATOM 2533 O O . PRO A 1 327 ? -18.400 10.814 6.218 1.00 90.38 327 PRO A O 1
ATOM 2536 N N . ASP A 1 328 ? -20.226 9.535 5.898 1.00 85.25 328 ASP A N 1
ATOM 2537 C CA . ASP A 1 328 ? -20.897 10.351 4.867 1.00 85.25 328 ASP A CA 1
ATOM 2538 C C . ASP A 1 328 ? -20.057 10.692 3.608 1.00 85.25 328 ASP A C 1
ATOM 2540 O O . ASP A 1 328 ? -20.429 11.546 2.798 1.00 85.25 328 ASP A O 1
ATOM 2544 N N . CYS A 1 329 ? -18.938 9.993 3.389 1.00 87.81 329 CYS A N 1
ATOM 2545 C CA . CYS A 1 329 ? -18.081 10.143 2.210 1.00 87.81 329 CYS A CA 1
ATOM 2546 C C . CYS A 1 329 ? -18.296 9.046 1.149 1.00 87.81 329 CYS A C 1
ATOM 2548 O O . CYS A 1 329 ? -18.878 7.995 1.407 1.00 87.81 329 CYS A O 1
ATOM 2550 N N . ASN A 1 330 ? -17.787 9.279 -0.068 1.00 89.44 330 ASN A N 1
ATOM 2551 C CA . ASN A 1 330 ? -17.738 8.255 -1.118 1.00 89.44 330 ASN A CA 1
ATOM 2552 C C . ASN A 1 330 ? -16.814 7.094 -0.698 1.00 89.44 330 ASN A C 1
ATOM 2554 O O . ASN A 1 330 ? -15.726 7.345 -0.184 1.00 89.44 330 ASN A O 1
ATOM 2558 N N . ALA A 1 331 ? -17.208 5.853 -0.997 1.00 92.12 331 ALA A N 1
ATOM 2559 C CA . ALA A 1 331 ? -16.329 4.690 -0.889 1.00 92.12 331 ALA A CA 1
ATOM 2560 C C . ALA A 1 331 ? -15.307 4.627 -2.039 1.00 92.12 331 ALA A C 1
ATOM 2562 O O . ALA A 1 331 ? -15.653 4.890 -3.195 1.00 92.12 331 ALA A O 1
ATOM 2563 N N . ASP A 1 332 ? -14.077 4.212 -1.736 1.00 92.00 332 ASP A N 1
ATOM 2564 C CA . ASP A 1 332 ? -12.992 4.009 -2.707 1.00 92.00 332 ASP A CA 1
ATOM 2565 C C . ASP A 1 332 ? -12.282 2.656 -2.490 1.00 92.00 332 ASP A C 1
ATOM 2567 O O . ASP A 1 332 ? -12.398 2.082 -1.401 1.00 92.00 332 ASP A O 1
ATOM 2571 N N . PRO A 1 333 ? -11.563 2.109 -3.493 1.00 91.62 333 PRO A N 1
ATOM 2572 C CA . PRO A 1 333 ? -11.007 0.760 -3.397 1.00 91.62 333 PRO A CA 1
ATOM 2573 C C . PRO A 1 333 ? -10.021 0.564 -2.241 1.00 91.62 333 PRO A C 1
ATOM 2575 O O . PRO A 1 333 ? -9.989 -0.524 -1.672 1.00 91.62 333 PRO A O 1
ATOM 2578 N N . LEU A 1 334 ? -9.251 1.595 -1.869 1.00 95.19 334 LEU A N 1
ATOM 2579 C CA . LEU A 1 334 ? -8.252 1.496 -0.804 1.00 95.19 334 LEU A CA 1
ATOM 2580 C C . LEU A 1 334 ? -8.939 1.378 0.553 1.00 95.19 334 LEU A C 1
ATOM 2582 O O . LEU A 1 334 ? -8.682 0.416 1.272 1.00 95.19 334 LEU A O 1
ATOM 2586 N N . HIS A 1 335 ? -9.826 2.311 0.908 1.00 97.38 335 HIS A N 1
ATOM 2587 C CA . HIS A 1 335 ? -10.505 2.248 2.206 1.00 97.38 335 HIS A CA 1
ATOM 2588 C C . HIS A 1 335 ? -11.468 1.054 2.268 1.00 97.38 335 HIS A C 1
ATOM 2590 O O . HIS A 1 335 ? -11.553 0.412 3.310 1.00 97.38 335 HIS A O 1
ATOM 2596 N N . SER A 1 336 ? -12.088 0.667 1.145 1.00 96.44 336 SER A N 1
ATOM 2597 C CA . SER A 1 336 ? -12.904 -0.554 1.052 1.00 96.44 336 SER A CA 1
ATOM 2598 C C . SER A 1 336 ? -12.114 -1.824 1.362 1.00 96.44 336 SER A C 1
ATOM 2600 O O . SER A 1 336 ? -12.586 -2.680 2.105 1.00 96.44 336 SER A O 1
ATOM 2602 N N . TYR A 1 337 ? -10.904 -1.945 0.811 1.00 97.81 337 TYR A N 1
ATOM 2603 C CA . TYR A 1 337 ? -10.019 -3.065 1.107 1.00 97.81 337 TYR A CA 1
ATOM 2604 C C . TYR A 1 337 ? -9.496 -3.014 2.550 1.00 97.81 337 TYR A C 1
ATOM 2606 O O . TYR A 1 337 ? -9.550 -4.011 3.262 1.00 97.81 337 TYR A O 1
ATOM 2614 N N . MET A 1 338 ? -9.021 -1.852 3.008 1.00 98.31 338 MET A N 1
ATOM 2615 C CA . MET A 1 338 ? -8.401 -1.719 4.331 1.00 98.31 338 MET A CA 1
ATOM 2616 C C . MET A 1 338 ? -9.414 -1.839 5.484 1.00 98.31 338 MET A C 1
ATOM 2618 O O . MET A 1 338 ? -9.051 -2.326 6.551 1.00 98.31 338 MET A O 1
ATOM 2622 N N . GLY A 1 339 ? -10.683 -1.472 5.271 1.00 97.50 339 GLY A N 1
ATOM 2623 C CA . GLY A 1 339 ? -11.774 -1.752 6.210 1.00 97.50 339 GLY A CA 1
ATOM 2624 C C . GLY A 1 339 ? -12.011 -3.257 6.371 1.00 97.50 339 GLY A C 1
ATOM 2625 O O . GLY A 1 339 ? -12.020 -3.763 7.492 1.00 97.50 339 GLY A O 1
ATOM 2626 N N . LEU A 1 340 ? -12.088 -4.000 5.258 1.00 97.00 340 LEU A N 1
ATOM 2627 C CA . LEU A 1 340 ? -12.164 -5.468 5.277 1.00 97.00 340 LEU A CA 1
ATOM 2628 C C . LEU A 1 340 ? -10.927 -6.131 5.886 1.00 97.00 340 LEU A C 1
ATOM 2630 O O . LEU A 1 340 ? -11.069 -7.094 6.632 1.00 97.00 340 LEU A O 1
ATOM 2634 N N . ALA A 1 341 ? -9.727 -5.631 5.597 1.00 98.19 341 ALA A N 1
ATOM 2635 C CA . ALA A 1 341 ? -8.494 -6.141 6.187 1.00 98.19 341 ALA A CA 1
ATOM 2636 C C . ALA A 1 341 ? -8.460 -5.897 7.709 1.00 98.19 341 ALA A C 1
ATOM 2638 O O . ALA A 1 341 ? -8.061 -6.781 8.462 1.00 98.19 341 ALA A O 1
ATOM 2639 N N . GLY A 1 342 ? -8.958 -4.746 8.180 1.00 98.00 342 GLY A N 1
ATOM 2640 C CA . GLY A 1 342 ? -9.142 -4.463 9.607 1.00 98.00 342 GLY A CA 1
ATOM 2641 C C . GLY A 1 342 ? -10.159 -5.390 10.283 1.00 98.00 342 GLY A C 1
ATOM 2642 O O . GLY A 1 342 ? -9.892 -5.884 11.375 1.00 98.00 342 GLY A O 1
ATOM 2643 N N . LEU A 1 343 ? -11.287 -5.683 9.626 1.00 97.25 343 LEU A N 1
ATOM 2644 C CA . LEU A 1 343 ? -12.288 -6.646 10.111 1.00 97.25 343 LEU A CA 1
ATOM 2645 C C . LEU A 1 343 ? -11.783 -8.097 10.080 1.00 97.25 343 LEU A C 1
ATOM 2647 O O . LEU A 1 343 ? -12.103 -8.875 10.970 1.00 97.25 343 LEU A O 1
ATOM 2651 N N . SER A 1 344 ? -10.971 -8.464 9.089 1.00 97.44 344 SER A N 1
ATOM 2652 C CA . SER A 1 344 ? -10.329 -9.781 9.006 1.00 97.44 344 SER A CA 1
ATOM 2653 C C . SER A 1 344 ? -9.323 -9.991 10.146 1.00 97.44 344 SER A C 1
ATOM 2655 O O . SER A 1 344 ? -9.361 -11.029 10.802 1.00 97.44 344 SER A O 1
ATOM 2657 N N . VAL A 1 345 ? -8.506 -8.977 10.466 1.00 97.00 345 VAL A N 1
ATOM 2658 C CA . VAL A 1 345 ? -7.648 -8.980 11.668 1.00 97.00 345 VAL A CA 1
ATOM 2659 C C . VAL A 1 345 ? -8.487 -9.028 12.956 1.00 97.00 345 VAL A C 1
ATOM 2661 O O . VAL A 1 345 ? -8.117 -9.722 13.896 1.00 97.00 345 VAL A O 1
ATOM 2664 N N . ALA A 1 346 ? -9.659 -8.384 12.981 1.00 96.12 346 ALA A N 1
ATOM 2665 C CA . ALA A 1 346 ? -10.633 -8.501 14.073 1.00 96.12 346 ALA A CA 1
ATOM 2666 C C . ALA A 1 346 ? -11.383 -9.854 14.126 1.00 96.12 346 ALA A C 1
ATOM 2668 O O . ALA A 1 346 ? -12.241 -10.035 14.988 1.00 96.12 346 ALA A O 1
ATOM 2669 N N . GLN A 1 347 ? -11.083 -10.794 13.220 1.00 94.62 347 GLN A N 1
ATOM 2670 C CA . GLN A 1 347 ? -11.727 -12.110 13.096 1.00 94.62 347 GLN A CA 1
ATOM 2671 C C . GLN A 1 347 ? -13.251 -12.046 12.830 1.00 94.62 347 GLN A C 1
ATOM 2673 O O . GLN A 1 347 ? -14.007 -12.919 13.260 1.00 94.62 347 GLN A O 1
ATOM 2678 N N . GLU A 1 348 ? -13.711 -11.026 12.088 1.00 93.50 348 GLU A N 1
ATOM 2679 C CA . GLU A 1 348 ? -15.126 -10.812 11.737 1.00 93.50 348 GLU A CA 1
ATOM 2680 C C . GLU A 1 348 ? -15.758 -12.062 11.076 1.00 93.50 348 GLU A C 1
ATOM 2682 O O . GLU A 1 348 ? -15.281 -12.522 10.026 1.00 93.50 348 GLU A O 1
ATOM 2687 N N . PRO A 1 349 ? -16.859 -12.612 11.632 1.00 91.56 349 PRO A N 1
ATOM 2688 C CA . PRO A 1 349 ? -17.442 -13.867 11.172 1.00 91.56 349 PRO A CA 1
ATOM 2689 C C . PRO A 1 349 ? -17.809 -13.898 9.682 1.00 91.56 349 PRO A C 1
ATOM 2691 O O . PRO A 1 349 ? -18.749 -13.254 9.215 1.00 91.56 349 PRO A O 1
ATOM 2694 N N . GLY A 1 350 ? -17.113 -14.756 8.935 1.00 89.19 350 GLY A N 1
ATOM 2695 C CA . GLY A 1 350 ? -17.381 -14.996 7.518 1.00 89.19 350 GLY A CA 1
ATOM 2696 C C . GLY A 1 350 ? -16.546 -14.156 6.551 1.00 89.19 350 GLY A C 1
ATOM 2697 O O . GLY A 1 350 ? -16.832 -14.201 5.351 1.00 89.19 350 GLY A O 1
ATOM 2698 N N . LEU A 1 351 ? -15.525 -13.445 7.031 1.00 94.38 351 LEU A N 1
ATOM 2699 C CA . LEU A 1 351 ? -14.343 -13.103 6.235 1.00 94.38 351 LEU A CA 1
ATOM 2700 C C . LEU A 1 351 ? -13.296 -14.231 6.340 1.00 94.38 351 LEU A C 1
ATOM 2702 O O . LEU A 1 351 ? -13.354 -15.050 7.257 1.00 94.38 351 LEU A O 1
ATOM 2706 N N . LEU A 1 352 ? -12.358 -14.304 5.391 1.00 96.25 352 LEU A N 1
ATOM 2707 C CA . LEU A 1 352 ? -11.164 -15.147 5.527 1.00 96.25 352 LEU A CA 1
ATOM 2708 C C . LEU A 1 352 ? -10.114 -14.450 6.411 1.00 96.25 352 LEU A C 1
ATOM 2710 O O . LEU A 1 352 ? -10.020 -13.219 6.354 1.00 96.25 352 LEU A O 1
ATOM 2714 N N . PRO A 1 353 ? -9.308 -15.203 7.182 1.00 96.75 353 PRO A N 1
ATOM 2715 C CA . PRO A 1 353 ? -8.174 -14.659 7.925 1.00 96.75 353 PRO A CA 1
ATOM 2716 C C . PRO A 1 353 ? -7.074 -14.136 6.988 1.00 96.75 353 PRO A C 1
ATOM 2718 O O . PRO A 1 353 ? -6.887 -14.621 5.864 1.00 96.75 353 PRO A O 1
ATOM 2721 N N . LEU A 1 354 ? -6.346 -13.130 7.469 1.00 96.38 354 LEU A N 1
ATOM 2722 C CA . LEU A 1 354 ? -5.322 -12.391 6.738 1.00 96.38 354 LEU A CA 1
ATOM 2723 C C . LEU A 1 354 ? -3.974 -12.515 7.452 1.00 96.38 354 LEU A C 1
ATOM 2725 O O . LEU A 1 354 ? -3.881 -12.208 8.634 1.00 96.38 354 LEU A O 1
ATOM 2729 N N . VAL A 1 355 ? -2.920 -12.863 6.714 1.00 97.94 355 VAL A N 1
ATOM 2730 C CA . VAL A 1 355 ? -1.525 -12.788 7.170 1.00 97.94 355 VAL A CA 1
ATOM 2731 C C . VAL A 1 355 ? -1.112 -11.310 7.168 1.00 97.94 355 VAL A C 1
ATOM 2733 O O . VAL A 1 355 ? -0.828 -10.766 6.093 1.00 97.94 355 VAL A O 1
ATOM 2736 N N . PRO A 1 356 ? -1.068 -10.599 8.315 1.00 97.69 356 PRO A N 1
ATOM 2737 C CA . PRO A 1 356 ? -1.048 -9.136 8.285 1.00 97.69 356 PRO A CA 1
ATOM 2738 C C . PRO A 1 356 ? 0.309 -8.584 7.842 1.00 97.69 356 PRO A C 1
ATOM 2740 O O . PRO A 1 356 ? 0.369 -7.492 7.284 1.00 97.69 356 PRO A O 1
ATOM 2743 N N . SER A 1 357 ? 1.390 -9.348 8.030 1.00 97.81 357 SER A N 1
ATOM 2744 C CA . SER A 1 357 ? 2.748 -9.003 7.592 1.00 97.81 357 SER A CA 1
ATOM 2745 C C . SER A 1 357 ? 2.923 -9.004 6.074 1.00 97.81 357 SER A C 1
ATOM 2747 O O . SER A 1 357 ? 3.766 -8.262 5.585 1.00 97.81 357 SER A O 1
ATOM 2749 N N . LEU A 1 358 ? 2.133 -9.788 5.330 1.00 97.12 358 LEU A N 1
ATOM 2750 C CA . LEU A 1 358 ? 2.162 -9.831 3.861 1.00 97.12 358 LEU A CA 1
ATOM 2751 C C . LEU A 1 358 ? 0.906 -9.219 3.217 1.00 97.12 358 LEU A C 1
ATOM 2753 O O . LEU A 1 358 ? 0.884 -9.006 2.009 1.00 97.12 358 LEU A O 1
ATOM 2757 N N . ASN A 1 359 ? -0.122 -8.907 4.017 1.00 97.69 359 ASN A N 1
ATOM 2758 C CA . ASN A 1 359 ? -1.388 -8.322 3.574 1.00 97.69 359 ASN A CA 1
ATOM 2759 C C . ASN A 1 359 ? -2.055 -9.166 2.460 1.00 97.69 359 ASN A C 1
ATOM 2761 O O . ASN A 1 359 ? -2.457 -8.666 1.409 1.00 97.69 359 ASN A O 1
ATOM 2765 N N . LEU A 1 360 ? -2.141 -10.476 2.716 1.00 97.75 360 LEU A N 1
ATOM 2766 C CA . LEU A 1 360 ? -2.776 -11.505 1.886 1.00 97.75 360 LEU A CA 1
ATOM 2767 C C . LEU A 1 360 ? -3.590 -12.457 2.770 1.00 97.75 360 LEU A C 1
ATOM 2769 O O . LEU A 1 360 ? -3.288 -12.599 3.953 1.00 97.75 360 LEU A O 1
ATOM 2773 N N . THR A 1 361 ? -4.606 -13.126 2.215 1.00 98.06 361 THR A N 1
ATOM 2774 C CA . THR A 1 361 ? -5.343 -14.166 2.957 1.00 98.06 361 THR A CA 1
ATOM 2775 C C . THR A 1 361 ? -4.437 -15.360 3.260 1.00 98.06 361 THR A C 1
ATOM 2777 O O . THR A 1 361 ? -3.524 -15.656 2.485 1.00 98.06 361 THR A O 1
ATOM 2780 N N . GLU A 1 362 ? -4.707 -16.086 4.349 1.00 96.88 362 GLU A N 1
ATOM 2781 C CA . GLU A 1 362 ? -3.993 -17.342 4.643 1.00 96.88 362 GLU A CA 1
ATOM 2782 C C . GLU A 1 362 ? -4.105 -18.317 3.462 1.00 96.88 362 GLU A C 1
ATOM 2784 O O . GLU A 1 362 ? -3.085 -18.779 2.958 1.00 96.88 362 GLU A O 1
ATOM 2789 N N . ARG A 1 363 ? -5.314 -18.480 2.902 1.00 95.94 363 ARG A N 1
ATOM 2790 C CA . ARG A 1 363 ? -5.595 -19.256 1.678 1.00 95.94 363 ARG A CA 1
ATOM 2791 C C . ARG A 1 363 ? -4.643 -18.923 0.522 1.00 95.94 363 ARG A C 1
ATOM 2793 O O . ARG A 1 363 ? -4.153 -19.826 -0.160 1.00 95.94 363 ARG A O 1
ATOM 2800 N N . ALA A 1 364 ? -4.403 -17.639 0.249 1.00 96.25 364 ALA A N 1
ATOM 2801 C CA . ALA A 1 364 ? -3.518 -17.214 -0.835 1.00 96.25 364 ALA A CA 1
ATOM 2802 C C . ALA A 1 364 ? -2.049 -17.577 -0.544 1.00 96.25 364 ALA A C 1
ATOM 2804 O O . ALA A 1 364 ? -1.342 -18.056 -1.432 1.00 96.25 364 ALA A O 1
ATOM 2805 N N . VAL A 1 365 ? -1.608 -17.419 0.708 1.00 95.25 365 VAL A N 1
ATOM 2806 C CA . VAL A 1 365 ? -0.252 -17.781 1.151 1.00 95.25 365 VAL A CA 1
ATOM 2807 C C . VAL A 1 365 ? -0.040 -19.302 1.146 1.00 95.25 365 VAL A C 1
ATOM 2809 O O . VAL A 1 365 ? 1.002 -19.764 0.683 1.00 95.25 365 VAL A O 1
ATOM 2812 N N . GLU A 1 366 ? -1.026 -20.092 1.572 1.00 93.25 366 GLU A N 1
ATOM 2813 C CA . GLU A 1 366 ? -1.020 -21.560 1.481 1.00 93.25 366 GLU A CA 1
ATOM 2814 C C . GLU A 1 366 ? -0.929 -22.031 0.023 1.00 93.25 366 GLU A C 1
ATOM 2816 O O . GLU A 1 366 ? -0.047 -22.819 -0.317 1.00 93.25 366 GLU A O 1
ATOM 2821 N N . THR A 1 367 ? -1.768 -21.475 -0.864 1.00 88.25 367 THR A N 1
ATOM 2822 C CA . THR A 1 367 ? -1.766 -21.790 -2.308 1.00 88.25 367 THR A CA 1
ATOM 2823 C C . THR A 1 367 ? -0.381 -21.558 -2.931 1.00 88.25 367 THR A C 1
ATOM 2825 O O . THR A 1 367 ? 0.122 -22.390 -3.695 1.00 88.25 367 THR A O 1
ATOM 2828 N N . MET A 1 368 ? 0.269 -20.444 -2.575 1.00 90.25 368 MET A N 1
ATOM 2829 C CA . MET A 1 368 ? 1.628 -20.107 -3.008 1.00 90.25 368 MET A CA 1
ATOM 2830 C C . MET A 1 368 ? 2.669 -21.112 -2.490 1.00 90.25 368 MET A C 1
ATOM 2832 O O . MET A 1 368 ? 3.532 -21.552 -3.253 1.00 90.25 368 MET A O 1
ATOM 2836 N N . GLN A 1 369 ? 2.586 -21.503 -1.213 1.00 86.69 369 GLN A N 1
ATOM 2837 C CA . GLN A 1 369 ? 3.502 -22.481 -0.617 1.00 86.69 369 GLN A CA 1
ATOM 2838 C C . GLN A 1 369 ? 3.358 -23.873 -1.242 1.00 86.69 369 GLN A C 1
ATOM 2840 O O . GLN A 1 369 ? 4.370 -24.509 -1.532 1.00 86.69 369 GLN A O 1
ATOM 2845 N N . ASP A 1 370 ? 2.137 -24.348 -1.487 1.00 84.56 370 ASP A N 1
ATOM 2846 C CA . ASP A 1 370 ? 1.920 -25.667 -2.092 1.00 84.56 370 ASP A CA 1
ATOM 2847 C C . ASP A 1 370 ? 2.359 -25.714 -3.557 1.00 84.56 370 ASP A C 1
ATOM 2849 O O . ASP A 1 370 ? 2.991 -26.684 -3.978 1.00 84.56 370 ASP A O 1
ATOM 2853 N N . THR A 1 371 ? 2.161 -24.635 -4.316 1.00 80.19 371 THR A N 1
ATOM 2854 C CA . THR A 1 371 ? 2.682 -24.541 -5.691 1.00 80.19 371 THR A CA 1
ATOM 2855 C C . THR A 1 371 ? 4.221 -24.545 -5.720 1.00 80.19 371 THR A C 1
ATOM 2857 O O . THR A 1 371 ? 4.834 -25.192 -6.576 1.00 80.19 371 THR A O 1
ATOM 2860 N N . ALA A 1 372 ? 4.872 -23.910 -4.737 1.00 78.19 372 ALA A N 1
ATOM 2861 C CA . ALA A 1 372 ? 6.326 -23.983 -4.561 1.00 78.19 372 ALA A CA 1
ATOM 2862 C C . ALA A 1 372 ? 6.810 -25.393 -4.153 1.00 78.19 372 ALA A C 1
ATOM 2864 O O . ALA A 1 372 ? 7.841 -25.855 -4.642 1.00 78.19 372 ALA A O 1
ATOM 2865 N N . ARG A 1 373 ? 6.060 -26.113 -3.304 1.00 79.12 373 ARG A N 1
ATOM 2866 C CA . ARG A 1 373 ? 6.360 -27.510 -2.922 1.00 79.12 373 ARG A CA 1
ATOM 2867 C C . ARG A 1 373 ? 6.246 -28.466 -4.113 1.00 79.12 373 ARG A C 1
ATOM 2869 O O . ARG A 1 373 ? 7.119 -29.310 -4.298 1.00 79.12 373 ARG A O 1
ATOM 2876 N N . LEU A 1 374 ? 5.194 -28.328 -4.923 1.00 76.44 374 LEU A N 1
ATOM 2877 C CA . LEU A 1 374 ? 4.954 -29.175 -6.096 1.00 76.44 374 LEU A CA 1
ATOM 2878 C C . LEU A 1 374 ? 6.046 -28.993 -7.158 1.00 76.44 374 LEU A C 1
ATOM 2880 O O . LEU A 1 374 ? 6.647 -29.975 -7.588 1.00 76.44 374 LEU A O 1
ATOM 2884 N N . SER A 1 375 ? 6.370 -27.747 -7.512 1.00 75.56 375 SER A N 1
ATOM 2885 C CA . SER A 1 375 ? 7.435 -27.454 -8.484 1.00 75.56 375 SER A CA 1
ATOM 2886 C C . SER A 1 375 ? 8.823 -27.920 -8.014 1.00 75.56 375 SER A C 1
ATOM 2888 O O . SER A 1 375 ? 9.599 -28.430 -8.822 1.00 75.56 375 SER A O 1
ATOM 2890 N N . ALA A 1 376 ? 9.128 -27.850 -6.712 1.00 73.31 376 ALA A N 1
ATOM 2891 C CA . ALA A 1 376 ? 10.350 -28.443 -6.160 1.00 73.31 376 ALA A CA 1
ATOM 2892 C C . ALA A 1 376 ? 10.387 -29.980 -6.320 1.00 73.31 376 ALA A C 1
ATOM 2894 O O . ALA A 1 376 ? 11.402 -30.530 -6.748 1.00 73.31 376 ALA A O 1
ATOM 2895 N N . ALA A 1 377 ? 9.275 -30.673 -6.050 1.00 69.62 377 ALA A N 1
ATOM 2896 C CA . ALA A 1 377 ? 9.176 -32.127 -6.207 1.00 69.62 377 ALA A CA 1
ATOM 2897 C C . ALA A 1 377 ? 9.282 -32.587 -7.678 1.00 69.62 377 ALA A C 1
ATOM 2899 O O . ALA A 1 377 ? 9.843 -33.650 -7.959 1.00 69.62 377 ALA A O 1
ATOM 2900 N N . GLU A 1 378 ? 8.799 -31.790 -8.635 1.00 67.06 378 GLU A N 1
ATOM 2901 C CA . GLU A 1 378 ? 8.995 -32.044 -10.071 1.00 67.06 378 GLU A CA 1
ATOM 2902 C C . GLU A 1 378 ? 10.471 -31.899 -10.488 1.00 67.06 378 GLU A C 1
ATOM 2904 O O . GLU A 1 378 ? 10.976 -32.706 -11.273 1.00 67.06 378 GLU A O 1
ATOM 2909 N N . VAL A 1 379 ? 11.209 -30.940 -9.914 1.00 68.06 379 VAL A N 1
ATOM 2910 C CA . VAL A 1 379 ? 12.662 -30.801 -10.134 1.00 68.06 379 VAL A CA 1
ATOM 2911 C C . VAL A 1 379 ? 13.439 -31.977 -9.530 1.00 68.06 379 VAL A C 1
ATOM 2913 O O . VAL A 1 379 ? 14.312 -32.538 -10.196 1.00 68.06 379 VAL A O 1
ATOM 2916 N N . GLU A 1 380 ? 13.112 -32.414 -8.309 1.00 61.97 380 GLU A N 1
ATOM 2917 C CA . GLU A 1 380 ? 13.766 -33.581 -7.700 1.00 61.97 380 GLU A CA 1
ATOM 2918 C C . GLU A 1 380 ? 13.499 -34.864 -8.503 1.00 61.97 380 GLU A C 1
ATOM 2920 O O . GLU A 1 380 ? 14.442 -35.562 -8.888 1.00 61.97 380 GLU A O 1
ATOM 2925 N N . THR A 1 381 ? 12.235 -35.151 -8.831 1.00 54.59 381 THR A N 1
ATOM 2926 C CA . THR A 1 381 ? 11.858 -36.370 -9.569 1.00 54.59 381 THR A CA 1
ATOM 2927 C C . THR A 1 381 ? 12.406 -36.399 -10.995 1.00 54.59 381 THR A C 1
ATOM 2929 O O . THR A 1 381 ? 12.861 -37.454 -11.439 1.00 54.59 381 THR A O 1
ATOM 2932 N N . THR A 1 382 ? 12.451 -35.269 -11.710 1.00 50.31 382 THR A N 1
ATOM 2933 C CA . THR A 1 382 ? 13.107 -35.222 -13.029 1.00 50.31 382 THR A CA 1
ATOM 2934 C C . THR A 1 382 ? 14.619 -35.435 -12.926 1.00 50.31 382 THR A C 1
ATOM 2936 O O . THR A 1 382 ? 15.175 -36.160 -13.756 1.00 50.31 382 THR A O 1
ATOM 2939 N N . SER A 1 383 ? 15.283 -34.912 -11.887 1.00 46.88 383 SER A N 1
ATOM 2940 C CA . SER A 1 383 ? 16.729 -35.101 -11.690 1.00 46.88 383 SER A CA 1
ATOM 2941 C C . SER A 1 383 ? 17.136 -36.574 -11.507 1.00 46.88 383 SER A C 1
ATOM 2943 O O . SER A 1 383 ? 18.143 -37.007 -12.075 1.00 46.88 383 SER A O 1
ATOM 2945 N N . ASP A 1 384 ? 16.327 -37.375 -10.803 1.00 46.19 384 ASP A N 1
ATOM 2946 C CA . ASP A 1 384 ? 16.651 -38.777 -10.500 1.00 46.19 384 ASP A CA 1
ATOM 2947 C C . ASP A 1 384 ? 16.472 -39.700 -11.726 1.00 46.19 384 ASP A C 1
ATOM 2949 O O . ASP A 1 384 ? 17.227 -40.659 -11.925 1.00 46.19 384 ASP A O 1
ATOM 2953 N N . THR A 1 385 ? 15.569 -39.350 -12.658 1.00 46.12 385 THR A N 1
ATOM 2954 C CA . THR A 1 385 ? 15.439 -40.081 -13.939 1.00 46.12 385 THR A CA 1
ATOM 2955 C C . THR A 1 385 ? 16.708 -40.032 -14.799 1.00 46.12 385 THR A C 1
ATOM 2957 O O . THR A 1 385 ? 16.924 -40.913 -15.633 1.00 46.12 385 THR A O 1
ATOM 2960 N N . GLY A 1 386 ? 17.591 -39.054 -14.565 1.00 40.81 386 GLY A N 1
ATOM 2961 C CA . GLY A 1 386 ? 18.848 -38.889 -15.290 1.00 40.81 386 GLY A CA 1
ATOM 2962 C C . GLY A 1 386 ? 19.976 -39.851 -14.896 1.00 40.81 386 GLY A C 1
ATOM 2963 O O . GLY A 1 386 ? 21.000 -39.863 -15.581 1.00 40.81 386 GLY A O 1
ATOM 2964 N N . ARG A 1 387 ? 19.853 -40.644 -13.812 1.00 42.50 387 ARG A N 1
ATOM 2965 C CA . ARG A 1 387 ? 21.015 -41.352 -13.223 1.00 42.50 387 ARG A CA 1
ATOM 2966 C C . ARG A 1 387 ? 20.830 -42.836 -12.873 1.00 42.50 387 ARG A C 1
ATOM 2968 O O . ARG A 1 387 ? 21.530 -43.365 -12.008 1.00 42.50 387 ARG A O 1
ATOM 2975 N N . SER A 1 388 ? 19.982 -43.568 -13.595 1.00 33.72 388 SER A N 1
ATOM 2976 C CA . SER A 1 388 ? 19.868 -45.025 -13.401 1.00 33.72 388 SER A CA 1
ATOM 2977 C C . SER A 1 388 ? 20.914 -45.832 -14.190 1.00 33.72 388 SER A C 1
ATOM 2979 O O . SER A 1 388 ? 20.660 -46.337 -15.284 1.00 33.72 388 SER A O 1
ATOM 2981 N N . SER A 1 389 ? 22.106 -46.015 -13.608 1.00 34.12 389 SER A N 1
ATOM 2982 C CA . SER A 1 389 ? 23.080 -47.019 -14.068 1.00 34.12 389 SER A CA 1
ATOM 2983 C C . SER A 1 389 ? 23.537 -47.934 -12.925 1.00 34.12 389 SER A C 1
ATOM 2985 O O . SER A 1 389 ? 24.536 -47.666 -12.266 1.00 34.12 389 SER A O 1
ATOM 2987 N N . ARG A 1 390 ? 22.811 -49.048 -12.746 1.00 38.38 390 ARG A N 1
ATOM 2988 C CA . ARG A 1 390 ? 23.155 -50.246 -11.946 1.00 38.38 390 ARG A CA 1
ATOM 2989 C C . ARG A 1 390 ? 23.765 -50.013 -10.547 1.00 38.38 390 ARG A C 1
ATOM 2991 O O . ARG A 1 390 ? 24.978 -49.926 -10.420 1.00 38.38 390 ARG A O 1
ATOM 2998 N N . PHE A 1 391 ? 22.973 -50.235 -9.499 1.00 31.16 391 PHE A N 1
ATOM 2999 C CA . PHE A 1 391 ? 23.347 -51.185 -8.434 1.00 31.16 391 PHE A CA 1
ATOM 3000 C C . PHE A 1 391 ? 22.085 -51.749 -7.763 1.00 31.16 391 PHE A C 1
ATOM 3002 O O . PHE A 1 391 ? 21.027 -51.127 -7.808 1.00 31.16 391 PHE A O 1
ATOM 3009 N N . THR A 1 392 ? 22.159 -52.960 -7.205 1.00 35.25 392 THR A N 1
ATOM 3010 C CA . THR A 1 392 ? 21.005 -53.680 -6.635 1.00 35.25 392 THR A CA 1
ATOM 3011 C C . THR A 1 392 ? 21.274 -54.172 -5.211 1.00 35.25 392 THR A C 1
ATOM 3013 O O . THR A 1 392 ? 22.418 -54.477 -4.876 1.00 35.25 392 THR A O 1
ATOM 3016 N N . ARG A 1 393 ? 20.179 -54.362 -4.444 1.00 30.12 393 ARG A N 1
ATOM 3017 C CA . ARG A 1 393 ? 20.068 -54.870 -3.049 1.00 30.12 393 ARG A CA 1
ATOM 3018 C C . ARG A 1 393 ? 20.256 -53.820 -1.927 1.00 30.12 393 ARG A C 1
ATOM 3020 O O . ARG A 1 393 ? 21.061 -52.914 -2.089 1.00 30.12 393 ARG A O 1
ATOM 3027 N N . PRO A 1 394 ? 19.671 -54.050 -0.730 1.00 35.34 394 PRO A N 1
ATO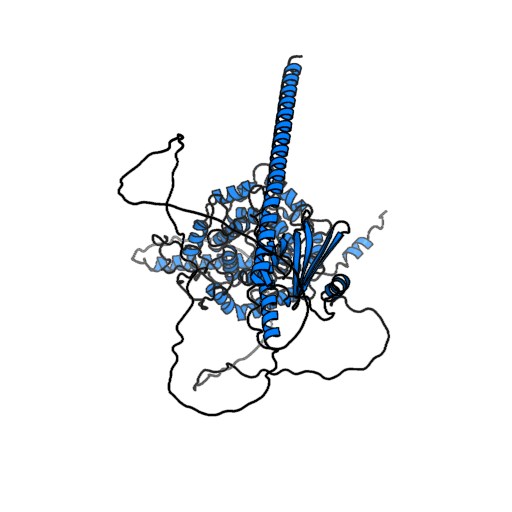M 3028 C CA . PRO A 1 394 ? 18.305 -54.550 -0.496 1.00 35.34 394 PRO A CA 1
ATOM 3029 C C . PRO A 1 394 ? 17.551 -53.780 0.621 1.00 35.34 394 PRO A C 1
ATOM 3031 O O . PRO A 1 394 ? 18.156 -53.173 1.499 1.00 35.34 394 PRO A O 1
ATOM 3034 N N . LEU A 1 395 ? 16.216 -53.870 0.641 1.00 31.02 395 LEU A N 1
ATOM 3035 C CA . LEU A 1 395 ? 15.379 -53.273 1.696 1.00 31.02 395 LEU A CA 1
ATOM 3036 C C . LEU A 1 395 ? 15.439 -54.061 3.027 1.00 31.02 395 LEU A C 1
ATOM 3038 O O . LEU A 1 395 ? 15.326 -55.290 2.997 1.00 31.02 395 LEU A O 1
ATOM 3042 N N . PRO A 1 396 ? 15.518 -53.392 4.196 1.00 32.12 396 PRO A N 1
ATOM 3043 C CA . PRO A 1 396 ? 15.262 -54.004 5.499 1.00 32.12 396 PRO A CA 1
ATOM 3044 C C . PRO A 1 396 ? 13.758 -54.022 5.842 1.00 32.12 396 PRO A C 1
ATOM 3046 O O . PRO A 1 396 ? 13.010 -53.102 5.514 1.00 32.12 396 PRO A O 1
ATOM 3049 N N . MET A 1 397 ? 13.304 -55.065 6.543 1.00 26.53 397 MET A N 1
ATOM 3050 C CA . MET A 1 397 ? 11.899 -55.230 6.947 1.00 26.53 397 MET A CA 1
ATOM 3051 C C . MET A 1 397 ? 11.512 -54.302 8.113 1.00 26.53 397 MET A C 1
ATOM 3053 O O . MET A 1 397 ? 12.203 -54.275 9.132 1.00 26.53 397 MET A O 1
ATOM 3057 N N . ARG A 1 398 ? 10.337 -53.657 8.048 1.00 29.48 398 ARG A N 1
ATOM 3058 C CA . ARG A 1 398 ? 9.631 -53.197 9.262 1.00 29.48 398 ARG A CA 1
ATOM 3059 C C . ARG A 1 398 ? 8.971 -54.393 9.964 1.00 29.48 398 ARG A C 1
ATOM 3061 O O . ARG A 1 398 ? 8.392 -55.253 9.306 1.00 29.48 398 ARG A O 1
ATOM 3068 N N . ARG A 1 399 ? 9.022 -54.422 11.301 1.00 27.56 399 ARG A N 1
ATOM 3069 C CA . ARG A 1 399 ? 8.190 -55.298 12.151 1.00 27.56 399 ARG A CA 1
ATOM 3070 C C . ARG A 1 399 ? 6.929 -54.561 12.617 1.00 27.56 399 ARG A C 1
ATOM 3072 O O . ARG A 1 399 ? 6.905 -53.335 12.650 1.00 27.56 399 ARG A O 1
ATOM 3079 N N . SER A 1 400 ? 5.903 -55.328 12.975 1.00 27.62 400 SER A N 1
ATOM 3080 C CA . SER A 1 400 ? 4.540 -54.875 13.286 1.00 27.62 400 SER A CA 1
ATOM 3081 C C . SER A 1 400 ? 4.134 -55.123 14.746 1.00 27.62 400 SER A C 1
ATOM 3083 O O . SER A 1 400 ? 4.436 -56.187 15.280 1.00 27.62 400 SER A O 1
ATOM 3085 N N . SER A 1 401 ? 3.382 -54.186 15.335 1.00 27.50 401 SER A N 1
ATOM 3086 C CA . SER A 1 401 ? 2.522 -54.313 16.534 1.00 27.50 401 SER A CA 1
ATOM 3087 C C . SER A 1 401 ? 1.762 -52.978 16.686 1.00 27.50 401 SER A C 1
ATOM 3089 O O . SER A 1 401 ? 2.387 -51.948 16.457 1.00 27.50 401 SER A O 1
ATOM 3091 N N . SER A 1 402 ? 0.477 -52.869 17.042 1.00 27.81 402 SER A N 1
ATOM 3092 C CA . SER A 1 402 ? -0.606 -53.854 17.252 1.00 27.81 402 SER A CA 1
ATOM 3093 C C . SER A 1 402 ? -1.978 -53.137 17.311 1.00 27.81 402 SER A C 1
ATOM 3095 O O . SER A 1 402 ? -2.003 -51.953 17.624 1.00 27.81 402 SER A O 1
ATOM 3097 N N . TYR A 1 403 ? -3.066 -53.873 17.024 1.00 29.14 403 TYR A N 1
ATOM 3098 C CA . TYR A 1 403 ? -4.438 -53.842 17.604 1.00 29.14 403 TYR A CA 1
ATOM 3099 C C . TYR A 1 403 ? -4.829 -52.728 18.617 1.00 29.14 403 TYR A C 1
ATOM 3101 O O . TYR A 1 403 ? -4.023 -52.418 19.488 1.00 29.14 403 TYR A O 1
ATOM 3109 N N . ASP A 1 404 ? -6.072 -52.226 18.743 1.00 32.12 404 ASP A N 1
ATOM 3110 C CA . ASP A 1 404 ? -7.369 -52.248 17.993 1.00 32.12 404 ASP A CA 1
ATOM 3111 C C . ASP A 1 404 ? -8.356 -51.314 18.798 1.00 32.12 404 ASP A C 1
ATOM 3113 O O . ASP A 1 404 ? -7.883 -50.680 19.740 1.00 32.12 404 ASP A O 1
ATOM 3117 N N . HIS A 1 405 ? -9.680 -51.106 18.633 1.00 33.88 405 HIS A N 1
ATOM 3118 C CA . HIS A 1 405 ? -10.778 -51.533 17.735 1.00 33.88 405 HIS A CA 1
ATOM 3119 C C . HIS A 1 405 ? -11.953 -50.512 17.836 1.00 33.88 405 HIS A C 1
ATOM 3121 O O . HIS A 1 405 ? -12.027 -49.792 18.833 1.00 33.88 405 HIS A O 1
ATOM 3127 N N . GLY A 1 406 ? -12.935 -50.501 16.914 1.00 25.97 406 GLY A N 1
ATOM 3128 C CA . GLY A 1 406 ? -14.240 -49.828 17.138 1.00 25.97 406 GLY A CA 1
ATOM 3129 C C . GLY A 1 406 ? -15.032 -49.420 15.881 1.00 25.97 406 GLY A C 1
ATOM 3130 O O . GLY A 1 406 ? -14.522 -48.695 15.036 1.00 25.97 406 GLY A O 1
ATOM 3131 N N . LEU A 1 407 ? -16.298 -49.848 15.772 1.00 30.58 407 LEU A N 1
ATOM 3132 C CA . LEU A 1 407 ? -17.192 -49.625 14.618 1.00 30.58 407 LEU A CA 1
ATOM 3133 C C . LEU A 1 407 ? -18.460 -48.842 15.026 1.00 30.58 407 LEU A C 1
ATOM 3135 O O . LEU A 1 407 ? -18.907 -49.023 16.156 1.00 30.58 407 LEU A O 1
ATOM 3139 N N . LEU A 1 408 ? -19.083 -48.084 14.104 1.00 28.95 408 LEU A N 1
ATOM 3140 C CA . LEU A 1 408 ? -20.532 -48.147 13.783 1.00 28.95 408 LEU A CA 1
ATOM 3141 C C . LEU A 1 408 ? -20.966 -47.137 12.689 1.00 28.95 408 LEU A C 1
ATOM 3143 O O . LEU A 1 408 ? -20.518 -45.996 12.667 1.00 28.95 408 LEU A O 1
ATOM 3147 N N . ASP A 1 409 ? -21.893 -47.575 11.833 1.00 32.72 409 ASP A N 1
ATOM 3148 C CA . ASP A 1 409 ? -22.679 -46.836 10.819 1.00 32.72 409 ASP A CA 1
ATOM 3149 C C . ASP A 1 409 ? -24.084 -47.487 10.803 1.00 32.72 409 ASP A C 1
ATOM 3151 O O . ASP A 1 409 ? -24.159 -48.698 11.069 1.00 32.72 409 ASP A O 1
ATOM 3155 N N . PRO A 1 410 ? -25.206 -46.750 10.629 1.00 50.09 410 PRO A N 1
ATOM 3156 C CA . PRO A 1 410 ? -25.910 -46.834 9.330 1.00 50.09 410 PRO A CA 1
ATOM 3157 C C . PRO A 1 410 ? -26.803 -45.624 8.931 1.00 50.09 410 PRO A C 1
ATOM 3159 O O . PRO A 1 410 ? -27.546 -45.094 9.758 1.00 50.09 410 PRO A O 1
ATOM 3162 N N . LEU A 1 411 ? -26.931 -45.333 7.621 1.00 29.61 411 LEU A N 1
ATOM 3163 C CA . LEU A 1 411 ? -28.139 -45.673 6.812 1.00 29.61 411 LEU A CA 1
ATOM 3164 C C . LEU A 1 411 ? -28.162 -45.101 5.367 1.00 29.61 411 LEU A C 1
ATOM 3166 O O . LEU A 1 411 ? -27.600 -44.058 5.056 1.00 29.61 411 LEU A O 1
ATOM 3170 N N . ARG A 1 412 ? -28.884 -45.806 4.475 1.00 29.27 412 ARG A N 1
ATOM 3171 C CA . ARG A 1 412 ? -29.101 -45.493 3.039 1.00 29.27 412 ARG A CA 1
ATOM 3172 C C . ARG A 1 412 ? -30.310 -44.577 2.768 1.00 29.27 412 ARG A C 1
ATOM 3174 O O . ARG A 1 412 ? -31.241 -44.579 3.570 1.00 29.27 412 ARG A O 1
ATOM 3181 N N . ARG A 1 413 ? -30.375 -43.994 1.553 1.00 29.47 413 ARG A N 1
ATOM 3182 C CA . ARG A 1 413 ? -31.305 -44.310 0.413 1.00 29.47 413 ARG A CA 1
ATOM 3183 C C . ARG A 1 413 ? -31.303 -43.157 -0.620 1.00 29.47 413 ARG A C 1
ATOM 3185 O O . ARG A 1 413 ? -31.048 -42.030 -0.223 1.00 29.47 413 ARG A O 1
ATOM 3192 N N . ASP A 1 414 ? -31.653 -43.288 -1.906 1.00 28.80 414 ASP A N 1
ATOM 3193 C CA . ASP A 1 414 ? -31.671 -44.388 -2.902 1.00 28.80 414 ASP A CA 1
ATOM 3194 C C . ASP A 1 414 ? -31.953 -43.758 -4.298 1.00 28.80 414 ASP A C 1
ATOM 3196 O O . ASP A 1 414 ? -32.785 -42.858 -4.371 1.00 28.80 414 ASP A O 1
ATOM 3200 N N . SER A 1 415 ? -31.424 -44.328 -5.400 1.00 30.12 415 SER A N 1
ATOM 3201 C CA . SER A 1 415 ? -31.978 -44.277 -6.792 1.00 30.12 415 SER A CA 1
ATOM 3202 C C . SER A 1 415 ? -32.071 -42.920 -7.561 1.00 30.12 415 SER A C 1
ATOM 3204 O O . SER A 1 415 ? -32.179 -41.868 -6.951 1.00 30.12 415 SER A O 1
ATOM 3206 N N . ALA A 1 416 ? -32.089 -42.841 -8.908 1.00 27.69 416 ALA A N 1
ATOM 3207 C CA . ALA A 1 416 ? -31.654 -43.760 -9.983 1.00 27.69 416 ALA A CA 1
ATOM 3208 C C . ALA A 1 416 ? -31.698 -43.101 -11.398 1.00 27.69 416 ALA A C 1
ATOM 3210 O O . ALA A 1 416 ? -32.632 -42.359 -11.678 1.00 27.69 416 ALA A O 1
ATOM 3211 N N . LEU A 1 417 ? -30.801 -43.545 -12.307 1.00 30.25 417 LEU A N 1
ATOM 3212 C CA . LEU A 1 417 ? -30.920 -43.535 -13.794 1.00 30.25 417 LEU A CA 1
ATOM 3213 C C . LEU A 1 417 ? -31.019 -42.158 -14.520 1.00 30.25 417 LEU A C 1
ATOM 3215 O O . LEU A 1 417 ? -31.203 -41.127 -13.885 1.00 30.25 417 LEU A O 1
ATOM 3219 N N . PRO A 1 418 ? -30.949 -42.121 -15.870 1.00 39.19 418 PRO A N 1
ATOM 3220 C CA . PRO A 1 418 ? -29.909 -42.698 -16.735 1.00 39.19 418 PRO A CA 1
ATOM 3221 C C . PRO A 1 418 ? -29.312 -41.640 -17.698 1.00 39.19 418 PRO A C 1
ATOM 3223 O O . PRO A 1 418 ? -29.761 -40.498 -17.746 1.00 39.19 418 PRO A O 1
ATOM 3226 N N . GLY A 1 419 ? -28.336 -42.029 -18.523 1.00 27.23 419 GLY A N 1
ATOM 3227 C CA . GLY A 1 419 ? -27.894 -41.238 -19.681 1.00 27.23 419 GLY A CA 1
ATOM 3228 C C . GLY A 1 419 ? -28.024 -42.025 -20.985 1.00 27.23 419 GLY A C 1
ATOM 3229 O O . GLY A 1 419 ? -28.204 -43.240 -20.947 1.00 27.23 419 GLY A O 1
ATOM 3230 N N . ASP A 1 420 ? -27.872 -41.344 -22.122 1.00 26.66 420 ASP A N 1
ATOM 3231 C CA . ASP A 1 420 ? -27.431 -41.969 -23.375 1.00 26.66 420 ASP A CA 1
ATOM 3232 C C . ASP A 1 420 ? -26.656 -40.954 -24.240 1.00 26.66 420 ASP A C 1
ATOM 3234 O O . ASP A 1 420 ? -26.482 -39.789 -23.871 1.00 26.66 420 ASP A O 1
ATOM 3238 N N . SER A 1 421 ? -26.122 -41.424 -25.359 1.00 27.53 421 SER A N 1
ATOM 3239 C CA . SER A 1 421 ? -25.002 -40.856 -26.099 1.00 27.53 421 SER A CA 1
ATOM 3240 C C . SER A 1 421 ? -25.397 -40.366 -27.492 1.00 27.53 421 SER A C 1
ATOM 3242 O O . SER A 1 421 ? -26.200 -40.994 -28.175 1.00 27.53 421 SER A O 1
ATOM 3244 N N . PHE A 1 422 ? -24.775 -39.280 -27.967 1.00 25.19 422 PHE A N 1
ATOM 3245 C CA . PHE A 1 422 ? -24.715 -38.982 -29.402 1.00 25.19 422 PHE A CA 1
ATOM 3246 C C . PHE A 1 422 ? -23.426 -38.246 -29.792 1.00 25.19 422 PHE A C 1
ATOM 3248 O O . PHE A 1 422 ? -22.766 -37.611 -28.970 1.00 25.19 422 PHE A O 1
ATOM 3255 N N . ARG A 1 423 ? -23.047 -38.385 -31.065 1.00 25.17 423 ARG A N 1
ATOM 3256 C CA . ARG A 1 423 ? -21.736 -38.028 -31.629 1.00 25.17 423 ARG A CA 1
ATOM 3257 C C . ARG A 1 423 ? -21.897 -36.902 -32.664 1.00 25.17 423 ARG A C 1
ATOM 3259 O O . ARG A 1 423 ? -22.755 -37.049 -33.533 1.00 25.17 423 ARG A O 1
ATOM 3266 N N . PRO A 1 424 ? -21.101 -35.816 -32.626 1.00 29.70 424 PRO A N 1
ATOM 3267 C CA . PRO A 1 424 ? -21.197 -34.735 -33.607 1.00 29.70 424 PRO A CA 1
ATOM 3268 C C . PRO A 1 424 ? -20.503 -35.089 -34.931 1.00 29.70 424 PRO A C 1
ATOM 3270 O O . PRO A 1 424 ? -19.576 -35.903 -34.965 1.00 29.70 424 PRO A O 1
ATOM 3273 N N . SER A 1 425 ? -20.919 -34.429 -36.013 1.00 27.05 425 SER A N 1
ATOM 3274 C CA . SER A 1 425 ? -20.336 -34.562 -37.352 1.00 27.05 425 SER A CA 1
ATOM 3275 C C . SER A 1 425 ? -20.092 -33.202 -38.019 1.00 27.05 425 SER A C 1
ATOM 3277 O O . SER A 1 425 ? -20.984 -32.360 -38.045 1.00 27.05 425 SER A O 1
ATOM 3279 N N . ASN A 1 426 ? -18.890 -33.059 -38.586 1.00 24.78 426 ASN A N 1
ATOM 3280 C CA . ASN A 1 426 ? -18.434 -32.170 -39.674 1.00 24.78 426 ASN A CA 1
ATOM 3281 C C . ASN A 1 426 ? -19.556 -31.707 -40.646 1.00 24.78 426 ASN A C 1
ATOM 3283 O O . ASN A 1 426 ? -20.476 -32.483 -40.891 1.00 24.78 426 ASN A O 1
ATOM 3287 N N . VAL A 1 427 ? -19.524 -30.557 -41.342 1.00 26.31 427 VAL A N 1
ATOM 3288 C CA . VAL A 1 427 ? -18.546 -29.450 -41.587 1.00 26.31 427 VAL A CA 1
ATOM 3289 C C . VAL A 1 427 ? -19.396 -28.230 -42.102 1.00 26.31 427 VAL A C 1
ATOM 3291 O O . VAL A 1 427 ? -20.593 -28.429 -42.298 1.00 26.31 427 VAL A O 1
ATOM 3294 N N . SER A 1 428 ? -19.008 -26.945 -42.217 1.00 23.92 428 SER A N 1
ATOM 3295 C CA . SER A 1 428 ? -17.866 -26.302 -42.908 1.00 23.92 428 SER A CA 1
ATOM 3296 C C . SER A 1 428 ? -17.681 -24.813 -42.520 1.00 23.92 428 SER A C 1
ATOM 3298 O O . SER A 1 428 ? -18.609 -24.189 -42.019 1.00 23.92 428 SER A O 1
ATOM 3300 N N . ASP A 1 429 ? -16.529 -24.259 -42.924 1.00 25.41 429 ASP A N 1
ATOM 3301 C CA . ASP A 1 429 ? -16.259 -22.875 -43.377 1.00 25.41 429 ASP A CA 1
ATOM 3302 C C . ASP A 1 429 ? -16.409 -21.647 -42.446 1.00 25.41 429 ASP A C 1
ATOM 3304 O O . ASP A 1 429 ? -17.332 -21.480 -41.655 1.00 25.41 429 ASP A O 1
ATOM 3308 N N . ALA A 1 430 ? -15.457 -20.723 -42.625 1.00 24.69 430 ALA A N 1
ATOM 3309 C CA . ALA A 1 430 ? -15.399 -19.371 -42.059 1.00 24.69 430 ALA A CA 1
ATOM 3310 C C . ALA A 1 430 ? -15.246 -18.344 -43.210 1.00 24.69 430 ALA A C 1
ATOM 3312 O O . ALA A 1 430 ? -14.987 -18.750 -44.347 1.00 24.69 430 ALA A O 1
ATOM 3313 N N . PRO A 1 431 ? -15.355 -17.023 -42.958 1.00 31.33 431 PRO A N 1
ATOM 3314 C CA . PRO A 1 431 ? -14.144 -16.293 -42.559 1.00 31.33 431 PRO A CA 1
ATOM 3315 C C . PRO A 1 431 ? -14.375 -15.169 -41.522 1.00 31.33 431 PRO A C 1
ATOM 3317 O O . PRO A 1 431 ? -15.460 -14.984 -40.981 1.00 31.33 431 PRO A O 1
ATOM 3320 N N . ARG A 1 432 ? -13.293 -14.439 -41.216 1.00 24.77 432 ARG A N 1
ATOM 3321 C CA . ARG A 1 432 ? -13.223 -13.300 -40.280 1.00 24.77 432 ARG A CA 1
ATOM 3322 C C . ARG A 1 432 ? -13.675 -11.971 -40.913 1.00 24.77 432 ARG A C 1
ATOM 3324 O O . ARG A 1 432 ? -13.587 -11.823 -42.127 1.00 24.77 432 ARG A O 1
ATOM 3331 N N . SER A 1 433 ? -13.890 -10.987 -40.030 1.00 23.72 433 SER A N 1
ATOM 3332 C CA . SER A 1 433 ? -13.562 -9.546 -40.151 1.00 23.72 433 SER A CA 1
ATOM 3333 C C . SER A 1 433 ? -14.748 -8.575 -40.040 1.00 23.72 433 SER A C 1
ATOM 3335 O O . SER A 1 433 ? -15.904 -8.954 -40.177 1.00 23.72 433 SER A O 1
ATOM 3337 N N . ASP A 1 434 ? -14.379 -7.317 -39.785 1.00 23.58 434 ASP A N 1
ATOM 3338 C CA . ASP A 1 434 ? -15.131 -6.071 -39.975 1.00 23.58 434 ASP A CA 1
ATOM 3339 C C . ASP A 1 434 ? -16.322 -5.795 -39.041 1.00 23.58 434 ASP A C 1
ATOM 3341 O O . ASP A 1 434 ? -17.464 -6.117 -39.341 1.00 23.58 434 ASP A O 1
ATOM 3345 N N . TYR A 1 435 ? -16.060 -5.031 -37.968 1.00 24.78 435 TYR A N 1
ATOM 3346 C CA . TYR A 1 435 ? -16.970 -3.965 -37.515 1.00 24.78 435 TYR A CA 1
ATOM 3347 C C . TYR A 1 435 ? -16.207 -2.838 -36.793 1.00 24.78 435 TYR A C 1
ATOM 3349 O O . TYR A 1 435 ? -16.125 -2.778 -35.569 1.00 24.78 435 TYR A O 1
ATOM 3357 N N . TYR A 1 436 ? -15.670 -1.903 -37.580 1.00 21.58 436 TYR A N 1
ATOM 3358 C CA . TYR A 1 436 ? -15.286 -0.563 -37.124 1.00 21.58 436 TYR A CA 1
ATOM 3359 C C . TYR A 1 436 ? -16.160 0.470 -37.850 1.00 21.58 436 TYR A C 1
ATOM 3361 O O . TYR A 1 436 ? -16.387 0.343 -39.047 1.00 21.58 436 TYR A O 1
ATOM 3369 N N . MET A 1 437 ? -16.576 1.517 -37.129 1.00 22.67 437 MET A N 1
ATOM 3370 C CA . MET A 1 437 ? -17.277 2.716 -37.629 1.00 22.67 437 MET A CA 1
ATOM 3371 C C . MET A 1 437 ? -18.662 2.522 -38.281 1.00 22.67 437 MET A C 1
ATOM 3373 O O . MET A 1 437 ? -18.755 2.233 -39.468 1.00 22.67 437 MET A O 1
ATOM 3377 N N . ALA A 1 438 ? -19.731 2.906 -37.565 1.00 23.12 438 ALA A N 1
ATOM 3378 C CA . ALA A 1 438 ? -20.675 3.940 -38.038 1.00 23.12 438 ALA A CA 1
ATOM 3379 C C . ALA A 1 438 ? -21.741 4.339 -36.989 1.00 23.12 438 ALA A C 1
ATOM 3381 O O . ALA A 1 438 ? -22.087 3.561 -36.108 1.00 23.12 438 ALA A O 1
ATOM 3382 N N . ALA A 1 439 ? -22.322 5.529 -37.208 1.00 26.02 439 ALA A N 1
ATOM 3383 C CA . ALA A 1 439 ? -23.614 6.032 -36.708 1.00 26.02 439 ALA A CA 1
ATOM 3384 C C . ALA A 1 439 ? -23.682 6.700 -35.315 1.00 26.02 439 ALA A C 1
ATOM 3386 O O . ALA A 1 439 ? -24.229 6.169 -34.353 1.00 26.02 439 ALA A O 1
ATOM 3387 N N . SER A 1 440 ? -23.274 7.971 -35.258 1.00 24.20 440 SER A N 1
ATOM 3388 C CA . SER A 1 440 ? -23.723 8.927 -34.237 1.00 24.20 440 SER A CA 1
ATOM 3389 C C . SER A 1 440 ? -25.019 9.644 -34.651 1.00 24.20 440 SER A C 1
ATOM 3391 O O . SER A 1 440 ? -25.138 10.096 -35.792 1.00 24.20 440 SER A O 1
ATOM 3393 N N . ARG A 1 441 ? -25.968 9.819 -33.713 1.00 24.08 441 ARG A N 1
ATOM 3394 C CA . ARG A 1 441 ? -26.955 10.927 -33.679 1.00 24.08 441 ARG A CA 1
ATOM 3395 C C . ARG A 1 441 ? -27.681 11.008 -32.318 1.00 24.08 441 ARG A C 1
ATOM 3397 O O . ARG A 1 441 ? -27.909 9.965 -31.713 1.00 24.08 441 ARG A O 1
ATOM 3404 N N . PRO A 1 442 ? -28.034 12.214 -31.830 1.00 25.98 442 PRO A N 1
ATOM 3405 C CA . PRO A 1 442 ? -28.729 12.405 -30.554 1.00 25.98 442 PRO A CA 1
ATOM 3406 C C . PRO A 1 442 ? -30.260 12.453 -30.706 1.00 25.98 442 PRO A C 1
ATOM 3408 O O . PRO A 1 442 ? -30.778 12.738 -31.786 1.00 25.98 442 PRO A O 1
ATOM 3411 N N . LEU A 1 443 ? -30.972 12.284 -29.589 1.00 23.70 443 LEU A N 1
ATOM 3412 C CA . LEU A 1 443 ? -32.379 12.671 -29.415 1.00 23.70 443 LEU A CA 1
ATOM 3413 C C . LEU A 1 443 ? -32.475 13.802 -28.380 1.00 23.70 443 LEU A C 1
ATOM 3415 O O . LEU A 1 443 ? -31.686 13.841 -27.435 1.00 23.70 443 LEU A O 1
ATOM 3419 N N . ARG A 1 444 ? -33.418 14.734 -28.570 1.00 23.27 444 ARG A N 1
ATOM 3420 C CA . ARG A 1 444 ? -33.608 15.912 -27.708 1.00 23.27 444 ARG A CA 1
ATOM 3421 C C . ARG A 1 444 ? -35.071 16.388 -27.721 1.00 23.27 444 ARG A C 1
ATOM 3423 O O . ARG A 1 444 ? -35.732 16.269 -28.744 1.00 23.27 444 ARG A O 1
ATOM 3430 N N . ASP A 1 445 ? -35.495 16.965 -26.596 1.00 24.98 445 ASP A N 1
ATOM 3431 C CA . ASP A 1 445 ? -36.631 17.885 -26.384 1.00 24.98 445 ASP A CA 1
ATOM 3432 C C . ASP A 1 445 ? -38.060 17.491 -26.824 1.00 24.98 445 ASP A C 1
ATOM 3434 O O . ASP A 1 445 ? -38.467 17.738 -27.958 1.00 24.98 445 ASP A O 1
ATOM 3438 N N . SER A 1 446 ? -38.882 17.049 -25.857 1.00 23.31 446 SER A N 1
ATOM 3439 C CA . SER A 1 446 ? -40.279 17.497 -25.602 1.00 23.31 446 SER A CA 1
ATOM 3440 C C . SER A 1 446 ? -40.903 16.682 -24.454 1.00 23.31 446 SER A C 1
ATOM 3442 O O . SER A 1 446 ? -40.633 15.491 -24.355 1.00 23.31 446 SER A O 1
ATOM 3444 N N . ALA A 1 447 ? -41.766 17.204 -23.577 1.00 23.11 447 ALA A N 1
ATOM 3445 C CA . ALA A 1 447 ? -42.100 18.589 -23.216 1.00 23.11 447 ALA A CA 1
ATOM 3446 C C . ALA A 1 447 ? -42.685 18.594 -21.777 1.00 23.11 447 ALA A C 1
ATOM 3448 O O . ALA A 1 447 ? -42.917 17.531 -21.203 1.00 23.11 447 ALA A O 1
ATOM 3449 N N . ALA A 1 448 ? -42.888 19.765 -21.166 1.00 21.50 448 ALA A N 1
ATOM 3450 C CA . ALA A 1 448 ? -43.194 19.889 -19.733 1.00 21.50 448 ALA A CA 1
ATOM 3451 C C . ALA A 1 448 ? -44.695 20.025 -19.383 1.00 21.50 448 ALA A C 1
ATOM 3453 O O . ALA A 1 448 ? -45.531 20.264 -20.251 1.00 21.50 448 ALA A O 1
ATOM 3454 N N . SER A 1 449 ? -44.956 20.029 -18.065 1.00 22.05 449 SER A N 1
ATOM 3455 C CA . SER A 1 449 ? -46.108 20.602 -17.333 1.00 22.05 449 SER A CA 1
ATOM 3456 C C . SER A 1 449 ? -47.287 19.697 -16.916 1.00 22.05 449 SER A C 1
ATOM 3458 O O . SER A 1 449 ? -48.193 19.414 -17.689 1.00 22.05 449 SER A O 1
ATOM 3460 N N . VAL A 1 450 ? -47.323 19.390 -15.610 1.00 23.56 450 VAL A N 1
ATOM 3461 C CA . VAL A 1 450 ? -48.477 19.607 -14.710 1.00 23.56 450 VAL A CA 1
ATOM 3462 C C . VAL A 1 450 ? -47.904 20.114 -13.371 1.00 23.56 450 VAL A C 1
ATOM 3464 O O . VAL A 1 450 ? -46.865 19.623 -12.936 1.00 23.56 450 VAL A O 1
ATOM 3467 N N . PHE A 1 451 ? -48.544 21.095 -12.730 1.00 21.61 451 PHE A N 1
ATOM 3468 C CA . PHE A 1 451 ? -48.213 21.596 -11.383 1.00 21.61 451 PHE A CA 1
ATOM 3469 C C . PHE A 1 451 ? -49.392 21.331 -10.436 1.00 21.61 451 PHE A C 1
ATOM 3471 O O . PHE A 1 451 ? -50.509 21.669 -10.821 1.00 21.61 451 PHE A O 1
ATOM 3478 N N . SER A 1 452 ? -49.135 20.859 -9.206 1.00 22.38 452 SER A N 1
ATOM 3479 C CA . SER A 1 452 ? -49.649 21.486 -7.962 1.00 22.38 452 SER A CA 1
ATOM 3480 C C . SER A 1 452 ? -49.299 20.704 -6.679 1.00 22.38 452 SER A C 1
ATOM 3482 O O . SER A 1 452 ? -49.637 19.531 -6.556 1.00 22.38 452 SER A O 1
ATOM 3484 N N . ASP A 1 453 ? -48.758 21.442 -5.708 1.00 22.97 453 ASP A N 1
ATOM 3485 C CA . ASP A 1 453 ? -49.055 21.413 -4.264 1.00 22.97 453 ASP A CA 1
ATOM 3486 C C . ASP A 1 453 ? -48.634 20.302 -3.275 1.00 22.97 453 ASP A C 1
ATOM 3488 O O . ASP A 1 453 ? -48.717 19.096 -3.487 1.00 22.97 453 ASP A O 1
ATOM 3492 N N . SER A 1 454 ? -48.370 20.825 -2.065 1.00 23.38 454 SER A N 1
ATOM 3493 C CA . SER A 1 454 ? -48.237 20.197 -0.738 1.00 23.38 454 SER A CA 1
ATOM 3494 C C . SER A 1 454 ? -46.914 19.491 -0.397 1.00 23.38 454 SER A C 1
ATOM 3496 O O . SER A 1 454 ? -46.260 18.861 -1.220 1.00 23.38 454 SER A O 1
ATOM 3498 N N . ALA A 1 455 ? -46.473 19.677 0.853 1.00 25.20 455 ALA A N 1
ATOM 3499 C CA . ALA A 1 455 ? -45.104 19.414 1.293 1.00 25.20 455 ALA A CA 1
ATOM 3500 C C . ALA A 1 455 ? -45.010 18.264 2.305 1.00 25.20 455 ALA A C 1
ATOM 3502 O O . ALA A 1 455 ? -45.791 18.225 3.254 1.00 25.20 455 ALA A O 1
ATOM 3503 N N . SER A 1 456 ? -43.967 17.428 2.204 1.00 27.38 456 SER A N 1
ATOM 3504 C CA . SER A 1 456 ? -42.863 17.385 3.195 1.00 27.38 456 SER A CA 1
ATOM 3505 C C . SER A 1 456 ? -41.860 16.227 2.972 1.00 27.38 456 SER A C 1
ATOM 3507 O O . SER A 1 456 ? -42.196 15.186 2.423 1.00 27.38 456 SER A O 1
ATOM 3509 N N . THR A 1 457 ? -40.613 16.439 3.424 1.00 35.22 457 THR A N 1
ATOM 3510 C CA . THR A 1 457 ? -39.585 15.426 3.793 1.00 35.22 457 THR A CA 1
ATOM 3511 C C . THR A 1 457 ? -39.284 14.246 2.842 1.00 35.22 457 THR A C 1
ATOM 3513 O O . THR A 1 457 ? -39.824 13.159 3.032 1.00 35.22 457 THR A O 1
ATOM 3516 N N . VAL A 1 458 ? -38.292 14.389 1.939 1.00 24.34 458 VAL A N 1
ATOM 3517 C CA . VAL A 1 458 ? -37.615 13.261 1.243 1.00 24.34 458 VAL A CA 1
ATOM 3518 C C . VAL A 1 458 ? -36.107 13.540 1.001 1.00 24.34 458 VAL A C 1
ATOM 3520 O O . VAL A 1 458 ? -35.741 14.649 0.633 1.00 24.34 458 VAL A O 1
ATOM 3523 N N . ASN A 1 459 ? -35.271 12.506 1.202 1.00 24.23 459 ASN A N 1
ATOM 3524 C CA . ASN A 1 459 ? -33.870 12.249 0.778 1.00 24.23 459 ASN A CA 1
ATOM 3525 C C . ASN A 1 459 ? -32.758 13.327 0.815 1.00 24.23 459 ASN A C 1
ATOM 3527 O O . ASN A 1 459 ? -32.687 14.250 0.009 1.00 24.23 459 ASN A O 1
ATOM 3531 N N . THR A 1 460 ? -31.717 13.025 1.598 1.00 28.28 460 THR A N 1
ATOM 3532 C CA . THR A 1 460 ? -30.357 13.589 1.519 1.00 28.28 460 THR A CA 1
ATOM 3533 C C . THR A 1 460 ? -29.459 12.800 0.547 1.00 28.28 460 THR A C 1
ATOM 3535 O O . THR A 1 460 ? -28.597 12.033 0.969 1.00 28.28 460 THR A O 1
ATOM 3538 N N . SER A 1 461 ? -29.629 12.976 -0.772 1.00 29.94 461 SER A N 1
ATOM 3539 C CA . SER A 1 461 ? -28.770 12.306 -1.779 1.00 29.94 461 SER A CA 1
ATOM 3540 C C . SER A 1 461 ? -28.313 13.165 -2.973 1.00 29.94 461 SER A C 1
ATOM 3542 O O . SER A 1 461 ? -27.771 12.623 -3.930 1.00 29.94 461 SER A O 1
ATOM 3544 N N . GLU A 1 462 ? -28.472 14.495 -2.924 1.00 29.64 462 GLU A N 1
ATOM 3545 C CA . GLU A 1 462 ? -28.081 15.425 -4.014 1.00 29.64 462 GLU A CA 1
ATOM 3546 C C . GLU A 1 462 ? -26.977 16.438 -3.617 1.00 29.64 462 GLU A C 1
ATOM 3548 O O . GLU A 1 462 ? -26.730 17.443 -4.289 1.00 29.64 462 GLU A O 1
ATOM 3553 N N . PHE A 1 463 ? -26.273 16.193 -2.509 1.00 31.20 463 PHE A N 1
ATOM 3554 C CA . PHE A 1 463 ? -25.404 17.175 -1.841 1.00 31.20 463 PHE A CA 1
ATOM 3555 C C . PHE A 1 463 ? -23.995 17.367 -2.448 1.00 31.20 463 PHE A C 1
ATOM 3557 O O . PHE A 1 463 ? -23.014 17.498 -1.719 1.00 31.20 463 PHE A O 1
ATOM 3564 N N . LYS A 1 464 ? -23.877 17.460 -3.784 1.00 38.72 464 LYS A N 1
ATOM 3565 C CA . LYS A 1 464 ? -22.638 17.936 -4.451 1.00 38.72 464 LYS A CA 1
ATOM 3566 C C . LYS A 1 464 ? -22.800 19.151 -5.380 1.00 38.72 464 LYS A C 1
ATOM 3568 O O . LYS A 1 464 ? -21.846 19.912 -5.500 1.00 38.72 464 LYS A O 1
ATOM 3573 N N . ASN A 1 465 ? -23.992 19.439 -5.918 1.00 43.75 465 ASN A N 1
ATOM 3574 C CA . ASN A 1 465 ? -24.211 20.665 -6.716 1.00 43.75 465 ASN A CA 1
ATOM 3575 C C . ASN A 1 465 ? -24.592 21.876 -5.844 1.00 43.75 465 ASN A C 1
ATOM 3577 O O . ASN A 1 465 ? -23.991 22.944 -5.947 1.00 43.75 465 ASN A O 1
ATOM 3581 N N . LEU A 1 466 ? -25.507 21.678 -4.887 1.00 44.47 466 LEU A N 1
ATOM 3582 C CA . LEU A 1 466 ? -26.092 22.736 -4.044 1.00 44.47 466 LEU A CA 1
ATOM 3583 C C . LEU A 1 466 ? -25.096 23.540 -3.185 1.00 44.47 466 LEU A C 1
ATOM 3585 O O . LEU A 1 466 ? -25.486 24.563 -2.618 1.00 44.47 466 LEU A O 1
ATOM 3589 N N . ALA A 1 467 ? -23.853 23.078 -3.030 1.00 56.06 467 ALA A N 1
ATOM 3590 C CA . ALA A 1 467 ? -22.831 23.743 -2.225 1.00 56.06 467 ALA A CA 1
ATOM 3591 C C . ALA A 1 467 ? -22.077 24.824 -3.013 1.00 56.06 467 ALA A C 1
ATOM 3593 O O . ALA A 1 467 ? -21.965 25.953 -2.532 1.00 56.06 467 ALA A O 1
ATOM 3594 N N . TRP A 1 468 ? -21.582 24.510 -4.217 1.00 68.44 468 TRP A N 1
ATOM 3595 C CA . TRP A 1 468 ? -20.758 25.453 -4.975 1.00 68.44 468 TRP A CA 1
ATOM 3596 C C . TRP A 1 468 ? -21.604 26.604 -5.533 1.00 68.44 468 TRP A C 1
ATOM 3598 O O . TRP A 1 468 ? -21.222 27.754 -5.351 1.00 68.44 468 TRP A O 1
ATOM 3608 N N . GLU A 1 469 ? -22.797 26.337 -6.076 1.00 63.34 469 GLU A N 1
ATOM 3609 C CA . GLU A 1 469 ? -23.708 27.360 -6.627 1.00 63.34 469 GLU A CA 1
ATOM 3610 C C . GLU A 1 469 ? -24.060 28.437 -5.582 1.00 63.34 469 GLU A C 1
ATOM 3612 O O . GLU A 1 469 ? -23.967 29.642 -5.829 1.00 63.34 469 GLU A O 1
ATOM 3617 N N . LYS A 1 470 ? -24.403 28.004 -4.358 1.00 63.59 470 LYS A N 1
ATOM 3618 C CA . LYS A 1 470 ? -24.794 28.889 -3.243 1.00 63.59 470 LYS A CA 1
ATOM 3619 C C . LYS A 1 470 ? -23.632 29.680 -2.640 1.00 63.59 470 LYS A C 1
ATOM 3621 O O . LYS A 1 470 ? -23.888 30.621 -1.883 1.00 63.59 470 LYS A O 1
ATOM 3626 N N . VAL A 1 471 ? -22.390 29.291 -2.928 1.00 66.25 471 VAL A N 1
ATOM 3627 C CA . VAL A 1 471 ? -21.164 29.962 -2.474 1.00 66.25 471 VAL A CA 1
ATOM 3628 C C . VAL A 1 471 ? -20.627 30.870 -3.578 1.00 66.25 471 VAL A C 1
ATOM 3630 O O . VAL A 1 471 ? -20.471 32.068 -3.352 1.00 66.25 471 VAL A O 1
ATOM 3633 N N . VAL A 1 472 ? -20.426 30.342 -4.788 1.00 70.75 472 VAL A N 1
ATOM 3634 C CA . VAL A 1 472 ? -19.868 31.071 -5.933 1.00 70.75 472 VAL A CA 1
ATOM 3635 C C . VAL A 1 472 ? -20.729 32.280 -6.281 1.00 70.75 472 VAL A C 1
ATOM 3637 O O . VAL A 1 472 ? -20.206 33.386 -6.238 1.00 70.75 472 VAL A O 1
ATOM 3640 N N . HIS A 1 473 ? -22.047 32.143 -6.469 1.00 69.38 473 HIS A N 1
ATOM 3641 C CA . HIS A 1 473 ? -22.903 33.289 -6.832 1.00 69.38 473 HIS A CA 1
ATOM 3642 C C . HIS A 1 473 ? -23.142 34.307 -5.698 1.00 69.38 473 HIS A C 1
ATOM 3644 O O . HIS A 1 473 ? -23.776 35.341 -5.917 1.00 69.38 473 HIS A O 1
ATOM 3650 N N . LYS A 1 474 ? -22.635 34.053 -4.481 1.00 73.56 474 LYS A N 1
ATOM 3651 C CA . LYS A 1 474 ? -22.568 35.058 -3.402 1.00 73.56 474 LYS A CA 1
ATOM 3652 C C . LYS A 1 474 ? -21.232 35.802 -3.363 1.00 73.56 474 LYS A C 1
ATOM 3654 O O . LYS A 1 474 ? -21.207 36.951 -2.925 1.00 73.56 474 LYS A O 1
ATOM 3659 N N . LEU A 1 475 ? -20.147 35.145 -3.772 1.00 78.50 475 LEU A N 1
ATOM 3660 C CA . LEU A 1 475 ? -18.776 35.659 -3.695 1.00 78.50 475 LEU A CA 1
ATOM 3661 C C . LEU A 1 475 ? -18.316 36.323 -4.998 1.00 78.50 475 LEU A C 1
ATOM 3663 O O . LEU A 1 475 ? -17.667 37.366 -4.951 1.00 78.50 475 LEU A O 1
ATOM 3667 N N . PHE A 1 476 ? -18.688 35.732 -6.132 1.00 83.88 476 PHE A N 1
ATOM 3668 C CA . PHE A 1 476 ? -18.299 36.123 -7.480 1.00 83.88 476 PHE A CA 1
ATOM 3669 C C . PHE A 1 476 ? -19.554 36.538 -8.259 1.00 83.88 476 PHE A C 1
ATOM 3671 O O . PHE A 1 476 ? -20.488 35.748 -8.419 1.00 83.88 476 PHE A O 1
ATOM 3678 N N . LYS A 1 477 ? -19.617 37.798 -8.698 1.00 76.00 477 LYS A N 1
ATOM 3679 C CA . LYS A 1 477 ? -20.845 38.414 -9.242 1.00 76.00 477 LYS A CA 1
ATOM 3680 C C . LYS A 1 477 ? -20.866 38.527 -10.763 1.00 76.00 477 LYS A C 1
ATOM 3682 O O . LYS A 1 477 ? -21.938 38.764 -11.313 1.00 76.00 477 LYS A O 1
ATOM 3687 N N . SER A 1 478 ? -19.728 38.359 -11.439 1.00 79.19 478 SER A N 1
ATOM 3688 C CA . SER A 1 478 ? -19.674 38.303 -12.910 1.00 79.19 478 SER A CA 1
ATOM 3689 C C . SER A 1 478 ? -19.970 36.909 -13.483 1.00 79.19 478 SER A C 1
ATOM 3691 O O . SER A 1 478 ? -20.234 36.777 -14.676 1.00 79.19 478 SER A O 1
ATOM 3693 N N . VAL A 1 479 ? -19.948 35.875 -12.636 1.00 83.69 479 VAL A N 1
ATOM 3694 C CA . VAL A 1 479 ? -20.070 34.465 -13.030 1.00 83.69 479 VAL A CA 1
ATOM 3695 C C . VAL A 1 479 ? -21.533 34.117 -13.365 1.00 83.69 479 VAL A C 1
ATOM 3697 O O . VAL A 1 479 ? -22.395 34.256 -12.490 1.00 83.69 479 VAL A O 1
ATOM 3700 N N . PRO A 1 480 ? -21.843 33.640 -14.590 1.00 84.44 480 PRO A N 1
ATOM 3701 C CA . PRO A 1 480 ? -23.201 33.254 -14.983 1.00 84.44 480 PRO A CA 1
ATOM 3702 C C . PRO A 1 480 ? -23.787 32.149 -14.095 1.00 84.44 480 PRO A C 1
ATOM 3704 O O . PRO A 1 480 ? -23.083 31.215 -13.726 1.00 84.44 480 PRO A O 1
ATOM 3707 N N . GLN A 1 481 ? -25.095 32.197 -13.808 1.00 76.06 481 GLN A N 1
ATOM 3708 C CA . GLN A 1 481 ? -25.778 31.210 -12.943 1.00 76.06 481 GLN A CA 1
ATOM 3709 C C . GLN A 1 481 ? -25.688 29.754 -13.437 1.00 76.06 481 GLN A C 1
ATOM 3711 O O . GLN A 1 481 ? -25.935 28.826 -12.678 1.00 76.06 481 GLN A O 1
ATOM 3716 N N . ASN A 1 482 ? -25.366 29.554 -14.714 1.00 79.69 482 ASN A N 1
ATOM 3717 C CA . ASN A 1 482 ? -25.248 28.260 -15.379 1.00 79.69 482 ASN A CA 1
ATOM 3718 C C . ASN A 1 482 ? -23.791 27.854 -15.688 1.00 79.69 482 ASN A C 1
ATOM 3720 O O . ASN A 1 482 ? -23.589 26.927 -16.469 1.00 79.69 482 ASN A O 1
ATOM 3724 N N . GLU A 1 483 ? -22.795 28.560 -15.146 1.00 84.25 483 GLU A N 1
ATOM 3725 C CA . GLU A 1 483 ? -21.362 28.301 -15.350 1.00 84.25 483 GLU A CA 1
ATOM 3726 C C . GLU A 1 483 ? -20.874 27.189 -14.400 1.00 84.25 483 GLU A C 1
ATOM 3728 O O . GLU A 1 483 ? -20.709 27.454 -13.210 1.00 84.25 483 GLU A O 1
ATOM 3733 N N . PRO A 1 484 ? -20.646 25.944 -14.861 1.00 83.56 484 PRO A N 1
ATOM 3734 C CA . PRO A 1 484 ? -20.424 24.819 -13.958 1.00 83.56 484 PRO A CA 1
ATOM 3735 C C . PRO A 1 484 ? -19.008 24.819 -13.370 1.00 83.56 484 PRO A C 1
ATOM 3737 O O . PRO A 1 484 ? -18.026 25.059 -14.075 1.00 83.56 484 PRO A O 1
ATOM 3740 N N . LEU A 1 485 ? -18.884 24.447 -12.094 1.00 88.00 485 LEU A N 1
ATOM 3741 C CA . LEU A 1 485 ? -17.588 24.138 -11.488 1.00 88.00 485 LEU A CA 1
ATOM 3742 C C . LEU A 1 485 ? -16.930 22.942 -12.204 1.00 88.00 485 LEU A C 1
ATOM 3744 O O . LEU A 1 485 ? -17.540 21.881 -12.324 1.00 88.00 485 LEU A O 1
ATOM 3748 N N . PHE A 1 486 ? -15.682 23.103 -12.652 1.00 87.62 486 PHE A N 1
ATOM 3749 C CA . PHE A 1 486 ? -14.879 22.017 -13.227 1.00 87.62 486 PHE A CA 1
ATOM 3750 C C . PHE A 1 486 ? -14.049 21.307 -12.148 1.00 87.62 486 PHE A C 1
ATOM 3752 O O . PHE A 1 486 ? -14.091 20.085 -12.041 1.00 87.62 486 PHE A O 1
ATOM 3759 N N . VAL A 1 487 ? -13.315 22.071 -11.332 1.00 89.94 487 VAL A N 1
ATOM 3760 C CA . VAL A 1 487 ? -12.507 21.571 -10.205 1.00 89.94 487 VAL A CA 1
ATOM 3761 C C . VAL A 1 487 ? -12.195 22.719 -9.240 1.00 89.94 487 VAL A C 1
ATOM 3763 O O . VAL A 1 487 ? -12.275 23.889 -9.623 1.00 89.94 487 VAL A O 1
ATOM 3766 N N . ASP A 1 488 ? -11.800 22.412 -8.006 1.00 92.50 488 ASP A N 1
ATOM 3767 C CA . ASP A 1 488 ? -11.255 23.399 -7.075 1.00 92.50 488 ASP A CA 1
ATOM 3768 C C . ASP A 1 488 ? -9.973 22.921 -6.370 1.00 92.50 488 ASP A C 1
ATOM 3770 O O . ASP A 1 488 ? -9.657 21.733 -6.333 1.00 92.50 488 ASP A O 1
ATOM 3774 N N . TYR A 1 489 ? -9.195 23.881 -5.866 1.00 93.88 489 TYR A N 1
ATOM 3775 C CA . TYR A 1 489 ? -7.870 23.671 -5.285 1.00 93.88 489 TYR A CA 1
ATOM 3776 C C . TYR A 1 489 ? -7.663 24.557 -4.057 1.00 93.88 489 TYR A C 1
ATOM 3778 O O . TYR A 1 489 ? -7.961 25.751 -4.082 1.00 93.88 489 TYR A O 1
ATOM 3786 N N . LEU A 1 490 ? -7.085 23.997 -2.992 1.00 93.19 490 LEU A N 1
ATOM 3787 C CA . LEU A 1 490 ? -6.522 24.792 -1.900 1.00 93.19 490 LEU A CA 1
ATOM 3788 C C . LEU A 1 490 ? -5.186 25.397 -2.347 1.00 93.19 490 LEU A C 1
ATOM 3790 O O . LEU A 1 490 ? -4.332 24.692 -2.889 1.00 93.19 490 LEU A O 1
ATOM 3794 N N . CYS A 1 491 ? -5.017 26.698 -2.121 1.00 95.12 491 CYS A N 1
ATOM 3795 C CA . CYS A 1 491 ? -3.808 27.448 -2.460 1.00 95.12 491 CYS A CA 1
ATOM 3796 C C . CYS A 1 491 ? -3.735 28.747 -1.635 1.00 95.12 491 CYS A C 1
ATOM 3798 O O . CYS A 1 491 ? -4.607 29.035 -0.815 1.00 95.12 491 CYS A O 1
ATOM 3800 N N . ALA A 1 492 ? -2.714 29.568 -1.856 1.00 93.56 492 ALA A N 1
ATOM 3801 C CA . ALA A 1 492 ? -2.627 30.920 -1.317 1.00 93.56 492 ALA A CA 1
ATOM 3802 C C . ALA A 1 492 ? -2.247 31.919 -2.413 1.00 93.56 492 ALA A C 1
ATOM 3804 O O . ALA A 1 492 ? -1.460 31.598 -3.298 1.00 93.56 492 ALA A O 1
ATOM 3805 N N . PHE A 1 493 ? -2.780 33.137 -2.351 1.00 94.69 493 PHE A N 1
ATOM 3806 C CA . PHE A 1 493 ? -2.307 34.252 -3.169 1.00 94.69 493 PHE A CA 1
ATOM 3807 C C . PHE A 1 493 ? -1.194 35.008 -2.433 1.00 94.69 493 PHE A C 1
ATOM 3809 O O . PHE A 1 493 ? -1.357 35.379 -1.269 1.00 94.69 493 PHE A O 1
ATOM 3816 N N . GLN A 1 494 ? -0.074 35.262 -3.108 1.00 89.81 494 GLN A N 1
ATOM 3817 C CA . GLN A 1 494 ? 1.007 36.087 -2.576 1.00 89.81 494 GLN A CA 1
ATOM 3818 C C . GLN A 1 494 ? 0.677 37.571 -2.793 1.00 89.81 494 GLN A C 1
ATOM 3820 O O . GLN A 1 494 ? 0.919 38.126 -3.865 1.00 89.81 494 GLN A O 1
ATOM 3825 N N . GLY A 1 495 ? 0.129 38.212 -1.758 1.00 82.31 495 GLY A N 1
ATOM 3826 C CA . GLY A 1 495 ? 0.028 39.668 -1.681 1.00 82.31 495 GLY A CA 1
ATOM 3827 C C . GLY A 1 495 ? 1.381 40.307 -1.353 1.00 82.31 495 GLY A C 1
ATOM 3828 O O . GLY A 1 495 ? 2.346 39.608 -1.038 1.00 82.31 495 GLY A O 1
ATOM 3829 N N . ASP A 1 496 ? 1.449 41.641 -1.386 1.00 73.94 496 ASP A N 1
ATOM 3830 C CA . ASP A 1 496 ? 2.712 42.393 -1.259 1.00 73.94 496 ASP A CA 1
ATOM 3831 C C . ASP A 1 496 ? 3.480 42.096 0.046 1.00 73.94 496 ASP A C 1
ATOM 3833 O O . ASP A 1 496 ? 4.712 42.119 0.058 1.00 73.94 496 ASP A O 1
ATOM 3837 N N . HIS A 1 497 ? 2.757 41.787 1.132 1.00 69.25 497 HIS A N 1
ATOM 3838 C CA . HIS A 1 497 ? 3.319 41.487 2.458 1.00 69.25 497 HIS A CA 1
ATOM 3839 C C . HIS A 1 497 ? 2.648 40.309 3.196 1.00 69.25 497 HIS A C 1
ATOM 3841 O O . HIS A 1 497 ? 3.084 39.958 4.289 1.00 69.25 497 HIS A O 1
ATOM 3847 N N . ILE A 1 498 ? 1.586 39.706 2.643 1.00 77.56 498 ILE A N 1
ATOM 3848 C CA . ILE A 1 498 ? 0.772 38.675 3.314 1.00 77.56 498 ILE A CA 1
ATOM 3849 C C . ILE A 1 498 ? 0.452 37.543 2.328 1.00 77.56 498 ILE A C 1
ATOM 3851 O O . ILE A 1 498 ? 0.167 37.789 1.155 1.00 77.56 498 ILE A O 1
ATOM 3855 N N . LEU A 1 499 ? 0.477 36.298 2.812 1.00 84.31 499 LEU A N 1
ATOM 3856 C CA . LEU A 1 499 ? -0.051 35.135 2.098 1.00 84.31 499 LEU A CA 1
ATOM 3857 C C . LEU A 1 499 ? -1.548 34.988 2.380 1.00 84.31 499 LEU A C 1
ATOM 3859 O O . LEU A 1 499 ? -1.961 34.639 3.484 1.00 84.31 499 LEU A O 1
ATOM 3863 N N . HIS A 1 500 ? -2.367 35.236 1.364 1.00 89.62 500 HIS A N 1
ATOM 3864 C CA . HIS A 1 500 ? -3.815 35.105 1.441 1.00 89.62 500 HIS A CA 1
ATOM 3865 C C . HIS A 1 500 ? -4.196 33.647 1.160 1.00 89.62 500 HIS A C 1
ATOM 3867 O O . HIS A 1 500 ? -4.447 33.285 0.013 1.00 89.62 500 HIS A O 1
ATOM 3873 N N . GLN A 1 501 ? -4.180 32.786 2.181 1.00 90.44 501 GLN A N 1
ATOM 3874 C CA . GLN A 1 501 ? -4.616 31.389 2.069 1.00 90.44 501 GLN A CA 1
ATOM 3875 C C . GLN A 1 501 ? -6.121 31.297 1.772 1.00 90.44 501 GLN A C 1
ATOM 3877 O O . GLN A 1 501 ? -6.933 31.975 2.402 1.00 90.44 501 GLN A O 1
ATOM 3882 N N . GLY A 1 502 ? -6.496 30.455 0.808 1.00 92.25 502 GLY A N 1
ATOM 3883 C CA . GLY A 1 502 ? -7.861 30.362 0.305 1.00 92.25 502 GLY A CA 1
ATOM 3884 C C . GLY A 1 502 ? -8.075 29.196 -0.658 1.00 92.25 502 GLY A C 1
ATOM 3885 O O . GLY A 1 502 ? -7.424 28.153 -0.560 1.00 92.25 502 GLY A O 1
ATOM 3886 N N . LYS A 1 503 ? -9.014 29.376 -1.589 1.00 93.00 503 LYS A N 1
ATOM 3887 C CA . LYS A 1 503 ? -9.413 28.364 -2.568 1.00 93.00 503 LYS A CA 1
ATOM 3888 C C . LYS A 1 503 ? -9.524 28.966 -3.967 1.00 93.00 503 LYS A C 1
ATOM 3890 O O . LYS A 1 503 ? -10.134 30.022 -4.142 1.00 93.00 503 LYS A O 1
ATOM 3895 N N . MET A 1 504 ? -8.944 28.281 -4.946 1.00 95.00 504 MET A N 1
ATOM 3896 C CA . MET A 1 504 ? -9.122 28.550 -6.370 1.00 95.00 504 MET A CA 1
ATOM 3897 C C . MET A 1 504 ? -10.183 27.601 -6.933 1.00 95.00 504 MET A C 1
ATOM 3899 O O . MET A 1 504 ? -10.176 26.418 -6.609 1.00 95.00 504 MET A O 1
ATOM 3903 N N . TYR A 1 505 ? -11.068 28.107 -7.782 1.00 93.88 505 TYR A N 1
ATOM 3904 C CA . TYR A 1 505 ? -12.096 27.344 -8.487 1.00 93.88 505 TYR A CA 1
ATOM 3905 C C . TYR A 1 505 ? -11.882 27.551 -9.985 1.00 93.88 505 TYR A C 1
ATOM 3907 O O . TYR A 1 505 ? -11.716 28.690 -10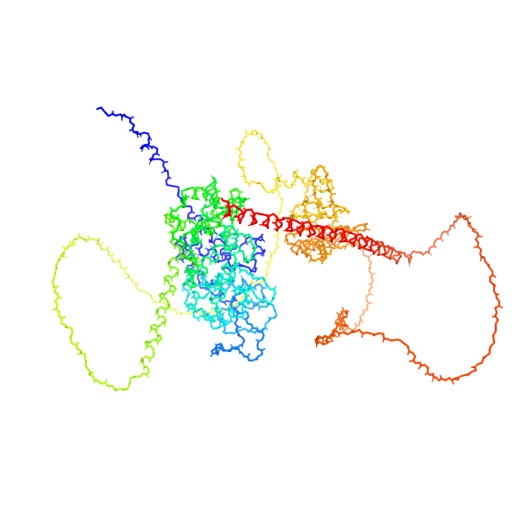.424 1.00 93.88 505 TYR A O 1
ATOM 3915 N N . LEU A 1 506 ? -11.873 26.479 -10.772 1.00 94.56 506 LEU A N 1
ATOM 3916 C CA . LEU A 1 506 ? -11.794 26.562 -12.229 1.00 94.56 506 LEU A CA 1
ATOM 3917 C C . LEU A 1 506 ? -13.154 26.193 -12.831 1.00 94.56 506 LEU A C 1
ATOM 3919 O O . LEU A 1 506 ? -13.800 25.244 -12.381 1.00 94.56 506 LEU A O 1
ATOM 3923 N N . THR A 1 507 ? -13.571 26.915 -13.865 1.00 92.88 507 THR A N 1
ATOM 3924 C CA . THR A 1 507 ? -14.800 26.680 -14.636 1.00 92.88 507 THR A CA 1
ATOM 3925 C C . THR A 1 507 ? -14.480 26.738 -16.145 1.00 92.88 507 THR A C 1
ATOM 3927 O O . THR A 1 507 ? -13.374 27.139 -16.517 1.00 92.88 507 THR A O 1
ATOM 3930 N N . PRO A 1 508 ? -15.393 26.341 -17.055 1.00 91.31 508 PRO A N 1
ATOM 3931 C CA . PRO A 1 508 ? -15.177 26.417 -18.507 1.00 91.31 508 PRO A CA 1
ATOM 3932 C C . PRO A 1 508 ? -14.784 27.792 -19.073 1.00 91.31 508 PRO A C 1
ATOM 3934 O O . PRO A 1 508 ? -14.195 27.848 -20.155 1.00 91.31 508 PRO A O 1
ATOM 3937 N N . ASN A 1 509 ? -15.121 28.885 -18.382 1.00 92.56 509 ASN A N 1
ATOM 3938 C CA . ASN A 1 509 ? -14.899 30.259 -18.835 1.00 92.56 509 ASN A CA 1
ATOM 3939 C C . ASN A 1 509 ? -14.158 31.158 -17.827 1.00 92.56 509 ASN A C 1
ATOM 3941 O O . ASN A 1 509 ? -13.729 32.242 -18.223 1.00 92.56 509 ASN A O 1
ATOM 3945 N N . PHE A 1 510 ? -13.965 30.740 -16.569 1.00 94.38 510 PHE A N 1
ATOM 3946 C CA . PHE A 1 510 ? -13.315 31.548 -15.529 1.00 94.38 510 PHE A CA 1
ATOM 3947 C C . PHE A 1 510 ? -12.339 30.738 -14.666 1.00 94.38 510 PHE A C 1
ATOM 3949 O O . PHE A 1 510 ? -12.589 29.582 -14.326 1.00 94.38 510 PHE A O 1
ATOM 3956 N N . PHE A 1 511 ? -11.271 31.390 -14.205 1.00 95.88 511 PHE A N 1
ATOM 3957 C CA . PHE A 1 511 ? -10.573 30.998 -12.979 1.00 95.88 511 PHE A CA 1
ATOM 3958 C C . PHE A 1 511 ? -10.948 31.987 -11.874 1.00 95.88 511 PHE A C 1
ATOM 3960 O O . PHE A 1 511 ? -10.884 33.200 -12.062 1.00 95.88 511 PHE A O 1
ATOM 3967 N N . LEU A 1 512 ? -11.353 31.475 -10.719 1.00 95.00 512 LEU A N 1
ATOM 3968 C CA . LEU A 1 512 ? -11.864 32.255 -9.595 1.00 95.00 512 LEU A CA 1
ATOM 3969 C C . LEU A 1 512 ? -11.001 31.984 -8.363 1.00 95.00 512 LEU A C 1
ATOM 3971 O O . LEU A 1 512 ? -10.573 30.851 -8.152 1.00 95.00 512 LEU A O 1
ATOM 3975 N N . PHE A 1 513 ? -10.767 32.981 -7.514 1.00 94.81 513 PHE A N 1
ATOM 3976 C CA . PHE A 1 513 ? -10.047 32.788 -6.252 1.00 94.81 513 PHE A CA 1
ATOM 3977 C C . PHE A 1 513 ? -10.709 33.538 -5.099 1.00 94.81 513 PHE A C 1
ATOM 3979 O O . PHE A 1 513 ? -11.010 34.722 -5.225 1.00 94.81 513 PHE A O 1
ATOM 3986 N N . TYR A 1 514 ? -10.878 32.860 -3.961 1.00 93.31 514 TYR A N 1
ATOM 3987 C CA . TYR A 1 514 ? -11.396 33.445 -2.726 1.00 93.31 514 TYR A CA 1
ATOM 3988 C C . TYR A 1 514 ? -10.522 33.088 -1.520 1.00 93.31 514 TYR A C 1
ATOM 3990 O O . TYR A 1 514 ? -10.257 31.914 -1.257 1.00 93.31 514 TYR A O 1
ATOM 3998 N N . ALA A 1 515 ? -10.161 34.101 -0.737 1.00 90.25 515 ALA A N 1
ATOM 3999 C CA . ALA A 1 515 ? -9.584 33.976 0.597 1.00 90.25 515 ALA A CA 1
ATOM 4000 C C . ALA A 1 515 ? -10.305 34.917 1.572 1.00 90.25 515 ALA A C 1
ATOM 4002 O O . ALA A 1 515 ? -10.781 35.982 1.182 1.00 90.25 515 ALA A O 1
ATOM 4003 N N . ASN A 1 516 ? -10.350 34.550 2.852 1.00 84.56 516 ASN A N 1
ATOM 4004 C CA . ASN A 1 516 ? -10.835 35.417 3.924 1.00 84.56 516 ASN A CA 1
ATOM 4005 C C . ASN A 1 516 ? -10.007 35.158 5.184 1.00 84.56 516 ASN A C 1
ATOM 4007 O O . ASN A 1 516 ? -10.103 34.088 5.782 1.00 84.56 516 ASN A O 1
ATOM 4011 N N . ILE A 1 517 ? -9.181 36.133 5.557 1.00 75.06 517 ILE A N 1
ATOM 4012 C CA . ILE A 1 517 ? -8.280 36.069 6.711 1.00 75.06 517 ILE A CA 1
ATOM 4013 C C . ILE A 1 517 ? -8.536 37.303 7.572 1.00 75.06 517 ILE A C 1
ATOM 4015 O O . ILE A 1 517 ? -8.485 38.429 7.082 1.00 75.06 517 ILE A O 1
ATOM 4019 N N . PHE A 1 518 ? -8.871 37.085 8.847 1.00 70.81 518 PHE A N 1
ATOM 4020 C CA . PHE A 1 518 ? -9.265 38.132 9.805 1.00 70.81 518 PHE A CA 1
ATOM 4021 C C . PHE A 1 518 ? -10.351 39.103 9.284 1.00 70.81 518 PHE A C 1
ATOM 4023 O O . PHE A 1 518 ? -10.358 40.280 9.627 1.00 70.81 518 PHE A O 1
ATOM 4030 N N . GLY A 1 519 ? -11.272 38.619 8.441 1.00 66.38 519 GLY A N 1
ATOM 4031 C CA . GLY A 1 519 ? -12.340 39.423 7.831 1.00 66.38 519 GLY A CA 1
ATOM 4032 C C . GLY A 1 519 ? -11.943 40.144 6.537 1.00 66.38 519 GLY A C 1
ATOM 4033 O O . GLY A 1 519 ? -12.818 40.647 5.830 1.00 66.38 519 GLY A O 1
ATOM 4034 N N . HIS A 1 520 ? -10.657 40.160 6.172 1.00 75.06 520 HIS A N 1
ATOM 4035 C CA . HIS A 1 520 ? -10.199 40.689 4.890 1.00 75.06 520 HIS A CA 1
ATOM 4036 C C . HIS A 1 520 ? -10.467 39.676 3.772 1.00 75.06 520 HIS A C 1
ATOM 4038 O O . HIS A 1 520 ? -9.679 38.760 3.519 1.00 75.06 520 HIS A O 1
ATOM 4044 N N . VAL A 1 521 ? -11.596 39.861 3.087 1.00 81.94 521 VAL A N 1
ATOM 4045 C CA . VAL A 1 521 ? -11.950 39.106 1.881 1.00 81.94 521 VAL A CA 1
ATOM 4046 C C . VAL A 1 521 ? -11.064 39.534 0.711 1.00 81.94 521 VAL A C 1
ATOM 4048 O O . VAL A 1 521 ? -10.990 40.708 0.361 1.00 81.94 521 VAL A O 1
ATOM 4051 N N . THR A 1 522 ? -10.414 38.560 0.082 1.00 87.50 522 THR A N 1
ATOM 4052 C CA . THR A 1 522 ? -9.679 38.702 -1.180 1.00 87.50 522 THR A CA 1
ATOM 4053 C C . THR A 1 522 ? -10.396 37.869 -2.230 1.00 87.50 522 THR A C 1
ATOM 4055 O O . THR A 1 522 ? -10.603 36.675 -2.026 1.00 87.50 522 THR A O 1
ATOM 4058 N N . CYS A 1 523 ? -10.802 38.501 -3.328 1.00 89.81 523 CYS A N 1
ATOM 4059 C CA . CYS A 1 523 ? -11.627 37.896 -4.367 1.00 89.81 523 CYS A CA 1
ATOM 4060 C C . CYS A 1 523 ? -11.054 38.266 -5.741 1.00 89.81 523 CYS A C 1
ATOM 4062 O O . CYS A 1 523 ? -10.834 39.451 -6.001 1.00 89.81 523 CYS A O 1
ATOM 4064 N N . PHE A 1 524 ? -10.801 37.276 -6.599 1.00 93.00 524 PHE A N 1
ATOM 4065 C CA . PHE A 1 524 ? -10.390 37.491 -7.988 1.00 93.00 524 PHE A CA 1
ATOM 4066 C C . PHE A 1 524 ? -11.274 36.696 -8.946 1.00 93.00 524 PHE A C 1
ATOM 4068 O O . PHE A 1 524 ? -11.576 35.527 -8.704 1.00 93.00 524 PHE A O 1
ATOM 4075 N N . GLU A 1 525 ? -11.629 37.339 -10.053 1.00 93.75 525 GLU A N 1
ATOM 4076 C CA . GLU A 1 525 ? -12.374 36.778 -11.175 1.00 93.75 525 GLU A CA 1
ATOM 4077 C C . GLU A 1 525 ? -11.492 36.947 -12.422 1.00 93.75 525 GLU A C 1
ATOM 4079 O O . GLU A 1 525 ? -11.183 38.075 -12.806 1.00 93.75 525 GLU A O 1
ATOM 4084 N N . PHE A 1 526 ? -11.046 35.848 -13.035 1.00 94.19 526 PHE A N 1
ATOM 4085 C CA . PHE A 1 526 ? -10.244 35.858 -14.261 1.00 94.19 526 PHE A CA 1
ATOM 4086 C C . PHE A 1 526 ? -11.032 35.187 -15.396 1.00 94.19 526 PHE A C 1
ATOM 4088 O O . PHE A 1 526 ? -11.021 33.955 -15.491 1.00 94.19 526 PHE A O 1
ATOM 4095 N N . PRO A 1 527 ? -11.715 35.949 -16.268 1.00 94.25 527 PRO A N 1
ATOM 4096 C CA . PRO A 1 527 ? -12.258 35.411 -17.510 1.00 94.25 527 PRO A CA 1
ATOM 4097 C C . PRO A 1 527 ? -11.123 34.804 -18.345 1.00 94.25 527 PRO A C 1
ATOM 4099 O O . PRO A 1 527 ? -10.092 35.443 -18.548 1.00 94.25 527 PRO A O 1
ATOM 4102 N N . ILE A 1 528 ? -11.290 33.580 -18.846 1.00 94.44 528 ILE A N 1
ATOM 4103 C CA . ILE A 1 528 ? -10.216 32.843 -19.540 1.00 94.44 528 ILE A CA 1
ATOM 4104 C C . ILE A 1 528 ? -9.751 33.565 -20.819 1.00 94.44 528 ILE A C 1
ATOM 4106 O O . ILE A 1 528 ? -8.575 33.495 -21.175 1.00 94.44 528 ILE A O 1
ATOM 4110 N N . GLN A 1 529 ? -10.641 34.327 -21.460 1.00 90.81 529 GLN A N 1
ATOM 4111 C CA . GLN A 1 529 ? -10.325 35.245 -22.562 1.00 90.81 529 GLN A CA 1
ATOM 4112 C C . GLN A 1 529 ? -9.287 36.335 -22.214 1.00 90.81 529 GLN A C 1
ATOM 4114 O O . GLN A 1 529 ? -8.559 36.775 -23.104 1.00 90.81 529 GLN A O 1
ATOM 4119 N N . ASP A 1 530 ? -9.184 36.746 -20.945 1.00 91.94 530 ASP A N 1
ATOM 4120 C CA . ASP A 1 530 ? -8.327 37.851 -20.489 1.00 91.94 530 ASP A CA 1
ATOM 4121 C C . ASP A 1 530 ? -6.958 37.359 -19.969 1.00 91.94 530 ASP A C 1
ATOM 4123 O O . ASP A 1 530 ? -6.078 38.162 -19.634 1.00 91.94 530 ASP A O 1
ATOM 4127 N N . ILE A 1 531 ? -6.764 36.035 -19.910 1.00 95.06 531 ILE A N 1
ATOM 4128 C CA . ILE A 1 531 ? -5.520 35.381 -19.493 1.00 95.06 531 ILE A CA 1
ATOM 4129 C C . ILE A 1 531 ? -4.581 35.273 -20.700 1.00 95.06 531 ILE A C 1
ATOM 4131 O O . ILE A 1 531 ? -4.812 34.509 -21.643 1.00 95.06 531 ILE A O 1
ATOM 4135 N N . LEU A 1 532 ? -3.478 36.021 -20.654 1.00 90.50 532 LEU A N 1
ATOM 4136 C CA . LEU A 1 532 ? -2.456 36.003 -21.700 1.00 90.50 532 LEU A CA 1
ATOM 4137 C C . LEU A 1 532 ? -1.625 34.717 -21.626 1.00 90.50 532 LEU A C 1
ATOM 4139 O O . LEU A 1 532 ? -1.474 34.009 -22.627 1.00 90.50 532 LEU A O 1
ATOM 4143 N N . LEU A 1 533 ? -1.121 34.405 -20.429 1.00 91.50 533 LEU A N 1
ATOM 4144 C CA . LEU A 1 533 ? -0.360 33.194 -20.134 1.00 91.50 533 LEU A CA 1
ATOM 4145 C C . LEU A 1 533 ? -0.543 32.750 -18.679 1.00 91.50 533 LEU A C 1
ATOM 4147 O O . LEU A 1 533 ? -0.962 33.523 -17.813 1.00 91.50 533 LEU A O 1
ATOM 4151 N N . ILE A 1 534 ? -0.166 31.500 -18.431 1.00 96.75 534 ILE A N 1
ATOM 4152 C CA . ILE A 1 534 ? 0.092 30.950 -17.102 1.00 96.75 534 ILE A CA 1
ATOM 4153 C C . ILE A 1 534 ? 1.517 30.387 -17.076 1.00 96.75 534 ILE A C 1
ATOM 4155 O O . ILE A 1 534 ? 1.983 29.861 -18.084 1.00 96.75 534 ILE A O 1
ATOM 4159 N N . GLU A 1 535 ? 2.218 30.503 -15.947 1.00 93.94 535 GLU A N 1
ATOM 4160 C CA . GLU A 1 535 ? 3.618 30.065 -15.819 1.00 93.94 535 GLU A CA 1
ATOM 4161 C C . GLU A 1 535 ? 3.851 29.199 -14.570 1.00 93.94 535 GLU A C 1
ATOM 4163 O O . GLU A 1 535 ? 3.295 29.450 -13.498 1.00 93.94 535 GLU A O 1
ATOM 4168 N N . ARG A 1 536 ? 4.689 28.163 -14.713 1.00 94.19 536 ARG A N 1
ATOM 4169 C CA . ARG A 1 536 ? 5.113 27.254 -13.638 1.00 94.19 536 ARG A CA 1
ATOM 4170 C C . ARG A 1 536 ? 6.185 27.928 -12.775 1.00 94.19 536 ARG A C 1
ATOM 4172 O O . ARG A 1 536 ? 7.344 27.991 -13.171 1.00 94.19 536 ARG A O 1
ATOM 4179 N N . ALA A 1 537 ? 5.830 28.363 -11.571 1.00 88.75 537 ALA A N 1
ATOM 4180 C CA . ALA A 1 537 ? 6.729 29.089 -10.675 1.00 88.75 537 ALA A CA 1
ATOM 4181 C C . ALA A 1 537 ? 7.281 28.230 -9.516 1.00 88.75 537 ALA A C 1
ATOM 4183 O O . ALA A 1 537 ? 6.879 27.077 -9.297 1.00 88.75 537 ALA A O 1
ATOM 4184 N N . LYS A 1 538 ? 8.215 28.823 -8.757 1.00 84.06 538 LYS A N 1
ATOM 4185 C CA . LYS A 1 538 ? 8.749 28.300 -7.490 1.00 84.06 538 LYS A CA 1
ATOM 4186 C C . LYS A 1 538 ? 8.581 29.322 -6.363 1.00 84.06 538 LYS A C 1
ATOM 4188 O O . LYS A 1 538 ? 8.982 30.475 -6.502 1.00 84.06 538 LYS A O 1
ATOM 4193 N N . THR A 1 539 ? 8.052 28.891 -5.226 1.00 78.62 539 THR A N 1
ATOM 4194 C CA . THR A 1 539 ? 7.957 29.693 -3.998 1.00 78.62 539 THR A CA 1
ATOM 4195 C C . THR A 1 539 ? 9.325 29.797 -3.337 1.00 78.62 539 THR A C 1
ATOM 4197 O O . THR A 1 539 ? 10.046 28.800 -3.245 1.00 78.62 539 THR A O 1
ATOM 4200 N N . ALA A 1 540 ? 9.694 31.009 -2.906 1.00 69.69 540 ALA A N 1
ATOM 4201 C CA . ALA A 1 540 ? 11.022 31.327 -2.368 1.00 69.69 540 ALA A CA 1
ATOM 4202 C C . ALA A 1 540 ? 12.183 30.823 -3.261 1.00 69.69 540 ALA A C 1
ATOM 4204 O O . ALA A 1 540 ? 13.219 30.403 -2.761 1.00 69.69 540 ALA A O 1
ATOM 4205 N N . TYR A 1 541 ? 11.985 30.816 -4.588 1.00 62.19 541 TYR A N 1
ATOM 4206 C CA . TYR A 1 541 ? 12.881 30.264 -5.621 1.00 62.19 541 TYR A CA 1
ATOM 4207 C C . TYR A 1 541 ? 13.176 28.752 -5.568 1.00 62.19 541 TYR A C 1
ATOM 4209 O O . TYR A 1 541 ? 13.671 28.215 -6.560 1.00 62.19 541 TYR A O 1
ATOM 4217 N N . ILE A 1 542 ? 12.840 28.041 -4.486 1.00 55.03 542 ILE A N 1
ATOM 4218 C CA . ILE A 1 542 ? 13.192 26.621 -4.304 1.00 55.03 542 ILE A CA 1
ATOM 4219 C C . ILE A 1 542 ? 12.008 25.644 -4.399 1.00 55.03 542 ILE A C 1
ATOM 4221 O O . ILE A 1 542 ? 12.159 24.607 -5.042 1.00 55.03 542 ILE A O 1
ATOM 4225 N N . ILE A 1 543 ? 10.828 25.951 -3.843 1.00 72.38 543 ILE A N 1
ATOM 4226 C CA . ILE A 1 543 ? 9.711 24.985 -3.759 1.00 72.38 543 ILE A CA 1
ATOM 4227 C C . ILE A 1 543 ? 8.825 25.080 -5.018 1.00 72.38 543 ILE A C 1
ATOM 4229 O O . ILE A 1 543 ? 8.206 26.123 -5.228 1.00 72.38 543 ILE A O 1
ATOM 4233 N N . PRO A 1 544 ? 8.682 24.034 -5.856 1.00 80.75 544 PRO A N 1
ATOM 4234 C CA . PRO A 1 544 ? 7.951 24.096 -7.131 1.00 80.75 544 PRO A CA 1
ATOM 4235 C C . PRO A 1 544 ? 6.418 23.982 -6.981 1.00 80.75 544 PRO A C 1
ATOM 4237 O O . PRO A 1 544 ? 5.770 23.249 -7.721 1.00 80.75 544 PRO A O 1
ATOM 4240 N N . ASN A 1 545 ? 5.820 24.712 -6.035 1.00 89.31 545 ASN A N 1
ATOM 4241 C CA . ASN A 1 545 ? 4.393 24.643 -5.683 1.00 89.31 545 ASN A CA 1
ATOM 4242 C C . ASN A 1 545 ? 3.578 25.905 -6.055 1.00 89.31 545 ASN A C 1
ATOM 4244 O O . ASN A 1 545 ? 2.554 26.176 -5.425 1.00 89.31 545 ASN A O 1
ATOM 4248 N N . ALA A 1 546 ? 4.030 26.689 -7.044 1.00 93.06 546 ALA A N 1
ATOM 4249 C CA . ALA A 1 546 ? 3.423 27.969 -7.424 1.00 93.06 546 ALA A CA 1
ATOM 4250 C C . ALA A 1 546 ? 3.075 28.086 -8.919 1.00 93.06 546 ALA A C 1
ATOM 4252 O O . ALA A 1 546 ? 3.765 27.532 -9.771 1.00 93.06 546 ALA A O 1
ATOM 4253 N N . ILE A 1 547 ? 2.025 28.846 -9.234 1.00 97.25 547 ILE A N 1
ATOM 4254 C CA . ILE A 1 547 ? 1.567 29.172 -10.593 1.00 97.25 547 ILE A CA 1
ATOM 4255 C C . ILE A 1 547 ? 1.369 30.685 -10.684 1.00 97.25 547 ILE A C 1
ATOM 4257 O O . ILE A 1 547 ? 0.738 31.287 -9.814 1.00 97.25 547 ILE A O 1
ATOM 4261 N N . ILE A 1 548 ? 1.880 31.297 -11.750 1.00 96.06 548 ILE A N 1
ATOM 4262 C CA . ILE A 1 548 ? 1.582 32.688 -12.099 1.00 96.06 548 ILE A CA 1
ATOM 4263 C C . ILE A 1 548 ? 0.429 32.702 -13.102 1.00 96.06 548 ILE A C 1
ATOM 4265 O O . ILE A 1 548 ? 0.462 31.964 -14.083 1.00 96.06 548 ILE A O 1
ATOM 4269 N N . VAL A 1 549 ? -0.563 33.565 -12.881 1.00 96.69 549 VAL A N 1
ATOM 4270 C CA . VAL A 1 549 ? -1.610 33.905 -13.858 1.00 96.69 549 VAL A CA 1
ATOM 4271 C C . VAL A 1 549 ? -1.375 35.338 -14.325 1.00 96.69 549 VAL A C 1
ATOM 4273 O O . VAL A 1 549 ? -1.355 36.251 -13.500 1.00 96.69 549 VAL A O 1
ATOM 4276 N N . ALA A 1 550 ? -1.175 35.550 -15.626 1.00 93.38 550 ALA A N 1
ATOM 4277 C CA . ALA A 1 550 ? -0.890 36.869 -16.187 1.00 93.38 550 ALA A CA 1
ATOM 4278 C C . ALA A 1 550 ? -2.042 37.371 -17.065 1.00 93.38 550 ALA A C 1
ATOM 4280 O O . ALA A 1 550 ? -2.385 36.760 -18.081 1.00 93.38 550 ALA A O 1
ATOM 4281 N N . THR A 1 551 ? -2.612 38.515 -16.685 1.00 91.75 551 THR A N 1
ATOM 4282 C CA . THR A 1 551 ? -3.588 39.262 -17.490 1.00 91.75 551 THR A CA 1
ATOM 4283 C C . THR A 1 551 ? -2.894 40.371 -18.285 1.00 91.75 551 THR A C 1
ATOM 4285 O O . THR A 1 551 ? -1.687 40.591 -18.167 1.00 91.75 551 THR A O 1
ATOM 4288 N N . SER A 1 552 ? -3.661 41.124 -19.073 1.00 84.56 552 SER A N 1
ATOM 4289 C CA . SER A 1 552 ? -3.187 42.326 -19.776 1.00 84.56 552 SER A CA 1
ATOM 4290 C C . SER A 1 552 ? -2.712 43.470 -18.865 1.00 84.56 552 SER A C 1
ATOM 4292 O O . SER A 1 552 ? -2.060 44.391 -19.357 1.00 84.56 552 SER A O 1
ATOM 4294 N N . SER A 1 553 ? -3.020 43.428 -17.563 1.00 82.62 553 SER A N 1
ATOM 4295 C CA . SER A 1 553 ? -2.735 44.506 -16.606 1.00 82.62 553 SER A CA 1
ATOM 4296 C C . SER A 1 553 ? -1.842 44.102 -15.429 1.00 82.62 553 SER A C 1
ATOM 4298 O O . SER A 1 553 ? -1.134 44.959 -14.900 1.00 82.62 553 SER A O 1
ATOM 4300 N N . LYS A 1 554 ? -1.860 42.832 -14.993 1.00 89.06 554 LYS A N 1
ATOM 4301 C CA . LYS A 1 554 ? -1.096 42.368 -13.824 1.00 89.06 554 LYS A CA 1
ATOM 4302 C C . LYS A 1 554 ? -0.809 40.860 -13.867 1.00 89.06 554 LYS A C 1
ATOM 4304 O O . LYS A 1 554 ? -1.618 40.066 -14.341 1.00 89.06 554 LYS A O 1
ATOM 4309 N N . ALA A 1 555 ? 0.336 40.469 -13.306 1.00 90.88 555 ALA A N 1
ATOM 4310 C CA . ALA A 1 555 ? 0.646 39.085 -12.956 1.00 90.88 555 ALA A CA 1
ATOM 4311 C C . ALA A 1 555 ? 0.261 38.791 -11.493 1.00 90.88 555 ALA A C 1
ATOM 4313 O O . ALA A 1 555 ? 0.517 39.598 -10.595 1.00 90.88 555 ALA A O 1
ATOM 4314 N N . TYR A 1 556 ? -0.349 37.630 -11.259 1.00 95.25 556 TYR A N 1
ATOM 4315 C CA . TYR A 1 556 ? -0.851 37.174 -9.964 1.00 95.25 556 TYR A CA 1
ATOM 4316 C C . TYR A 1 556 ? -0.146 35.872 -9.584 1.00 95.25 556 TYR A C 1
ATOM 4318 O O . TYR A 1 556 ? -0.221 34.891 -10.320 1.00 95.25 556 TYR A O 1
ATOM 4326 N N . PHE A 1 557 ? 0.547 35.865 -8.445 1.00 94.12 557 PHE A N 1
ATOM 4327 C CA . PHE A 1 557 ? 1.334 34.722 -7.982 1.00 94.12 557 PHE A CA 1
ATOM 4328 C C . PHE A 1 557 ? 0.525 33.899 -6.973 1.00 94.12 557 PHE A C 1
ATOM 4330 O O . PHE A 1 557 ? 0.219 34.371 -5.874 1.00 94.12 557 PHE A O 1
ATOM 4337 N N . PHE A 1 558 ? 0.189 32.664 -7.339 1.00 96.62 558 PHE A N 1
ATOM 4338 C CA . PHE A 1 558 ? -0.486 31.701 -6.473 1.00 96.62 558 PHE A CA 1
ATOM 4339 C C . PHE A 1 558 ? 0.491 30.601 -6.053 1.00 96.62 558 PHE A C 1
ATOM 4341 O O . PHE A 1 558 ? 1.321 30.164 -6.842 1.00 96.62 558 PHE A O 1
ATOM 4348 N N . THR A 1 559 ? 0.408 30.158 -4.806 1.00 93.56 559 THR A N 1
ATOM 4349 C CA . THR A 1 559 ? 1.343 29.230 -4.154 1.00 93.56 559 THR A CA 1
ATOM 4350 C C . THR A 1 559 ? 0.591 28.226 -3.273 1.00 93.56 559 THR A C 1
ATOM 4352 O O . THR A 1 559 ? -0.637 28.247 -3.205 1.00 93.56 559 THR A O 1
ATOM 4355 N N . SER A 1 560 ? 1.310 27.326 -2.604 1.00 92.56 560 SER A N 1
ATOM 4356 C CA . SER A 1 560 ? 0.769 26.282 -1.726 1.00 92.56 560 SER A CA 1
ATOM 4357 C C . SER A 1 560 ? -0.168 25.287 -2.422 1.00 92.56 560 SER A C 1
ATOM 4359 O O . SER A 1 560 ? -0.988 24.655 -1.759 1.00 92.56 560 SER A O 1
ATOM 4361 N N . PHE A 1 561 ? -0.033 25.103 -3.741 1.00 92.56 561 PHE A N 1
ATOM 4362 C CA . PHE A 1 561 ? -0.724 24.027 -4.453 1.00 92.56 561 PHE A CA 1
ATOM 4363 C C . PHE A 1 561 ? -0.151 22.666 -4.041 1.00 92.56 561 PHE A C 1
ATOM 4365 O O . PHE A 1 561 ? 1.047 22.429 -4.198 1.00 92.56 561 PHE A O 1
ATOM 4372 N N . VAL A 1 562 ? -1.012 21.760 -3.566 1.00 88.00 562 VAL A N 1
ATOM 4373 C CA . VAL A 1 562 ? -0.625 20.385 -3.184 1.00 88.00 562 VAL A CA 1
ATOM 4374 C C . VAL A 1 562 ? -0.091 19.603 -4.390 1.00 88.00 562 VAL A C 1
ATOM 4376 O O . VAL A 1 562 ? 0.920 18.918 -4.283 1.00 88.00 562 VAL A O 1
ATOM 4379 N N . ASN A 1 563 ? -0.725 19.760 -5.556 1.00 88.62 563 ASN A N 1
ATOM 4380 C CA . ASN A 1 563 ? -0.237 19.239 -6.831 1.00 88.62 563 ASN A CA 1
ATOM 4381 C C . ASN A 1 563 ? -0.277 20.354 -7.887 1.00 88.62 563 ASN A C 1
ATOM 4383 O O . ASN A 1 563 ? -1.236 20.474 -8.650 1.00 88.62 563 ASN A O 1
ATOM 4387 N N . ARG A 1 564 ? 0.779 21.183 -7.913 1.00 93.75 564 ARG A N 1
ATOM 4388 C CA . ARG A 1 564 ? 0.930 22.285 -8.880 1.00 93.75 564 ARG A CA 1
ATOM 4389 C C . ARG A 1 564 ? 0.762 21.807 -10.320 1.00 93.75 564 ARG A C 1
ATOM 4391 O O . ARG A 1 564 ? 0.142 22.500 -11.115 1.00 93.75 564 ARG A O 1
ATOM 4398 N N . GLU A 1 565 ? 1.336 20.659 -10.667 1.00 90.56 565 GLU A N 1
ATOM 4399 C CA . GLU A 1 565 ? 1.385 20.214 -12.058 1.00 90.56 565 GLU A CA 1
ATOM 4400 C C . GLU A 1 565 ? 0.000 19.802 -12.571 1.00 90.56 565 GLU A C 1
ATOM 4402 O O . GLU A 1 565 ? -0.401 20.244 -13.643 1.00 90.56 565 GLU A O 1
ATOM 4407 N N . HIS A 1 566 ? -0.784 19.075 -11.769 1.00 89.75 566 HIS A N 1
ATOM 4408 C CA . HIS A 1 566 ? -2.181 18.770 -12.096 1.00 89.75 566 HIS A CA 1
ATOM 4409 C C . HIS A 1 566 ? -3.037 20.045 -12.195 1.00 89.75 566 HIS A C 1
ATOM 4411 O O . HIS A 1 566 ? -3.806 20.193 -13.146 1.00 89.75 566 HIS A O 1
ATOM 4417 N N . THR A 1 567 ? -2.871 21.000 -11.269 1.00 94.88 567 THR A N 1
ATOM 4418 C CA . THR A 1 567 ? -3.548 22.304 -11.359 1.00 94.88 567 THR A CA 1
ATOM 4419 C C . THR A 1 567 ? -3.188 23.033 -12.657 1.00 94.88 567 THR A C 1
ATOM 4421 O O . THR A 1 567 ? -4.081 23.487 -13.369 1.00 94.88 567 THR A O 1
ATOM 4424 N N . PHE A 1 568 ? -1.900 23.097 -13.004 1.00 96.69 568 PHE A N 1
ATOM 4425 C CA . PHE A 1 568 ? -1.416 23.767 -14.210 1.00 96.69 568 PHE A CA 1
ATOM 4426 C C . PHE A 1 568 ? -1.960 23.121 -15.490 1.00 96.69 568 PHE A C 1
ATOM 4428 O O . PHE A 1 568 ? -2.480 23.827 -16.351 1.00 96.69 568 PHE A O 1
ATOM 4435 N N . MET A 1 569 ? -1.922 21.788 -15.587 1.00 93.19 569 MET A N 1
ATOM 4436 C CA . MET A 1 569 ? -2.459 21.041 -16.732 1.00 93.19 569 MET A CA 1
ATOM 4437 C C . MET A 1 569 ? -3.962 21.280 -16.925 1.00 93.19 569 MET A C 1
ATOM 4439 O O . MET A 1 569 ? -4.411 21.489 -18.051 1.00 93.19 569 MET A O 1
ATOM 4443 N N . ASN A 1 570 ? -4.745 21.328 -15.842 1.00 93.81 570 ASN A N 1
ATOM 4444 C CA . ASN A 1 570 ? -6.176 21.633 -15.929 1.00 93.81 570 ASN A CA 1
ATOM 4445 C C . ASN A 1 570 ? -6.444 23.092 -16.330 1.00 93.81 570 ASN A C 1
ATOM 4447 O O . ASN A 1 570 ? -7.393 23.356 -17.070 1.00 93.81 570 ASN A O 1
ATOM 4451 N N . MET A 1 571 ? -5.593 24.037 -15.918 1.00 97.19 571 MET A N 1
ATOM 4452 C CA . MET A 1 571 ? -5.665 25.422 -16.392 1.00 97.19 571 MET A CA 1
ATOM 4453 C C . MET A 1 571 ? -5.294 25.530 -17.886 1.00 97.19 571 MET A C 1
ATOM 4455 O O . MET A 1 571 ? -6.027 26.173 -18.638 1.00 97.19 571 MET A O 1
ATOM 4459 N N . GLU A 1 572 ? -4.234 24.860 -18.359 1.00 95.06 572 GLU A N 1
ATOM 4460 C CA . GLU A 1 572 ? -3.890 24.799 -19.794 1.00 95.06 572 GLU A CA 1
ATOM 4461 C C . GLU A 1 572 ? -5.012 24.160 -20.624 1.00 95.06 572 GLU A C 1
ATOM 4463 O O . GLU A 1 572 ? -5.385 24.694 -21.671 1.00 95.06 572 GLU A O 1
ATOM 4468 N N . TYR A 1 573 ? -5.593 23.053 -20.150 1.00 93.69 573 TYR A N 1
ATOM 4469 C CA . TYR A 1 573 ? -6.715 22.379 -20.805 1.00 93.69 573 TYR A CA 1
ATOM 4470 C C . TYR A 1 573 ? -7.923 23.310 -20.974 1.00 93.69 573 TYR A C 1
ATOM 4472 O O . TYR A 1 573 ? -8.459 23.421 -22.078 1.00 93.69 573 TYR A O 1
ATOM 4480 N N . LEU A 1 574 ? -8.326 24.024 -19.917 1.00 94.81 574 LEU A N 1
ATOM 4481 C CA . LEU A 1 574 ? -9.450 24.962 -19.978 1.00 94.81 574 LEU A CA 1
ATOM 4482 C C . LEU A 1 574 ? -9.154 26.164 -20.890 1.00 94.81 574 LEU A C 1
ATOM 4484 O O . LEU A 1 574 ? -10.000 26.514 -21.712 1.00 94.81 574 LEU A O 1
ATOM 4488 N N . ILE A 1 575 ? -7.945 26.738 -20.829 1.00 93.94 575 ILE A N 1
ATOM 4489 C CA . ILE A 1 575 ? -7.509 27.815 -21.738 1.00 93.94 575 ILE A CA 1
ATOM 4490 C C . ILE A 1 575 ? -7.570 27.358 -23.201 1.00 93.94 575 ILE A C 1
ATOM 4492 O O . ILE A 1 575 ? -8.107 28.069 -24.054 1.00 93.94 575 ILE A O 1
ATOM 4496 N N . ASN A 1 576 ? -7.048 26.171 -23.513 1.00 91.00 576 ASN A N 1
ATOM 4497 C CA . ASN A 1 576 ? -7.026 25.653 -24.880 1.00 91.00 576 ASN A CA 1
ATOM 4498 C C . ASN A 1 576 ? -8.434 25.303 -25.378 1.00 91.00 576 ASN A C 1
ATOM 4500 O O . ASN A 1 576 ? -8.817 25.749 -26.459 1.00 91.00 576 ASN A O 1
ATOM 4504 N N . ARG A 1 577 ? -9.255 24.640 -24.554 1.00 86.69 577 ARG A N 1
ATOM 4505 C CA . ARG A 1 577 ? -10.667 24.354 -24.850 1.00 86.69 577 ARG A CA 1
ATOM 4506 C C . ARG A 1 577 ? -11.471 25.628 -25.122 1.00 86.69 577 ARG A C 1
ATOM 4508 O O . ARG A 1 577 ? -12.223 25.679 -26.092 1.00 86.69 577 ARG A O 1
ATOM 4515 N N . HIS A 1 578 ? -11.298 26.665 -24.303 1.00 88.31 578 HIS A N 1
ATOM 4516 C CA . HIS A 1 578 ? -11.969 27.955 -24.475 1.00 88.31 578 HIS A CA 1
ATOM 4517 C C . HIS A 1 578 ? -11.497 28.679 -25.751 1.00 88.31 578 HIS A C 1
ATOM 4519 O O . HIS A 1 578 ? -12.301 29.290 -26.456 1.00 88.31 578 HIS A O 1
ATOM 4525 N N . ARG A 1 579 ? -10.208 28.566 -26.107 1.00 86.31 579 ARG A N 1
ATOM 4526 C CA . ARG A 1 579 ? -9.664 29.061 -27.387 1.00 86.31 579 ARG A CA 1
ATOM 4527 C C . ARG A 1 579 ? -10.188 28.274 -28.595 1.00 86.31 579 ARG A C 1
ATOM 4529 O O . ARG A 1 579 ? -10.292 28.844 -29.676 1.00 86.31 579 ARG A O 1
ATOM 4536 N N . GLU A 1 580 ? -10.505 26.990 -28.451 1.00 81.12 580 GLU A N 1
ATOM 4537 C CA . GLU A 1 580 ? -11.064 26.154 -29.522 1.00 81.12 580 GLU A CA 1
ATOM 4538 C C . GLU A 1 580 ? -12.545 26.437 -29.780 1.00 81.12 580 GLU A C 1
ATOM 4540 O O . GLU A 1 580 ? -12.927 26.644 -30.933 1.00 81.12 580 GLU A O 1
ATOM 4545 N N . THR A 1 581 ? -13.374 26.524 -28.734 1.00 77.62 581 THR A N 1
ATOM 4546 C CA . THR A 1 581 ? -14.806 26.832 -28.891 1.00 77.62 581 THR A CA 1
ATOM 4547 C C . THR A 1 581 ? -15.014 28.195 -29.552 1.00 77.62 581 THR A C 1
ATOM 4549 O O . THR A 1 581 ? -15.766 28.300 -30.524 1.00 77.62 581 THR A O 1
ATOM 4552 N N . HIS A 1 582 ? -14.286 29.224 -29.113 1.00 67.44 582 HIS A N 1
ATOM 4553 C CA . HIS A 1 582 ? -14.429 30.587 -29.636 1.00 67.44 582 HIS A CA 1
ATOM 4554 C C . HIS A 1 582 ? -13.770 30.815 -31.011 1.00 67.44 582 HIS A C 1
ATOM 4556 O O . HIS A 1 582 ? -14.144 31.755 -31.709 1.00 67.44 582 HIS A O 1
ATOM 4562 N N . LYS A 1 583 ? -12.886 29.922 -31.485 1.00 59.84 583 LYS A N 1
ATOM 4563 C CA . LYS A 1 583 ? -12.407 29.932 -32.887 1.00 59.84 583 LYS A CA 1
ATOM 4564 C C . LYS A 1 583 ? -13.498 29.584 -33.909 1.00 59.84 583 LYS A C 1
ATOM 4566 O O . LYS A 1 583 ? -13.319 29.863 -35.092 1.00 59.84 583 LYS A O 1
ATOM 4571 N N . SER A 1 584 ? -14.611 28.976 -33.487 1.00 46.59 584 SER A N 1
ATOM 4572 C CA . SER A 1 584 ? -15.666 28.513 -34.403 1.00 46.59 584 SER A CA 1
ATOM 4573 C C . SER A 1 584 ? -16.597 29.618 -34.931 1.00 46.59 584 SER A C 1
ATOM 4575 O O . SER A 1 584 ? -17.272 29.405 -35.937 1.00 46.59 584 SER A O 1
ATOM 4577 N N . PHE A 1 585 ? -16.609 30.808 -34.314 1.00 38.41 585 PHE A N 1
ATOM 4578 C CA . PHE A 1 585 ? -17.508 31.912 -34.674 1.00 38.41 585 PHE A CA 1
ATOM 4579 C C . PHE A 1 585 ? -16.794 33.060 -35.405 1.00 38.41 585 PHE A C 1
ATOM 4581 O O . PHE A 1 585 ? -16.539 34.131 -34.861 1.00 38.41 585 PHE A O 1
ATOM 4588 N N . THR A 1 586 ? -16.551 32.862 -36.702 1.00 29.12 586 THR A N 1
ATOM 4589 C CA . THR A 1 586 ? -16.423 33.967 -37.669 1.00 29.12 586 THR A CA 1
ATOM 4590 C C . THR A 1 586 ? -17.477 33.792 -38.769 1.00 29.12 586 THR A C 1
ATOM 4592 O O . THR A 1 586 ? -17.529 32.727 -39.390 1.00 29.12 586 THR A O 1
ATOM 4595 N N . PRO A 1 587 ? -18.356 34.783 -39.029 1.00 32.66 587 PRO A N 1
ATOM 4596 C CA . PRO A 1 587 ? -19.364 34.650 -40.076 1.00 32.66 587 PRO A CA 1
ATOM 4597 C C . PRO A 1 587 ? -18.709 34.578 -41.458 1.00 32.66 587 PRO A C 1
ATOM 4599 O O . PRO A 1 587 ? -18.014 35.507 -41.874 1.00 32.66 587 PRO A O 1
ATOM 4602 N N . LYS A 1 588 ? -18.966 33.502 -42.210 1.00 31.16 588 LYS A N 1
ATOM 4603 C CA . LYS A 1 588 ? -18.627 33.455 -43.638 1.00 31.16 588 LYS A CA 1
ATOM 4604 C C . LYS A 1 588 ? -19.527 34.428 -44.398 1.00 31.16 588 LYS A C 1
ATOM 4606 O O . LYS A 1 588 ? -20.675 34.102 -44.690 1.00 31.16 588 LYS A O 1
ATOM 4611 N N . ILE A 1 589 ? -18.997 35.601 -44.740 1.00 31.05 589 ILE A N 1
ATOM 4612 C CA . ILE A 1 589 ? -19.631 36.489 -45.721 1.00 31.05 589 ILE A CA 1
ATOM 4613 C C . ILE A 1 589 ? -19.661 35.759 -47.071 1.00 31.05 589 ILE A C 1
ATOM 4615 O O . ILE A 1 589 ? -18.668 35.167 -47.499 1.00 31.05 589 ILE A O 1
ATOM 4619 N N . LEU A 1 590 ? -20.830 35.757 -47.706 1.00 29.42 590 LEU A N 1
ATOM 4620 C CA . LEU A 1 590 ? -21.114 34.963 -48.893 1.00 29.42 590 LEU A CA 1
ATOM 4621 C C . LEU A 1 590 ? -20.871 35.763 -50.180 1.00 29.42 590 LEU A C 1
ATOM 4623 O O . LEU A 1 590 ? -21.532 36.769 -50.411 1.00 29.42 590 LEU A O 1
ATOM 4627 N N . GLY A 1 591 ? -20.029 35.216 -51.059 1.00 28.23 591 GLY A N 1
ATOM 4628 C CA . GLY A 1 591 ? -20.154 35.387 -52.509 1.00 28.23 591 GLY A CA 1
ATOM 4629 C C . GLY A 1 591 ? -19.343 36.503 -53.177 1.00 28.23 591 GLY A C 1
ATOM 4630 O O . GLY A 1 591 ? -19.666 37.680 -53.080 1.00 28.23 591 GLY A O 1
ATOM 4631 N N . SER A 1 592 ? -18.419 36.089 -54.044 1.00 28.20 592 SER A N 1
ATOM 4632 C CA . SER A 1 592 ? -18.472 36.442 -55.472 1.00 28.20 592 SER A CA 1
ATOM 4633 C C . SER A 1 592 ? -17.667 35.422 -56.294 1.00 28.20 592 SER A C 1
ATOM 4635 O O . SER A 1 592 ? -16.731 34.804 -55.788 1.00 28.20 592 SER A O 1
ATOM 4637 N N . ASN A 1 593 ? -18.082 35.179 -57.540 1.00 29.03 593 ASN A N 1
ATOM 4638 C CA . ASN A 1 593 ? -17.460 34.193 -58.430 1.00 29.03 593 ASN A CA 1
ATOM 4639 C C . ASN A 1 593 ? -16.448 34.858 -59.371 1.00 29.03 593 ASN A C 1
ATOM 4641 O O . ASN A 1 593 ? -16.775 35.885 -59.965 1.00 29.03 593 ASN A O 1
ATOM 4645 N N . THR A 1 594 ? -15.339 34.175 -59.663 1.00 27.56 594 THR A N 1
ATOM 4646 C CA . THR A 1 594 ? -14.671 34.254 -60.977 1.00 27.56 594 THR A CA 1
ATOM 4647 C C . THR A 1 594 ? -13.905 32.963 -61.283 1.00 27.56 594 THR A C 1
ATOM 4649 O O . THR A 1 594 ? -13.744 32.104 -60.417 1.00 27.56 594 THR A O 1
ATOM 4652 N N . THR A 1 595 ? -13.537 32.765 -62.550 1.00 27.64 595 THR A N 1
ATOM 4653 C CA . THR A 1 595 ? -13.305 31.442 -63.151 1.00 27.64 595 THR A CA 1
ATOM 4654 C C . THR A 1 595 ? -11.847 31.133 -63.510 1.00 27.64 595 THR A C 1
ATOM 4656 O O . THR A 1 595 ? -11.058 32.023 -63.799 1.00 27.64 595 THR A O 1
ATOM 4659 N N . ASN A 1 596 ? -11.558 29.828 -63.582 1.00 27.12 596 ASN A N 1
ATOM 4660 C CA . ASN A 1 596 ? -10.588 29.154 -64.458 1.00 27.12 596 ASN A CA 1
ATOM 4661 C C . ASN A 1 596 ? -9.157 29.716 -64.606 1.00 27.12 596 ASN A C 1
ATOM 4663 O O . ASN A 1 596 ? -8.911 30.646 -65.366 1.00 27.12 596 ASN A O 1
ATOM 4667 N N . SER A 1 597 ? -8.173 28.932 -64.156 1.00 26.95 597 SER A N 1
ATOM 4668 C CA . SER A 1 597 ? -7.156 28.387 -65.080 1.00 26.95 597 SER A CA 1
ATOM 4669 C C . SER A 1 597 ? -6.472 27.148 -64.487 1.00 26.95 597 SER A C 1
ATOM 4671 O O . SER A 1 597 ? -6.497 26.929 -63.278 1.00 26.95 597 SER A O 1
ATOM 4673 N N . SER A 1 598 ? -5.915 26.301 -65.352 1.00 25.80 598 SER A N 1
ATOM 4674 C CA . SER A 1 598 ? -5.292 25.018 -65.005 1.00 25.80 598 SER A CA 1
ATOM 4675 C C . SER A 1 598 ? -3.781 25.037 -65.232 1.00 25.80 598 SER A C 1
ATOM 4677 O O . SER A 1 598 ? -3.343 25.377 -66.331 1.00 25.80 598 SER A O 1
ATOM 4679 N N . SER A 1 599 ? -2.992 24.550 -64.274 1.00 25.66 599 SER A N 1
ATOM 4680 C CA . SER A 1 599 ? -1.620 24.085 -64.522 1.00 25.66 599 SER A CA 1
ATOM 4681 C C . SER A 1 599 ? -1.158 23.081 -63.458 1.00 25.66 599 SER A C 1
ATOM 4683 O O . SER A 1 599 ? -1.671 23.048 -62.340 1.00 25.66 599 SER A O 1
ATOM 4685 N N . ASN A 1 600 ? -0.213 22.215 -63.832 1.00 27.16 600 ASN A N 1
ATOM 4686 C CA . ASN A 1 600 ? 0.327 21.165 -62.964 1.00 27.16 600 ASN A CA 1
ATOM 4687 C C . ASN A 1 600 ? 1.302 21.741 -61.923 1.00 27.16 600 ASN A C 1
ATOM 4689 O O . ASN A 1 600 ? 2.136 22.577 -62.264 1.00 27.16 600 ASN A O 1
ATOM 4693 N N . GLY A 1 601 ? 1.288 21.214 -60.694 1.00 25.25 601 GLY A N 1
ATOM 4694 C CA . GLY A 1 601 ? 2.302 21.551 -59.689 1.00 25.25 601 GLY A CA 1
ATOM 4695 C C . GLY A 1 601 ? 2.111 20.836 -58.353 1.00 25.25 601 GLY A C 1
ATOM 4696 O O . GLY A 1 601 ? 1.346 21.296 -57.512 1.00 25.25 601 GLY A O 1
ATOM 4697 N N . THR A 1 602 ? 2.828 19.731 -58.135 1.00 26.14 602 THR A N 1
ATOM 4698 C CA . THR A 1 602 ? 2.820 18.973 -56.870 1.00 26.14 602 THR A CA 1
ATOM 4699 C C . THR A 1 602 ? 3.669 19.688 -55.802 1.00 26.14 602 THR A C 1
ATOM 4701 O O . THR A 1 602 ? 4.890 19.758 -55.973 1.00 26.14 602 THR A O 1
ATOM 4704 N N . PRO A 1 603 ? 3.109 20.199 -54.686 1.00 25.48 603 PRO A N 1
ATOM 4705 C CA . PRO A 1 603 ? 3.897 20.926 -53.689 1.00 25.48 603 PRO A CA 1
ATOM 4706 C C . PRO A 1 603 ? 4.493 19.973 -52.642 1.00 25.48 603 PRO A C 1
ATOM 4708 O O . PRO A 1 603 ? 3.780 19.412 -51.810 1.00 25.48 603 PRO A O 1
ATOM 4711 N N . ILE A 1 604 ? 5.819 19.820 -52.638 1.00 26.19 604 ILE A N 1
ATOM 4712 C CA . ILE A 1 604 ? 6.541 19.116 -51.566 1.00 26.19 604 ILE A CA 1
ATOM 4713 C C . ILE A 1 604 ? 6.635 20.043 -50.347 1.00 26.19 604 ILE A C 1
ATOM 4715 O O . ILE A 1 604 ? 7.473 20.947 -50.308 1.00 26.19 604 ILE A O 1
ATOM 4719 N N . LEU A 1 605 ? 5.807 19.806 -49.328 1.00 25.31 605 LEU A N 1
ATOM 4720 C CA . LEU A 1 605 ? 5.870 20.545 -48.065 1.00 25.31 605 LEU A CA 1
ATOM 4721 C C . LEU A 1 605 ? 7.022 20.021 -47.187 1.00 25.31 605 LEU A C 1
ATOM 4723 O O . LEU A 1 605 ? 6.915 19.004 -46.502 1.00 25.31 605 LEU A O 1
ATOM 4727 N N . LYS A 1 606 ? 8.165 20.715 -47.253 1.00 25.88 606 LYS A N 1
ATOM 4728 C CA . LYS A 1 606 ? 9.357 20.431 -46.439 1.00 25.88 606 LYS A CA 1
ATOM 4729 C C . LYS A 1 606 ? 9.123 20.742 -44.955 1.00 25.88 606 LYS A C 1
ATOM 4731 O O . LYS A 1 606 ? 8.371 21.643 -44.602 1.00 25.88 606 LYS A O 1
ATOM 4736 N N . LYS A 1 607 ? 9.847 20.025 -44.089 1.00 26.97 607 LYS A N 1
ATOM 4737 C CA . LYS A 1 607 ? 9.878 20.257 -42.638 1.00 26.97 607 LYS A CA 1
ATOM 4738 C C . LYS A 1 607 ? 10.617 21.557 -42.288 1.00 26.97 607 LYS A C 1
ATOM 4740 O O . LYS A 1 607 ? 11.800 21.689 -42.591 1.00 26.97 607 LYS A O 1
ATOM 4745 N N . SER A 1 608 ? 9.951 22.430 -41.542 1.00 25.53 608 SER A N 1
ATOM 4746 C CA . SER A 1 608 ? 10.528 23.504 -40.721 1.00 25.53 608 SER A CA 1
ATOM 4747 C C . SER A 1 608 ? 9.521 23.799 -39.594 1.00 25.53 608 SER A C 1
ATOM 4749 O O . SER A 1 608 ? 8.331 23.871 -39.875 1.00 25.53 608 SER A O 1
ATOM 4751 N N . ASN A 1 609 ? 9.887 23.902 -38.314 1.00 24.62 609 ASN A N 1
ATOM 4752 C CA . ASN A 1 609 ? 11.187 24.298 -37.765 1.00 24.62 609 ASN A CA 1
ATOM 4753 C C . ASN A 1 609 ? 11.851 23.246 -36.856 1.00 24.62 609 ASN A C 1
ATOM 4755 O O . ASN A 1 609 ? 11.209 22.656 -35.994 1.00 24.62 609 ASN A O 1
ATOM 4759 N N . ARG A 1 610 ? 13.181 23.138 -36.968 1.00 24.91 610 ARG A N 1
ATOM 4760 C CA . ARG A 1 610 ? 14.089 22.935 -35.826 1.00 24.91 610 ARG A CA 1
ATOM 4761 C C . ARG A 1 610 ? 15.048 24.127 -35.781 1.00 24.91 610 ARG A C 1
ATOM 4763 O O . ARG A 1 610 ? 15.853 24.269 -36.703 1.00 24.91 610 ARG A O 1
ATOM 4770 N N . ARG A 1 611 ? 14.963 24.947 -34.731 1.00 24.66 611 ARG A N 1
ATOM 4771 C CA . ARG A 1 611 ? 16.080 25.705 -34.133 1.00 24.66 611 ARG A CA 1
ATOM 4772 C C . ARG A 1 611 ? 15.566 26.514 -32.943 1.00 24.66 611 ARG A C 1
ATOM 4774 O O . ARG A 1 611 ? 14.699 27.351 -33.155 1.00 24.66 611 ARG A O 1
ATOM 4781 N N . TYR A 1 612 ? 16.090 26.217 -31.755 1.00 23.92 612 TYR A N 1
ATOM 4782 C CA . TYR A 1 612 ? 16.446 27.131 -30.653 1.00 23.92 612 TYR A CA 1
ATOM 4783 C C . TYR A 1 612 ? 16.713 26.307 -29.382 1.00 23.92 612 TYR A C 1
ATOM 4785 O O . TYR A 1 612 ? 16.013 26.442 -28.390 1.00 23.92 612 TYR A O 1
ATOM 4793 N N . GLU A 1 613 ? 17.703 25.410 -29.449 1.00 24.94 613 GLU A N 1
ATOM 4794 C CA . GLU A 1 613 ? 18.230 24.677 -28.285 1.00 24.94 613 GLU A CA 1
ATOM 4795 C C . GLU A 1 613 ? 19.565 24.006 -28.667 1.00 24.94 613 GLU A C 1
ATOM 4797 O O . GLU A 1 613 ? 19.658 22.790 -28.798 1.00 24.94 613 GLU A O 1
ATOM 4802 N N . GLU A 1 614 ? 20.592 24.814 -28.963 1.00 25.20 614 GLU A N 1
ATOM 4803 C CA . GLU A 1 614 ? 21.965 24.316 -29.162 1.00 25.20 614 GLU A CA 1
ATOM 4804 C C . GLU A 1 614 ? 23.006 25.430 -28.941 1.00 25.20 614 GLU A C 1
ATOM 4806 O O . GLU A 1 614 ? 23.548 25.995 -29.884 1.00 25.20 614 GLU A O 1
ATOM 4811 N N . GLU A 1 615 ? 23.260 25.764 -27.673 1.00 24.25 615 GLU A N 1
ATOM 4812 C CA . GLU A 1 615 ? 24.556 26.272 -27.198 1.00 24.25 615 GLU A CA 1
ATOM 4813 C C . GLU A 1 615 ? 24.661 26.037 -25.675 1.00 24.25 615 GLU A C 1
ATOM 4815 O O . GLU A 1 615 ? 23.642 25.933 -24.995 1.00 24.25 615 GLU A O 1
ATOM 4820 N N . LEU A 1 616 ? 25.887 25.935 -25.144 1.00 25.64 616 LEU A N 1
ATOM 4821 C CA . LEU A 1 616 ? 26.213 25.680 -23.723 1.00 25.64 616 LEU A CA 1
ATOM 4822 C C . LEU A 1 616 ? 25.917 24.272 -23.153 1.00 25.64 616 LEU A C 1
ATOM 4824 O O . LEU A 1 616 ? 25.414 24.112 -22.042 1.00 25.64 616 LEU A O 1
ATOM 4828 N N . GLY A 1 617 ? 26.416 23.244 -23.840 1.00 23.17 617 GLY A N 1
ATOM 4829 C CA . GLY A 1 617 ? 27.136 22.149 -23.170 1.00 23.17 617 GLY A CA 1
ATOM 4830 C C . GLY A 1 617 ? 28.585 22.127 -23.683 1.00 23.17 617 GLY A C 1
ATOM 4831 O O . GLY A 1 617 ? 28.794 22.380 -24.863 1.00 23.17 617 GLY A O 1
ATOM 4832 N N . GLY A 1 618 ? 29.630 21.869 -22.891 1.00 25.58 618 GLY A N 1
ATOM 4833 C CA . GLY A 1 618 ? 29.724 21.593 -21.449 1.00 25.58 618 GLY A CA 1
ATOM 4834 C C . GLY A 1 618 ? 31.162 21.159 -21.084 1.00 25.58 618 GLY A C 1
ATOM 4835 O O . GLY A 1 618 ? 32.076 21.403 -21.870 1.00 25.58 618 GLY A O 1
ATOM 4836 N N . SER A 1 619 ? 31.337 20.419 -19.972 1.00 25.72 619 SER A N 1
ATOM 4837 C CA . SER A 1 619 ? 32.584 19.708 -19.563 1.00 25.72 619 SER A CA 1
ATOM 4838 C C . SER A 1 619 ? 33.745 20.588 -19.018 1.00 25.72 619 SER A C 1
ATOM 4840 O O . SER A 1 619 ? 33.799 21.766 -19.347 1.00 25.72 619 SER A O 1
ATOM 4842 N N . TYR A 1 620 ? 34.683 20.147 -18.154 1.00 24.73 620 TYR A N 1
ATOM 4843 C CA . TYR A 1 620 ? 34.902 18.880 -17.413 1.00 24.73 620 TYR A CA 1
ATOM 4844 C C . TYR A 1 620 ? 35.495 19.150 -15.997 1.00 24.73 620 TYR A C 1
ATOM 4846 O O . TYR A 1 620 ? 36.350 20.012 -15.863 1.00 24.73 620 TYR A O 1
ATOM 4854 N N . LEU A 1 621 ? 35.099 18.323 -15.012 1.00 26.84 621 LEU A N 1
ATOM 4855 C CA . LEU A 1 621 ? 35.847 17.766 -13.848 1.00 26.84 621 LEU A CA 1
ATOM 4856 C C . LEU A 1 621 ? 36.702 18.629 -12.858 1.00 26.84 621 LEU A C 1
ATOM 4858 O O . LEU A 1 621 ? 37.481 19.498 -13.219 1.00 26.84 621 LEU A O 1
ATOM 4862 N N . ASN A 1 622 ? 36.589 18.226 -11.578 1.00 28.62 622 ASN A N 1
ATOM 4863 C CA . ASN A 1 622 ? 37.366 18.508 -10.341 1.00 28.62 622 ASN A CA 1
ATOM 4864 C C . ASN A 1 622 ? 38.921 18.542 -10.484 1.00 28.62 622 ASN A C 1
ATOM 4866 O O . ASN A 1 622 ? 39.410 17.908 -11.421 1.00 28.62 622 ASN A O 1
ATOM 4870 N N . PRO A 1 623 ? 39.724 19.126 -9.537 1.00 34.91 623 PRO A N 1
ATOM 4871 C CA . PRO A 1 623 ? 39.531 19.041 -8.071 1.00 34.91 623 PRO A CA 1
ATOM 4872 C C . PRO A 1 623 ? 39.985 20.265 -7.214 1.00 34.91 623 PRO A C 1
ATOM 4874 O O . PRO A 1 623 ? 39.876 21.413 -7.628 1.00 34.91 623 PRO A O 1
ATOM 4877 N N . GLU A 1 624 ? 40.403 19.982 -5.972 1.00 25.81 624 GLU A N 1
ATOM 4878 C CA . GLU A 1 624 ? 40.798 20.861 -4.857 1.00 25.81 624 GLU A CA 1
ATOM 4879 C C . GLU A 1 624 ? 41.943 21.856 -5.144 1.00 25.81 624 GLU A C 1
ATOM 4881 O O . GLU A 1 624 ? 42.807 21.611 -5.983 1.00 25.81 624 GLU A O 1
ATOM 4886 N N . GLY A 1 625 ? 42.032 22.915 -4.325 1.00 24.19 625 GLY A N 1
ATOM 4887 C CA . GLY A 1 625 ? 43.239 23.741 -4.191 1.00 24.19 625 GLY A CA 1
ATOM 4888 C C . GLY A 1 625 ? 42.951 25.176 -3.740 1.00 24.19 625 GLY A C 1
ATOM 4889 O O . GLY A 1 625 ? 42.211 25.897 -4.400 1.00 24.19 625 GLY A O 1
ATOM 4890 N N . GLY A 1 626 ? 43.540 25.608 -2.622 1.00 23.22 626 GLY A N 1
ATOM 4891 C CA . GLY A 1 626 ? 43.486 27.002 -2.163 1.00 23.22 626 GLY A CA 1
ATOM 4892 C C . GLY A 1 626 ? 44.782 27.758 -2.471 1.00 23.22 626 GLY A C 1
ATOM 4893 O O . GLY A 1 626 ? 45.863 27.179 -2.409 1.00 23.22 626 GLY A O 1
ATOM 4894 N N . GLY A 1 627 ? 44.686 29.058 -2.751 1.00 24.08 627 GLY A N 1
ATOM 4895 C CA . GLY A 1 627 ? 45.845 29.926 -2.970 1.00 24.08 627 GLY A CA 1
ATOM 4896 C C . GLY A 1 627 ? 45.429 31.355 -3.312 1.00 24.08 627 GLY A C 1
ATOM 4897 O O . GLY A 1 627 ? 44.437 31.568 -4.003 1.00 24.08 627 GLY A O 1
ATOM 4898 N N . SER A 1 628 ? 46.163 32.338 -2.799 1.00 24.80 628 SER A N 1
ATOM 4899 C CA . SER A 1 628 ? 45.966 33.766 -3.072 1.00 24.80 628 SER A CA 1
ATOM 4900 C C . SER A 1 628 ? 47.115 34.331 -3.915 1.00 24.80 628 SER A C 1
ATOM 4902 O O . SER A 1 628 ? 48.168 33.703 -3.993 1.00 24.80 628 SER A O 1
ATOM 4904 N N . VAL A 1 629 ? 46.906 35.538 -4.467 1.00 25.36 629 VAL A N 1
ATOM 4905 C CA . VAL A 1 629 ? 47.868 36.650 -4.702 1.00 25.36 629 VAL A CA 1
ATOM 4906 C C . VAL A 1 629 ? 47.631 37.369 -6.046 1.00 25.36 629 VAL A C 1
ATOM 4908 O O . VAL A 1 629 ? 47.248 36.780 -7.048 1.00 25.36 629 VAL A O 1
ATOM 4911 N N . PHE A 1 630 ? 47.832 38.688 -5.991 1.00 23.00 630 PHE A N 1
ATOM 4912 C CA . PHE A 1 630 ? 47.887 39.694 -7.057 1.00 23.00 630 PHE A CA 1
ATOM 4913 C C . PHE A 1 630 ? 48.664 39.280 -8.326 1.00 23.00 630 PHE A C 1
ATOM 4915 O O . PHE A 1 630 ? 49.731 38.685 -8.204 1.00 23.00 630 PHE A O 1
ATOM 4922 N N . ALA A 1 631 ? 48.252 39.781 -9.503 1.00 23.44 631 ALA A N 1
ATOM 4923 C CA . ALA A 1 631 ? 48.953 40.893 -10.180 1.00 23.44 631 ALA A CA 1
ATOM 4924 C C . ALA A 1 631 ? 48.299 41.321 -11.518 1.00 23.44 631 ALA A C 1
ATOM 4926 O O . ALA A 1 631 ? 47.746 40.510 -12.252 1.00 23.44 631 ALA A O 1
ATOM 4927 N N . GLU A 1 632 ? 48.446 42.609 -11.828 1.00 20.14 632 GLU A N 1
ATOM 4928 C CA . GLU A 1 632 ? 48.349 43.266 -13.147 1.00 20.14 632 GLU A CA 1
ATOM 4929 C C . GLU A 1 632 ? 49.728 43.943 -13.398 1.00 20.14 632 GLU A C 1
ATOM 4931 O O . GLU A 1 632 ? 50.480 44.071 -12.421 1.00 20.14 632 GLU A O 1
ATOM 4936 N N . PRO A 1 633 ? 50.068 44.489 -14.589 1.00 46.66 633 PRO A N 1
ATOM 4937 C CA . PRO A 1 633 ? 49.485 44.349 -15.933 1.00 46.66 633 PRO A CA 1
ATOM 4938 C C . PRO A 1 633 ? 50.614 44.111 -16.993 1.00 46.66 633 PRO A C 1
ATOM 4940 O O . PRO A 1 633 ? 51.528 43.337 -16.733 1.00 46.66 633 PRO A O 1
ATOM 4943 N N . GLU A 1 634 ? 50.570 44.829 -18.132 1.00 24.47 634 GLU A N 1
ATOM 4944 C CA . GLU A 1 634 ? 51.640 45.067 -19.135 1.00 24.47 634 GLU A CA 1
ATOM 4945 C C . GLU A 1 634 ? 51.996 43.939 -20.145 1.00 24.47 634 GLU A C 1
ATOM 4947 O O . GLU A 1 634 ? 51.975 42.759 -19.813 1.00 24.47 634 GLU A O 1
ATOM 4952 N N . SER A 1 635 ? 52.350 44.230 -21.413 1.00 26.31 635 SER A N 1
ATOM 4953 C CA . SER A 1 635 ? 52.230 45.479 -22.211 1.00 26.31 635 SER A CA 1
ATOM 4954 C C . SER A 1 635 ? 52.415 45.237 -23.737 1.00 26.31 635 SER A C 1
ATOM 4956 O O . SER A 1 635 ? 52.820 44.153 -24.147 1.00 26.31 635 SER A O 1
ATOM 4958 N N . ASP A 1 636 ? 52.022 46.226 -24.560 1.00 26.23 636 ASP A N 1
ATOM 4959 C CA . ASP A 1 636 ? 52.725 46.859 -25.710 1.00 26.23 636 ASP A CA 1
ATOM 4960 C C . ASP A 1 636 ? 53.788 46.092 -26.553 1.00 26.23 636 ASP A C 1
ATOM 4962 O O . ASP A 1 636 ? 54.539 45.264 -26.060 1.00 26.23 636 ASP A O 1
ATOM 4966 N N . ASN A 1 637 ? 54.043 46.382 -27.843 1.00 28.27 637 ASN A N 1
ATOM 4967 C CA . ASN A 1 637 ? 53.484 47.334 -28.827 1.00 28.27 637 ASN A CA 1
ATOM 4968 C C . ASN A 1 637 ? 53.868 46.875 -30.262 1.00 28.27 637 ASN A C 1
ATOM 4970 O O . ASN A 1 637 ? 54.800 46.086 -30.421 1.00 28.27 637 ASN A O 1
ATOM 4974 N N . THR A 1 638 ? 53.281 47.457 -31.318 1.00 26.39 638 THR A N 1
ATOM 4975 C CA . THR A 1 638 ? 54.026 47.864 -32.544 1.00 26.39 638 THR A CA 1
ATOM 4976 C C . THR A 1 638 ? 53.187 48.779 -33.448 1.00 26.39 638 THR A C 1
ATOM 4978 O O . THR A 1 638 ? 51.959 48.756 -33.404 1.00 26.39 638 THR A O 1
ATOM 4981 N N . THR A 1 639 ? 53.842 49.647 -34.233 1.00 28.91 639 THR A N 1
ATOM 4982 C CA . THR A 1 639 ? 53.252 50.944 -34.631 1.00 28.91 639 THR A CA 1
ATOM 4983 C C . THR A 1 639 ? 53.698 51.431 -36.022 1.00 28.91 639 THR A C 1
ATOM 4985 O O . THR A 1 639 ? 54.888 51.363 -36.313 1.00 28.91 639 THR A O 1
ATOM 4988 N N . ALA A 1 640 ? 52.772 51.982 -36.832 1.00 26.45 640 ALA A N 1
ATOM 4989 C CA . ALA A 1 640 ? 52.942 53.033 -37.875 1.00 26.45 640 ALA A CA 1
ATOM 4990 C C . ALA A 1 640 ? 51.675 53.118 -38.773 1.00 26.45 640 ALA A C 1
ATOM 4992 O O . ALA A 1 640 ? 51.075 52.085 -39.047 1.00 26.45 640 ALA A O 1
ATOM 4993 N N . GLY A 1 641 ? 51.223 54.263 -39.311 1.00 26.41 641 GLY A N 1
ATOM 4994 C CA . GLY A 1 641 ? 51.618 55.671 -39.116 1.00 26.41 641 GLY A CA 1
ATOM 4995 C C . GLY A 1 641 ? 50.999 56.611 -40.186 1.00 26.41 641 GLY A C 1
ATOM 4996 O O . GLY A 1 641 ? 50.724 56.152 -41.289 1.00 26.41 641 GLY A O 1
ATOM 4997 N N . SER A 1 642 ? 50.855 57.918 -39.882 1.00 26.27 642 SER A N 1
ATOM 4998 C CA . SER A 1 642 ? 50.347 59.021 -40.757 1.00 26.27 642 SER A CA 1
ATOM 4999 C C . SER A 1 642 ? 48.840 59.022 -41.144 1.00 26.27 642 SER A C 1
ATOM 5001 O O . SER A 1 642 ? 48.265 57.965 -41.355 1.00 26.27 642 SER A O 1
ATOM 5003 N N . ALA A 1 643 ? 48.132 60.165 -41.295 1.00 27.48 643 ALA A N 1
ATOM 5004 C CA . ALA A 1 643 ? 48.484 61.579 -41.032 1.00 27.48 643 ALA A CA 1
ATOM 5005 C C . ALA A 1 643 ? 47.261 62.542 -40.846 1.00 27.48 643 ALA A C 1
ATOM 5007 O O . ALA A 1 643 ? 46.264 62.429 -41.547 1.00 27.48 643 ALA A O 1
ATOM 5008 N N . THR A 1 644 ? 47.437 63.548 -39.966 1.00 28.78 644 THR A N 1
ATOM 5009 C CA . THR A 1 644 ? 46.984 64.978 -40.020 1.00 28.78 644 THR A CA 1
ATOM 5010 C C . THR A 1 644 ? 45.509 65.460 -40.147 1.00 28.78 644 THR A C 1
ATOM 5012 O O . THR A 1 644 ? 44.903 65.343 -41.204 1.00 28.78 644 THR A O 1
ATOM 5015 N N . LEU A 1 645 ? 45.121 66.281 -39.142 1.00 29.38 645 LEU A N 1
ATOM 5016 C CA . LEU A 1 645 ? 44.476 67.632 -39.187 1.00 29.38 645 LEU A CA 1
ATOM 5017 C C . LEU A 1 645 ? 42.929 67.868 -39.196 1.00 29.38 645 LEU A C 1
ATOM 5019 O O . LEU A 1 645 ? 42.278 67.865 -40.231 1.00 29.38 645 LEU A O 1
ATOM 5023 N N . GLU A 1 646 ? 42.444 68.274 -38.006 1.00 27.94 646 GLU A N 1
ATOM 5024 C CA . GLU A 1 646 ? 41.676 69.504 -37.640 1.00 27.94 646 GLU A CA 1
ATOM 5025 C C . GLU A 1 646 ? 40.216 69.856 -38.064 1.00 27.94 646 GLU A C 1
ATOM 5027 O O . GLU A 1 646 ? 39.848 69.911 -39.233 1.00 27.94 646 GLU A O 1
ATOM 5032 N N . SER A 1 647 ? 39.496 70.373 -37.039 1.00 27.50 647 SER A N 1
ATOM 5033 C CA . SER A 1 647 ? 38.483 71.468 -36.999 1.00 27.50 647 SER A CA 1
ATOM 5034 C C . SER A 1 647 ? 36.978 71.172 -36.726 1.00 27.50 647 SER A C 1
ATOM 5036 O O . SER A 1 647 ? 36.392 70.211 -37.208 1.00 27.50 647 SER A O 1
ATOM 5038 N N . ASP A 1 648 ? 36.389 72.051 -35.894 1.00 29.52 648 ASP A N 1
ATOM 5039 C CA . ASP A 1 648 ? 35.006 72.171 -35.336 1.00 29.52 648 ASP A CA 1
ATOM 5040 C C . ASP A 1 648 ? 34.395 73.524 -35.884 1.00 29.52 648 ASP A C 1
ATOM 5042 O O . ASP A 1 648 ? 35.154 74.175 -36.615 1.00 29.52 648 ASP A O 1
ATOM 5046 N N . PRO A 1 649 ? 33.169 74.086 -35.594 1.00 51.97 649 PRO A N 1
ATOM 5047 C CA . PRO A 1 649 ? 32.155 73.766 -34.555 1.00 51.97 649 PRO A CA 1
ATOM 5048 C C . PRO A 1 649 ? 30.622 74.070 -34.809 1.00 51.97 649 PRO A C 1
ATOM 5050 O O . PRO A 1 649 ? 30.239 74.686 -35.798 1.00 51.97 649 PRO A O 1
ATOM 5053 N N . ARG A 1 650 ? 29.778 73.822 -33.771 1.00 29.70 650 ARG A N 1
ATOM 5054 C CA . ARG A 1 650 ? 28.511 74.535 -33.334 1.00 29.70 650 ARG A CA 1
ATOM 5055 C C . ARG A 1 650 ? 27.136 74.433 -34.089 1.00 29.70 650 ARG A C 1
ATOM 5057 O O . ARG A 1 650 ? 26.989 75.010 -35.152 1.00 29.70 650 ARG A O 1
ATOM 5064 N N . ASN A 1 651 ? 26.109 73.868 -33.394 1.00 27.02 651 ASN A N 1
ATOM 5065 C CA . ASN A 1 651 ? 24.769 74.390 -32.897 1.00 27.02 651 ASN A CA 1
ATOM 5066 C C . ASN A 1 651 ? 23.873 75.382 -33.746 1.00 27.02 651 ASN A C 1
ATOM 5068 O O . ASN A 1 651 ? 24.431 75.964 -34.667 1.00 27.02 651 ASN A O 1
ATOM 5072 N N . PRO A 1 652 ? 22.564 75.731 -33.441 1.00 48.59 652 PRO A N 1
ATOM 5073 C CA . PRO A 1 652 ? 21.636 75.368 -32.318 1.00 48.59 652 PRO A CA 1
ATOM 5074 C C . PRO A 1 652 ? 20.065 75.258 -32.557 1.00 48.59 652 PRO A C 1
ATOM 5076 O O . PRO A 1 652 ? 19.533 75.703 -33.570 1.00 48.59 652 PRO A O 1
ATOM 5079 N N . THR A 1 653 ? 19.286 74.869 -31.510 1.00 28.84 653 THR A N 1
ATOM 5080 C CA . THR A 1 653 ? 17.796 75.074 -31.260 1.00 28.84 653 THR A CA 1
ATOM 5081 C C . THR A 1 653 ? 16.752 74.284 -32.122 1.00 28.84 653 THR A C 1
ATOM 5083 O O . THR A 1 653 ? 17.182 73.517 -32.970 1.00 28.84 653 THR A O 1
ATOM 5086 N N . SER A 1 654 ? 15.396 74.279 -31.950 1.00 27.25 654 SER A N 1
ATOM 5087 C CA . SER A 1 654 ? 14.390 75.127 -31.223 1.00 27.25 654 SER A CA 1
ATOM 5088 C C . SER A 1 654 ? 13.055 74.410 -30.759 1.00 27.25 654 SER A C 1
ATOM 5090 O O . SER A 1 654 ? 13.058 73.208 -30.499 1.00 27.25 654 SER A O 1
ATOM 5092 N N . ARG A 1 655 ? 11.932 75.152 -30.550 1.00 27.77 655 ARG A N 1
ATOM 5093 C CA . ARG A 1 655 ? 10.533 74.792 -30.096 1.00 27.77 655 ARG A CA 1
ATOM 5094 C C . ARG A 1 655 ? 9.582 76.013 -30.377 1.00 27.77 655 ARG A C 1
ATOM 5096 O O . ARG A 1 655 ? 10.174 77.054 -30.667 1.00 27.77 655 ARG A O 1
ATOM 5103 N N . PRO A 1 656 ? 8.218 76.046 -30.193 1.00 46.62 656 PRO A N 1
ATOM 5104 C CA . PRO A 1 656 ? 7.154 75.034 -29.914 1.00 46.62 656 PRO A CA 1
ATOM 5105 C C . PRO A 1 656 ? 5.778 75.256 -30.684 1.00 46.62 656 PRO A C 1
ATOM 5107 O O . PRO A 1 656 ? 5.730 76.017 -31.641 1.00 46.62 656 PRO A O 1
ATOM 5110 N N . LEU A 1 657 ? 4.656 74.689 -30.164 1.00 24.75 657 LEU A N 1
ATOM 5111 C CA . LEU A 1 657 ? 3.209 75.097 -30.251 1.00 24.75 657 LEU A CA 1
ATOM 5112 C C . LEU A 1 657 ? 2.221 74.543 -31.332 1.00 24.75 657 LEU A C 1
ATOM 5114 O O . LEU A 1 657 ? 2.610 73.937 -32.322 1.00 24.75 657 LEU A O 1
ATOM 5118 N N . ASN A 1 658 ? 0.908 74.690 -31.039 1.00 25.91 658 ASN A N 1
ATOM 5119 C CA . ASN A 1 658 ? -0.281 74.049 -31.665 1.00 25.91 658 ASN A CA 1
ATOM 5120 C C . ASN A 1 658 ? -0.992 74.923 -32.734 1.00 25.91 658 ASN A C 1
ATOM 5122 O O . ASN A 1 658 ? -1.008 76.136 -32.539 1.00 25.91 658 ASN A O 1
ATOM 5126 N N . ASN A 1 659 ? -1.748 74.337 -33.698 1.00 26.02 659 ASN A N 1
ATOM 5127 C CA . ASN A 1 659 ? -3.241 74.400 -33.720 1.00 26.02 659 ASN A CA 1
ATOM 5128 C C . ASN A 1 659 ? -3.983 73.580 -34.829 1.00 26.02 659 ASN A C 1
ATOM 5130 O O . ASN A 1 659 ? -3.457 73.356 -35.910 1.00 26.02 659 ASN A O 1
ATOM 5134 N N . THR A 1 660 ? -5.236 73.199 -34.520 1.00 26.84 660 THR A N 1
ATOM 5135 C CA . THR A 1 660 ? -6.457 72.932 -35.351 1.00 26.84 660 THR A CA 1
ATOM 5136 C C . THR A 1 660 ? -6.448 72.490 -36.841 1.00 26.84 660 THR A C 1
ATOM 5138 O O . THR A 1 660 ? -6.074 73.250 -37.724 1.00 26.84 660 THR A O 1
ATOM 5141 N N . ASN A 1 661 ? -7.151 71.367 -37.085 1.00 26.75 661 ASN A N 1
ATOM 5142 C CA . ASN A 1 661 ? -8.214 71.097 -38.093 1.00 26.75 661 ASN A CA 1
ATOM 5143 C C . ASN A 1 661 ? -8.068 71.485 -39.590 1.00 26.75 661 ASN A C 1
ATOM 5145 O O . ASN A 1 661 ? -8.350 72.625 -39.954 1.00 26.75 661 ASN A O 1
ATOM 5149 N N . ASN A 1 662 ? -7.918 70.487 -40.483 1.00 25.70 662 ASN A N 1
ATOM 5150 C CA . ASN A 1 662 ? -9.001 69.922 -41.340 1.00 25.70 662 ASN A CA 1
ATOM 5151 C C . ASN A 1 662 ? -8.453 68.959 -42.428 1.00 25.70 662 ASN A C 1
ATOM 5153 O O . ASN A 1 662 ? -7.311 69.104 -42.844 1.00 25.70 662 ASN A O 1
ATOM 5157 N N . GLY A 1 663 ? -9.298 68.053 -42.952 1.00 25.16 663 GLY A N 1
ATOM 5158 C CA . GLY A 1 663 ? -9.145 67.483 -44.309 1.00 25.16 663 GLY A CA 1
ATOM 5159 C C . GLY A 1 663 ? -8.489 66.097 -44.474 1.00 25.16 663 GLY A C 1
ATOM 5160 O O . GLY A 1 663 ? -7.293 65.988 -44.705 1.00 25.16 663 GLY A O 1
ATOM 5161 N N . ASP A 1 664 ? -9.326 65.058 -44.467 1.00 26.58 664 ASP A N 1
ATOM 5162 C CA . ASP A 1 664 ? -9.429 64.014 -45.505 1.00 26.58 664 ASP A CA 1
ATOM 5163 C C . ASP A 1 664 ? -8.226 63.135 -45.960 1.00 26.58 664 ASP A C 1
ATOM 5165 O O . ASP A 1 664 ? -7.469 63.456 -46.872 1.00 26.58 664 ASP A O 1
ATOM 5169 N N . THR A 1 665 ? -8.342 61.854 -45.566 1.00 28.70 665 THR A N 1
ATOM 5170 C CA . THR A 1 665 ? -8.033 60.610 -46.331 1.00 28.70 665 THR A CA 1
ATOM 5171 C C . THR A 1 665 ? -6.630 59.953 -46.294 1.00 28.70 665 THR A C 1
ATOM 5173 O O . THR A 1 665 ? -5.586 60.583 -46.335 1.00 28.70 665 THR A O 1
ATOM 5176 N N . ILE A 1 666 ? -6.666 58.606 -46.311 1.00 28.70 666 ILE A N 1
ATOM 5177 C CA . ILE A 1 666 ? -5.605 57.612 -46.609 1.00 28.70 666 ILE A CA 1
ATOM 5178 C C . ILE A 1 666 ? -4.324 57.628 -45.737 1.00 28.70 666 ILE A C 1
ATOM 5180 O O . ILE A 1 666 ? -3.294 58.143 -46.150 1.00 28.70 666 ILE A O 1
ATOM 5184 N N . GLN A 1 667 ? -4.341 56.893 -44.609 1.00 28.20 667 GLN A N 1
ATOM 5185 C CA . GLN A 1 667 ? -3.438 55.742 -44.334 1.00 28.20 667 GLN A CA 1
ATOM 5186 C C . GLN A 1 667 ? -3.645 55.171 -42.908 1.00 28.20 667 GLN A C 1
ATOM 5188 O O . GLN A 1 667 ? -3.144 55.706 -41.922 1.00 28.20 667 GLN A O 1
ATOM 5193 N N . GLN A 1 668 ? -4.318 54.019 -42.787 1.00 28.55 668 GLN A N 1
ATOM 5194 C CA . GLN A 1 668 ? -4.314 53.185 -41.570 1.00 28.55 668 GLN A CA 1
ATOM 5195 C C . GLN A 1 668 ? -3.551 51.877 -41.825 1.00 28.55 668 GLN A C 1
ATOM 5197 O O . GLN A 1 668 ? -4.167 50.834 -42.031 1.00 28.55 668 GLN A O 1
ATOM 5202 N N . HIS A 1 669 ? -2.212 51.911 -41.822 1.00 33.62 669 HIS A N 1
ATOM 5203 C CA . HIS A 1 669 ? -1.403 50.684 -41.946 1.00 33.62 669 HIS A CA 1
ATOM 5204 C C . HIS A 1 669 ? -0.052 50.701 -41.197 1.00 33.62 669 HIS A C 1
ATOM 5206 O O . HIS A 1 669 ? 0.931 50.146 -41.673 1.00 33.62 669 HIS A O 1
ATOM 5212 N N . ASN A 1 670 ? 0.002 51.299 -39.995 1.00 31.64 670 ASN A N 1
ATOM 5213 C CA . ASN A 1 670 ? 1.015 50.942 -38.982 1.00 31.64 670 ASN A CA 1
ATOM 5214 C C . ASN A 1 670 ? 0.676 51.485 -37.574 1.00 31.64 670 ASN A C 1
ATOM 5216 O O . ASN A 1 670 ? 0.987 52.632 -37.263 1.00 31.64 670 ASN A O 1
ATOM 5220 N N . LYS A 1 671 ? 0.040 50.673 -36.709 1.00 27.75 671 LYS A N 1
ATOM 5221 C CA . LYS A 1 671 ? -0.106 50.968 -35.258 1.00 27.75 671 LYS A CA 1
ATOM 5222 C C . LYS A 1 671 ? -0.030 49.762 -34.301 1.00 27.75 671 LYS A C 1
ATOM 5224 O O . LYS A 1 671 ? 0.018 49.973 -33.094 1.00 27.75 671 LYS A O 1
ATOM 5229 N N . ASN A 1 672 ? 0.064 48.523 -34.794 1.00 28.92 672 ASN A N 1
ATOM 5230 C CA . ASN A 1 672 ? 0.097 47.321 -33.936 1.00 28.92 672 ASN A CA 1
ATOM 5231 C C . ASN A 1 672 ? 1.507 46.928 -33.445 1.00 28.92 672 ASN A C 1
ATOM 5233 O O . ASN A 1 672 ? 1.647 45.972 -32.691 1.00 28.92 672 ASN A O 1
ATOM 5237 N N . SER A 1 673 ? 2.549 47.651 -33.860 1.00 31.02 673 SER A N 1
ATOM 5238 C CA . SER A 1 673 ? 3.960 47.367 -33.552 1.00 31.02 673 SER A CA 1
ATOM 5239 C C . SER A 1 673 ? 4.519 48.124 -32.339 1.00 31.02 673 SER A C 1
ATOM 5241 O O . SER A 1 673 ? 5.626 47.821 -31.907 1.00 31.02 673 SER A O 1
ATOM 5243 N N . TYR A 1 674 ? 3.775 49.085 -31.772 1.00 27.59 674 TYR A N 1
ATOM 5244 C CA . TYR A 1 674 ? 4.256 49.947 -30.678 1.00 27.59 674 TYR A CA 1
ATOM 5245 C C . TYR A 1 674 ? 3.611 49.696 -29.305 1.00 27.59 674 TYR A C 1
ATOM 5247 O O . TYR A 1 674 ? 4.128 50.192 -28.310 1.00 27.59 674 TYR A O 1
ATOM 5255 N N . SER A 1 675 ? 2.511 48.940 -29.208 1.00 29.83 675 SER A N 1
ATOM 5256 C CA . SER A 1 675 ? 1.844 48.654 -27.923 1.00 29.83 675 SER A CA 1
ATOM 5257 C C . SER A 1 675 ? 2.406 47.429 -27.189 1.00 29.83 675 SER A C 1
ATOM 5259 O O . SER A 1 675 ? 2.391 47.395 -25.960 1.00 29.83 675 SER A O 1
ATOM 5261 N N . SER A 1 676 ? 2.935 46.443 -27.919 1.00 36.69 676 SER A N 1
ATOM 5262 C CA . SER A 1 676 ? 3.544 45.227 -27.356 1.00 36.69 676 SER A CA 1
ATOM 5263 C C . SER A 1 676 ? 4.865 45.502 -26.630 1.00 36.69 676 SER A C 1
ATOM 5265 O O . SER A 1 676 ? 5.115 44.939 -25.566 1.00 36.69 676 SER A O 1
ATOM 5267 N N . ALA A 1 677 ? 5.690 46.406 -27.162 1.00 34.59 677 ALA A N 1
ATOM 5268 C CA . ALA A 1 677 ? 6.946 46.807 -26.530 1.00 34.59 677 ALA A CA 1
ATOM 5269 C C . ALA A 1 677 ? 6.713 47.468 -25.157 1.00 34.59 677 ALA A C 1
ATOM 5271 O O . ALA A 1 677 ? 7.431 47.186 -24.197 1.00 34.59 677 ALA A O 1
ATOM 5272 N N . THR A 1 678 ? 5.673 48.300 -25.031 1.00 38.00 678 THR A N 1
ATOM 5273 C CA . THR A 1 678 ? 5.349 48.990 -23.773 1.00 38.00 678 THR A CA 1
ATOM 5274 C C . THR A 1 678 ? 4.832 48.032 -22.699 1.00 38.00 678 THR A C 1
ATOM 5276 O O . THR A 1 678 ? 5.180 48.192 -21.529 1.00 38.00 678 THR A O 1
ATOM 5279 N N . SER A 1 679 ? 4.045 47.011 -23.067 1.00 44.66 679 SER A N 1
ATOM 5280 C CA . SER A 1 679 ? 3.566 46.016 -22.098 1.00 44.66 679 SER A CA 1
ATOM 5281 C C . SER A 1 679 ? 4.688 45.092 -21.617 1.00 44.66 679 SER A C 1
ATOM 5283 O O . SER A 1 679 ? 4.786 44.844 -20.416 1.00 44.66 679 SER A O 1
ATOM 5285 N N . GLN A 1 680 ? 5.595 44.659 -22.501 1.00 40.44 680 GLN A N 1
ATOM 5286 C CA . GLN A 1 680 ? 6.765 43.863 -22.104 1.00 40.44 680 GLN A CA 1
ATOM 5287 C C . GLN A 1 680 ? 7.717 44.643 -21.183 1.00 40.44 680 GLN A C 1
ATOM 5289 O O . GLN A 1 680 ? 8.161 44.099 -20.171 1.00 40.44 680 GLN A O 1
ATOM 5294 N N . ALA A 1 681 ? 7.968 45.929 -21.460 1.00 40.50 681 ALA A N 1
ATOM 5295 C CA . ALA A 1 681 ? 8.761 46.787 -20.577 1.00 40.50 681 ALA A CA 1
ATOM 5296 C C . ALA A 1 681 ? 8.113 46.962 -19.186 1.00 40.50 681 ALA A C 1
ATOM 5298 O O . ALA A 1 681 ? 8.802 46.886 -18.167 1.00 40.50 681 ALA A O 1
ATOM 5299 N N . SER A 1 682 ? 6.784 47.124 -19.128 1.00 40.72 682 SER A N 1
ATOM 5300 C CA . SER A 1 682 ? 6.016 47.183 -17.873 1.00 40.72 682 SER A CA 1
ATOM 5301 C C . SER A 1 682 ? 6.112 45.885 -17.059 1.00 40.72 682 SER A C 1
ATOM 5303 O O . SER A 1 682 ? 6.266 45.922 -15.833 1.00 40.72 682 SER A O 1
ATOM 5305 N N . LEU A 1 683 ? 6.031 44.731 -17.732 1.00 45.59 683 LEU A N 1
ATOM 5306 C CA . LEU A 1 683 ? 6.134 43.416 -17.100 1.00 45.59 683 LEU A CA 1
ATOM 5307 C C . LEU A 1 683 ? 7.540 43.189 -16.522 1.00 45.59 683 LEU A C 1
ATOM 5309 O O . LEU A 1 683 ? 7.676 42.826 -15.354 1.00 45.59 683 LEU A O 1
ATOM 5313 N N . ALA A 1 684 ? 8.582 43.492 -17.303 1.00 42.78 684 ALA A N 1
ATOM 5314 C CA . ALA A 1 684 ? 9.976 43.379 -16.877 1.00 42.78 684 ALA A CA 1
ATOM 5315 C C . ALA A 1 684 ? 10.301 44.303 -15.689 1.00 42.78 684 ALA A C 1
ATOM 5317 O O . ALA A 1 684 ? 10.916 43.860 -14.718 1.00 42.78 684 ALA A O 1
ATOM 5318 N N . ALA A 1 685 ? 9.835 45.557 -15.713 1.00 42.47 685 ALA A N 1
ATOM 5319 C CA . ALA A 1 685 ? 10.017 46.496 -14.605 1.00 42.47 685 ALA A CA 1
ATOM 5320 C C . ALA A 1 685 ? 9.363 45.994 -13.304 1.00 42.47 685 ALA A C 1
ATOM 5322 O O . ALA A 1 685 ? 9.960 46.094 -12.231 1.00 42.47 685 ALA A O 1
ATOM 5323 N N . SER A 1 686 ? 8.176 45.387 -13.405 1.00 45.25 686 SER A N 1
ATOM 5324 C CA . SER A 1 686 ? 7.483 44.769 -12.268 1.00 45.25 686 SER A CA 1
ATOM 5325 C C . SER A 1 686 ? 8.256 43.562 -11.714 1.00 45.25 686 SER A C 1
ATOM 5327 O O . SER A 1 686 ? 8.405 43.434 -10.498 1.00 45.25 686 SER A O 1
ATOM 5329 N N . TYR A 1 687 ? 8.825 42.726 -12.591 1.00 41.25 687 TYR A N 1
ATOM 5330 C CA . TYR A 1 687 ? 9.683 41.592 -12.218 1.00 41.25 687 TYR A CA 1
ATOM 5331 C C . TYR A 1 687 ? 10.946 42.044 -11.465 1.00 41.25 687 TYR A C 1
ATOM 5333 O O . TYR A 1 687 ? 11.232 41.557 -10.370 1.00 41.25 687 TYR A O 1
ATOM 5341 N N . LEU A 1 688 ? 11.669 43.040 -11.992 1.00 42.03 688 LEU A N 1
ATOM 5342 C CA . LEU A 1 688 ? 12.837 43.621 -11.319 1.00 42.03 688 LEU A CA 1
ATOM 5343 C C . LEU A 1 688 ? 12.476 44.253 -9.963 1.00 42.03 688 LEU A C 1
ATOM 5345 O O . LEU A 1 688 ? 13.231 44.105 -8.999 1.00 42.03 688 LEU A O 1
ATOM 5349 N N . GLN A 1 689 ? 11.314 44.906 -9.851 1.00 42.03 689 GLN A N 1
ATOM 5350 C CA . GLN A 1 689 ? 10.874 45.512 -8.593 1.00 42.03 689 GLN A CA 1
ATOM 5351 C C . GLN A 1 689 ? 10.453 44.473 -7.536 1.00 42.03 689 GLN A C 1
ATOM 5353 O O . GLN A 1 689 ? 10.642 44.721 -6.342 1.00 42.03 689 GLN A O 1
ATOM 5358 N N . MET A 1 690 ? 9.943 43.300 -7.936 1.00 46.94 690 MET A N 1
ATOM 5359 C CA . MET A 1 690 ? 9.768 42.164 -7.019 1.00 46.94 690 MET A CA 1
ATOM 5360 C C . MET A 1 690 ? 11.118 41.588 -6.579 1.00 46.94 690 MET A C 1
ATOM 5362 O O . MET A 1 690 ? 11.338 41.408 -5.381 1.00 46.94 690 MET A O 1
ATOM 5366 N N . ASN A 1 691 ? 12.053 41.377 -7.511 1.00 45.34 691 ASN A N 1
ATOM 5367 C CA . ASN A 1 691 ? 13.370 40.807 -7.208 1.00 45.34 691 ASN A CA 1
ATOM 5368 C C . ASN A 1 691 ? 14.152 41.660 -6.192 1.00 45.34 691 ASN A C 1
ATOM 5370 O O . ASN A 1 691 ? 14.666 41.124 -5.210 1.00 45.34 691 ASN A O 1
ATOM 5374 N N . GLY A 1 692 ? 14.167 42.988 -6.356 1.00 42.88 692 GLY A N 1
ATOM 5375 C CA . GLY A 1 692 ? 14.814 43.899 -5.401 1.00 42.88 692 GLY A CA 1
ATOM 5376 C C . GLY A 1 692 ? 14.204 43.861 -3.990 1.00 42.88 692 GLY A C 1
ATOM 5377 O O . GLY A 1 692 ? 14.927 43.969 -3.001 1.00 42.88 692 GLY A O 1
ATOM 5378 N N . LYS A 1 693 ? 12.886 43.644 -3.872 1.00 45.22 693 LYS A N 1
ATOM 5379 C CA . LYS A 1 693 ? 12.199 43.498 -2.574 1.00 45.22 693 LYS A CA 1
ATOM 5380 C C . LYS A 1 693 ? 12.432 42.121 -1.938 1.00 45.22 693 LYS A C 1
ATOM 5382 O O . LYS A 1 693 ? 12.596 42.042 -0.723 1.00 45.22 693 LYS A O 1
ATOM 5387 N N . MET A 1 694 ? 12.512 41.056 -2.740 1.00 47.38 694 MET A N 1
ATOM 5388 C CA . MET A 1 694 ? 12.823 39.699 -2.266 1.00 47.38 694 MET A CA 1
ATOM 5389 C C . MET A 1 694 ? 14.191 39.627 -1.573 1.00 47.38 694 MET A C 1
ATOM 5391 O O . MET A 1 694 ? 14.310 38.956 -0.551 1.00 47.38 694 MET A O 1
ATOM 5395 N N . VAL A 1 695 ? 15.199 40.364 -2.061 1.00 51.19 695 VAL A N 1
ATOM 5396 C CA . VAL A 1 695 ? 16.516 40.456 -1.399 1.00 51.19 695 VAL A CA 1
ATOM 5397 C C . VAL A 1 695 ? 16.394 41.045 0.011 1.00 51.19 695 VAL A C 1
ATOM 5399 O O . VAL A 1 695 ? 16.979 40.506 0.945 1.00 51.19 695 VAL A O 1
ATOM 5402 N N . ALA A 1 696 ? 15.589 42.095 0.205 1.00 47.09 696 ALA A N 1
ATOM 5403 C CA . ALA A 1 696 ? 15.377 42.684 1.530 1.00 47.09 696 ALA A CA 1
ATOM 5404 C C . ALA A 1 696 ? 14.674 41.714 2.500 1.00 47.09 696 ALA A C 1
ATOM 5406 O O . ALA A 1 696 ? 15.075 41.611 3.659 1.00 47.09 696 ALA A O 1
ATOM 5407 N N . VAL A 1 697 ? 13.676 40.957 2.027 1.00 54.66 697 VAL A N 1
ATOM 5408 C CA . VAL A 1 697 ? 13.009 39.910 2.827 1.00 54.66 697 VAL A CA 1
ATOM 5409 C C . VAL A 1 697 ? 13.985 38.786 3.187 1.00 54.66 697 VAL A C 1
ATOM 5411 O O . VAL A 1 697 ? 14.000 38.340 4.332 1.00 54.66 697 VAL A O 1
ATOM 5414 N N . PHE A 1 698 ? 14.845 38.368 2.253 1.00 52.34 698 PHE A N 1
ATOM 5415 C CA . PHE A 1 698 ? 15.872 37.359 2.512 1.00 52.34 698 PHE A CA 1
ATOM 5416 C C . PHE A 1 698 ? 16.893 37.841 3.554 1.00 52.34 698 PHE A C 1
ATOM 5418 O O . PHE A 1 698 ? 17.190 37.107 4.493 1.00 52.34 698 PHE A O 1
ATOM 5425 N N . SER A 1 699 ? 17.350 39.096 3.469 1.00 56.44 699 SER A N 1
ATOM 5426 C CA . SER A 1 699 ? 18.213 39.713 4.486 1.00 56.44 699 SER A CA 1
ATOM 5427 C C . SER A 1 699 ? 17.563 39.733 5.871 1.00 56.44 699 SER A C 1
ATOM 5429 O O . SER A 1 699 ? 18.215 39.379 6.850 1.00 56.44 699 SER A O 1
ATOM 5431 N N . VAL A 1 700 ? 16.274 40.087 5.976 1.00 63.50 700 VAL A N 1
ATOM 5432 C CA . VAL A 1 700 ? 15.542 40.028 7.255 1.00 63.50 700 VAL A CA 1
ATOM 5433 C C . VAL A 1 700 ? 15.454 38.589 7.767 1.00 63.50 700 VAL A C 1
ATOM 5435 O O . VAL A 1 700 ? 15.760 38.351 8.931 1.00 63.50 700 VAL A O 1
ATOM 5438 N N . MET A 1 701 ? 15.117 37.619 6.912 1.00 62.66 701 MET A N 1
ATOM 5439 C CA . MET A 1 701 ? 15.003 36.211 7.308 1.00 62.66 701 MET A CA 1
ATOM 5440 C C . MET A 1 701 ? 16.343 35.629 7.785 1.00 62.66 701 MET A C 1
ATOM 5442 O O . MET A 1 701 ? 16.383 34.954 8.813 1.00 62.66 701 MET A O 1
ATOM 5446 N N . VAL A 1 702 ? 17.450 35.936 7.101 1.00 70.44 702 VAL A N 1
ATOM 5447 C CA . VAL A 1 702 ? 18.806 35.549 7.525 1.00 70.44 702 VAL A CA 1
ATOM 5448 C C . VAL A 1 702 ? 19.167 36.196 8.864 1.00 70.44 702 VAL A C 1
ATOM 5450 O O . VAL A 1 702 ? 19.655 35.505 9.755 1.00 70.44 702 VAL A O 1
ATOM 5453 N N . MET A 1 703 ? 18.868 37.484 9.063 1.00 69.44 703 MET A N 1
ATOM 5454 C CA . MET A 1 703 ? 19.100 38.162 10.347 1.00 69.44 703 MET A CA 1
ATOM 5455 C C . MET A 1 703 ? 18.245 37.573 11.481 1.00 69.44 703 MET A C 1
ATOM 5457 O O . MET A 1 703 ? 18.738 37.435 12.599 1.00 69.44 703 MET A O 1
ATOM 5461 N N . SER A 1 704 ? 17.002 37.157 11.210 1.00 69.62 704 SER A N 1
ATOM 5462 C CA . SER A 1 704 ? 16.164 36.433 12.177 1.00 69.62 704 SER A CA 1
ATOM 5463 C C . SER A 1 704 ? 16.732 35.053 12.521 1.00 69.62 704 SER A C 1
ATOM 5465 O O . SER A 1 704 ? 16.783 34.706 13.697 1.00 69.62 704 SER A O 1
ATOM 5467 N N . ILE A 1 705 ? 17.220 34.291 11.536 1.00 76.88 705 ILE A N 1
ATOM 5468 C CA . ILE A 1 705 ? 17.866 32.985 11.764 1.00 76.88 705 ILE A CA 1
ATOM 5469 C C . ILE A 1 705 ? 19.139 33.152 12.607 1.00 76.88 705 ILE A C 1
ATOM 5471 O O . ILE A 1 705 ? 19.317 32.436 13.592 1.00 76.88 705 ILE A O 1
ATOM 5475 N N . LEU A 1 706 ? 19.987 34.135 12.285 1.00 76.50 706 LEU A N 1
ATOM 5476 C CA . LEU A 1 706 ? 21.192 34.453 13.059 1.00 76.50 706 LEU A CA 1
ATOM 5477 C C . LEU A 1 706 ? 20.856 34.887 14.495 1.00 76.50 706 LEU A C 1
ATOM 5479 O O . LEU A 1 706 ? 21.523 34.456 15.435 1.00 76.50 706 LEU A O 1
ATOM 5483 N N . LEU A 1 707 ? 19.795 35.677 14.692 1.00 80.06 707 LEU A N 1
ATOM 5484 C CA . LEU A 1 707 ? 19.317 36.054 16.024 1.00 80.06 707 LEU A CA 1
ATOM 5485 C C . LEU A 1 707 ? 18.823 34.831 16.815 1.00 80.06 707 LEU A C 1
ATOM 5487 O O . LEU A 1 707 ? 19.188 34.676 17.980 1.00 80.06 707 LEU A O 1
ATOM 5491 N N . CYS A 1 708 ? 18.061 33.929 16.191 1.00 76.81 708 CYS A N 1
ATOM 5492 C CA . CYS A 1 708 ? 17.637 32.670 16.808 1.00 76.81 708 CYS A CA 1
ATOM 5493 C C . CYS A 1 708 ? 18.830 31.773 17.178 1.00 76.81 708 CYS A C 1
ATOM 5495 O O . CYS A 1 708 ? 18.843 31.210 18.272 1.00 76.81 708 CYS A O 1
ATOM 5497 N N . MET A 1 709 ? 19.859 31.687 16.327 1.00 81.38 709 MET A N 1
ATOM 5498 C CA . MET A 1 709 ? 21.097 30.960 16.638 1.00 81.38 709 MET A CA 1
ATOM 5499 C C . MET A 1 709 ? 21.855 31.589 17.814 1.00 81.38 709 MET A C 1
ATOM 5501 O O . MET A 1 709 ? 22.261 30.867 18.723 1.00 81.38 709 MET A O 1
ATOM 5505 N N . MET A 1 710 ? 21.999 32.919 17.863 1.00 81.88 710 MET A N 1
ATOM 5506 C CA . MET A 1 710 ? 22.633 33.594 19.006 1.00 81.88 710 MET A CA 1
ATOM 5507 C C . MET A 1 710 ? 21.847 33.403 20.310 1.00 81.88 710 MET A C 1
ATOM 5509 O O . MET A 1 710 ? 22.455 33.180 21.356 1.00 81.88 710 MET A O 1
ATOM 5513 N N . LEU A 1 711 ? 20.511 33.430 20.261 1.00 83.88 711 LEU A N 1
ATOM 5514 C CA . LEU A 1 711 ? 19.664 33.144 21.422 1.00 83.88 711 LEU A CA 1
ATOM 5515 C C . LEU A 1 711 ? 19.808 31.685 21.885 1.00 83.88 711 LEU A C 1
ATOM 5517 O O . LEU A 1 711 ? 19.962 31.443 23.081 1.00 83.88 711 LEU A O 1
ATOM 5521 N N . ALA A 1 712 ? 19.828 30.716 20.966 1.00 81.38 712 ALA A N 1
ATOM 5522 C CA . ALA A 1 712 ? 20.032 29.303 21.293 1.00 81.38 712 ALA A CA 1
ATOM 5523 C C . ALA A 1 712 ? 21.418 29.039 21.915 1.00 81.38 712 ALA A C 1
ATOM 5525 O O . ALA A 1 712 ? 21.517 28.364 22.942 1.00 81.38 712 ALA A O 1
ATOM 5526 N N . LEU A 1 713 ? 22.480 29.625 21.350 1.00 83.50 713 LEU A N 1
ATOM 5527 C CA . LEU A 1 713 ? 23.842 29.545 21.892 1.00 83.50 713 LEU A CA 1
ATOM 5528 C C . LEU A 1 713 ? 23.957 30.232 23.263 1.00 83.50 713 LEU A C 1
ATOM 5530 O O . LEU A 1 713 ? 24.599 29.697 24.168 1.00 83.50 713 LEU A O 1
ATOM 5534 N N . GLY A 1 714 ? 23.286 31.373 23.455 1.00 85.38 714 GLY A N 1
ATOM 5535 C CA . GLY A 1 714 ? 23.182 32.051 24.749 1.00 85.38 714 GLY A CA 1
ATOM 5536 C C . GLY A 1 714 ? 22.498 31.183 25.809 1.00 85.38 714 GLY A C 1
ATOM 5537 O O . GLY A 1 714 ? 23.042 31.000 26.900 1.00 85.38 714 GLY A O 1
ATOM 5538 N N . SER A 1 715 ? 21.358 30.575 25.472 1.00 80.81 715 SER A N 1
ATOM 5539 C CA . SER A 1 715 ? 20.644 29.624 26.335 1.00 80.81 715 SER A CA 1
ATOM 5540 C C . SER A 1 715 ? 21.509 28.415 26.702 1.00 80.81 715 SER A C 1
ATOM 5542 O O . SER A 1 715 ? 21.578 28.044 27.874 1.00 80.81 715 SER A O 1
ATOM 5544 N N . ALA A 1 716 ? 22.234 27.836 25.739 1.00 82.62 716 ALA A N 1
ATOM 5545 C CA . ALA A 1 716 ? 23.157 26.729 25.985 1.00 82.62 716 ALA A CA 1
ATOM 5546 C C . ALA A 1 716 ? 24.311 27.127 26.927 1.00 82.62 716 ALA A C 1
ATOM 5548 O O . ALA A 1 716 ? 24.637 26.384 27.854 1.00 82.62 716 ALA A O 1
ATOM 5549 N N . ALA A 1 717 ? 24.889 28.322 26.758 1.00 83.69 717 ALA A N 1
ATOM 5550 C CA . ALA A 1 717 ? 25.940 28.839 27.636 1.00 83.69 717 ALA A CA 1
ATOM 5551 C C . ALA A 1 717 ? 25.442 29.116 29.070 1.00 83.69 717 ALA A C 1
ATOM 5553 O O . ALA A 1 717 ? 26.174 28.883 30.037 1.00 83.69 717 ALA A O 1
ATOM 5554 N N . VAL A 1 718 ? 24.194 29.573 29.230 1.00 85.31 718 VAL A N 1
ATOM 5555 C CA . VAL A 1 718 ? 23.545 29.736 30.543 1.00 85.31 718 VAL A CA 1
ATOM 5556 C C . VAL A 1 718 ? 23.290 28.376 31.198 1.00 85.31 718 VAL A C 1
ATOM 5558 O O . VAL A 1 718 ? 23.676 28.184 32.350 1.00 85.31 718 VAL A O 1
ATOM 5561 N N . LEU A 1 719 ? 22.734 27.403 30.467 1.00 80.00 719 LEU A N 1
ATOM 5562 C CA . LEU A 1 719 ? 22.519 26.036 30.960 1.00 80.00 719 LEU A CA 1
ATOM 5563 C C . LEU A 1 719 ? 23.833 25.353 31.369 1.00 80.00 719 LEU A C 1
ATOM 5565 O O . LEU A 1 719 ? 23.891 24.710 32.417 1.00 80.00 719 LEU A O 1
ATOM 5569 N N . TRP A 1 720 ? 24.910 25.539 30.599 1.00 86.12 720 TRP A N 1
ATOM 5570 C CA . TRP A 1 720 ? 26.239 25.029 30.944 1.00 86.12 720 TRP A CA 1
ATOM 5571 C C . TRP A 1 720 ? 26.788 25.659 32.232 1.00 86.12 720 TRP A C 1
ATOM 5573 O O . TRP A 1 720 ? 27.286 24.941 33.101 1.00 86.12 720 TRP A O 1
ATOM 5583 N N . LYS A 1 721 ? 26.629 26.979 32.420 1.00 83.25 721 LYS A N 1
ATOM 5584 C CA . LYS A 1 721 ? 26.985 27.649 33.684 1.00 83.25 721 LYS A CA 1
ATOM 5585 C C . LYS A 1 721 ? 26.158 27.135 34.863 1.00 83.25 721 LYS A C 1
ATOM 5587 O O . LYS A 1 721 ? 26.741 26.847 35.903 1.00 83.25 721 LYS A O 1
ATOM 5592 N N . ILE A 1 722 ? 24.843 26.969 34.703 1.00 85.81 722 ILE A N 1
ATOM 5593 C CA . ILE A 1 722 ? 23.962 26.408 35.742 1.00 85.81 722 ILE A CA 1
ATOM 5594 C C . ILE A 1 722 ? 24.431 24.999 36.125 1.00 85.81 722 ILE A C 1
ATOM 5596 O O . ILE A 1 722 ? 24.658 24.734 37.303 1.00 85.81 722 ILE A O 1
ATOM 5600 N N . LYS A 1 723 ? 24.685 24.122 35.145 1.00 81.56 723 LYS A N 1
ATOM 5601 C CA . LYS A 1 723 ? 25.178 22.758 35.392 1.00 81.56 723 LYS A CA 1
ATOM 5602 C C . LYS A 1 723 ? 26.564 22.743 36.058 1.00 81.56 723 LYS A C 1
ATOM 5604 O O . LYS A 1 723 ? 26.811 21.914 36.928 1.00 81.56 723 LYS A O 1
ATOM 5609 N N . SER A 1 724 ? 27.443 23.693 35.720 1.00 87.06 724 SER A N 1
ATOM 5610 C CA . SER A 1 724 ? 28.746 23.867 36.383 1.00 87.06 724 SER A CA 1
ATOM 5611 C C . SER A 1 724 ? 28.628 24.370 37.830 1.00 87.06 724 SER A C 1
ATOM 5613 O O . SER A 1 724 ? 29.450 24.001 38.666 1.00 87.06 724 SER A O 1
ATOM 5615 N N . VAL A 1 725 ? 27.616 25.184 38.151 1.00 87.50 725 VAL A N 1
ATOM 5616 C CA . VAL A 1 725 ? 27.331 25.611 39.532 1.00 87.50 725 VAL A CA 1
ATOM 5617 C C . VAL A 1 725 ? 26.725 24.466 40.344 1.00 87.50 725 VAL A C 1
ATOM 5619 O O . VAL A 1 725 ? 27.190 24.226 41.453 1.00 87.50 725 VAL A O 1
ATOM 5622 N N . ILE A 1 726 ? 25.770 23.715 39.782 1.00 85.50 726 ILE A N 1
ATOM 5623 C CA . ILE A 1 726 ? 25.172 22.535 40.430 1.00 85.50 726 ILE A CA 1
ATOM 5624 C C . ILE A 1 726 ? 26.260 21.516 40.795 1.00 85.50 726 ILE A C 1
ATOM 5626 O O . ILE A 1 726 ? 26.399 21.195 41.969 1.00 85.50 726 ILE A O 1
ATOM 5630 N N . GLY A 1 727 ? 27.122 21.123 39.850 1.00 82.94 727 GLY A N 1
ATOM 5631 C CA . GLY A 1 727 ? 28.209 20.173 40.131 1.00 82.94 727 GLY A CA 1
ATOM 5632 C C . GLY A 1 727 ? 29.221 20.654 41.183 1.00 82.94 727 GLY A C 1
ATOM 5633 O O . GLY A 1 727 ? 29.809 19.845 41.896 1.00 82.94 727 GLY A O 1
ATOM 5634 N N . ARG A 1 728 ? 29.412 21.973 41.342 1.00 86.31 728 ARG A N 1
ATOM 5635 C CA . ARG A 1 728 ? 30.224 22.529 42.443 1.00 86.31 728 ARG A CA 1
ATOM 5636 C C . ARG A 1 728 ? 29.496 22.465 43.783 1.00 86.31 728 ARG A C 1
ATOM 5638 O O . ARG A 1 728 ? 30.146 22.210 44.789 1.00 86.31 728 ARG A O 1
ATOM 5645 N N . LEU A 1 729 ? 28.182 22.695 43.804 1.00 80.56 729 LEU A N 1
ATOM 5646 C CA . LEU A 1 729 ? 27.358 22.582 45.010 1.00 80.56 729 LEU A CA 1
ATOM 5647 C C . LEU A 1 729 ? 27.234 21.124 45.471 1.00 80.56 729 LEU A C 1
ATOM 5649 O O . LEU A 1 729 ? 27.323 20.876 46.665 1.00 80.56 729 LEU A O 1
ATOM 5653 N N . GLU A 1 730 ? 27.118 20.168 44.547 1.00 81.19 730 GLU A N 1
ATOM 5654 C CA . GLU A 1 730 ? 27.125 18.726 44.837 1.00 81.19 730 GLU A CA 1
ATOM 5655 C C . GLU A 1 730 ? 28.446 18.290 45.491 1.00 81.19 730 GLU A C 1
ATOM 5657 O O . GLU A 1 730 ? 28.433 17.649 46.538 1.00 81.19 730 GLU A O 1
ATOM 5662 N N . VAL A 1 731 ? 29.595 18.711 44.945 1.00 82.44 731 VAL A N 1
ATOM 5663 C CA . VAL A 1 731 ? 30.916 18.448 45.552 1.00 82.44 731 VAL A CA 1
ATOM 5664 C C . VAL A 1 731 ? 31.062 19.107 46.929 1.00 82.44 731 VAL A C 1
ATOM 5666 O O . VAL A 1 731 ? 31.681 18.529 47.817 1.00 82.44 731 VAL A O 1
ATOM 5669 N N . LEU A 1 732 ? 30.483 20.294 47.134 1.00 77.88 732 LEU A N 1
ATOM 5670 C CA . LEU A 1 732 ? 30.548 21.006 48.414 1.00 77.88 732 LEU A CA 1
ATOM 5671 C C . LEU A 1 732 ? 29.604 20.387 49.464 1.00 77.88 732 LEU A C 1
ATOM 5673 O O . LEU A 1 732 ? 29.955 20.335 50.637 1.00 77.88 732 LEU A O 1
ATOM 5677 N N . ALA A 1 733 ? 28.461 19.837 49.042 1.00 72.19 733 ALA A N 1
ATOM 5678 C CA . ALA A 1 733 ? 27.535 19.069 49.879 1.00 72.19 733 ALA A CA 1
ATOM 5679 C C . ALA A 1 733 ? 28.017 17.636 50.190 1.00 72.19 733 ALA A C 1
ATOM 5681 O O . ALA A 1 733 ? 27.493 17.009 51.103 1.00 72.19 733 ALA A O 1
ATOM 5682 N N . LEU A 1 734 ? 29.012 17.124 49.456 1.00 76.50 734 LEU A N 1
ATOM 5683 C CA . LEU A 1 734 ? 29.742 15.885 49.765 1.00 76.50 734 LEU A CA 1
ATOM 5684 C C . LEU A 1 734 ? 30.972 16.114 50.667 1.00 76.50 734 LEU A C 1
ATOM 5686 O O . LEU A 1 734 ? 31.643 15.153 51.041 1.00 76.50 734 LEU A O 1
ATOM 5690 N N . ALA A 1 735 ? 31.290 17.373 50.986 1.00 71.06 735 ALA A N 1
ATOM 5691 C CA . ALA A 1 735 ? 32.431 17.782 51.811 1.00 71.06 735 ALA A CA 1
ATOM 5692 C C . ALA A 1 735 ? 32.019 18.436 53.150 1.00 71.06 735 ALA A C 1
ATOM 5694 O O . ALA A 1 735 ? 32.887 18.927 53.878 1.00 71.06 735 ALA A O 1
ATOM 5695 N N . LEU A 1 736 ? 30.714 18.448 53.449 1.00 67.62 736 LEU A N 1
ATOM 5696 C CA . LEU A 1 736 ? 30.074 18.927 54.680 1.00 67.62 736 LEU A CA 1
ATOM 5697 C C . LEU A 1 736 ? 29.409 17.757 55.419 1.00 67.62 736 LEU A C 1
ATOM 5699 O O . LEU A 1 736 ? 29.418 17.809 56.668 1.00 67.62 736 LEU A O 1
#

Secondary structure (DSSP, 8-state):
------HHHHHHTT--------HHHHHHHHHHHTT---GGGGGGGGGHHHHHHHHHHHHHHTT-TTSHHHHHHHHHHHHHHHTTEE--SS-S-SSSPPTT------EE-SSGGG-----TT-S-----TT----HHHHHHHHHHHHHHT---TTS-HHHHHHHHHHHB-TTS-EESSSTT--EEHHHHHHHHHHHHHHT--TT--HHHHHHHHHHTB-TTSSB-SSTTSPP-HHHHHHHHHHHHHTT-GGGG-STTHHHHHHHHHHTTB-TTSSBBSSTT--B-TTHHHHTHHHHHHHT-GGGS-HHHHHHHHHTTB-TTS-BBSSTTSPB-HHHHHHHHHHHHHTT-BTBPPEETTTTEEHHHHHHHHHHHHHHHHHHHHHHHHT--------PPPPP---------------------------------------------------------------TTTTTHHHHHHHH-SSS-TT----EEEEEEEE-SS-EEEEEEEE-SSEEEEEEEETTEEEEEEEEGGGEEEEEEEEETTTEEEEEEEEESS-EEEEE--TTHHHHHHHHHHHHHHHHHHHTT---------------------------S--S--------------------------------------------------------TTSHHHHHHHHHHHHHHHHHHHHHHHHHHHHHHHHHHHHHHHHHHHHHHHHHHHHHHHHHHHT--

pLDDT: mean 72.12, std 28.57, range [20.14, 98.94]

Foldseek 3Di:
DDDDPDVPVVVVVVPPDPPDDPLVLQLVVLLVQCPDDDPVCVVCQQQQLVSPLLSLQSCVLLVNCPPPSNVVCLVVVLLQLLQFWAFAQDQLPDLDDPPPDPDQQTAGTNHCVVVDDRDSQDRHDDDDPPSGHFLLSNLSSLLSCLSSLHLCPSPSLSSLLSSLLVQQDPQQWGAGIDPPGDTFLVNLLSSLLNCLLSVHCNSGPVVSNLNQLVQQQEPQLAGDRTHPHAHWLQSSLSSLLSCVSSVNNVSQPPPCSLVSHLVSLQVQQDPQLAGDGHPPGDGWLLSLLSSLLSCVSSVHNVSGPLVSRLNQQVQQADPSQAGGGHHPDDHDSNSRSSNSNSCLSVVPPSGAHANSSNRHGPVSVVSSVVSVVVVVVVVVVVVVVVDDDDDDDDDDDDDDDDDDDDDDDDDDDDDDDDDDDDDDDDDDDDDDDDDDDDDDDDDDDDDDDDDDDDDDDDDDDPPPQVPCLVVCVVQPPVDDSPFDWPDKFWWWWDDPPDTQTWMWTDTLFWIWTWGADPNDIDIDIGGLVQFPDKDQAADLRPHRFWMWTDGLPDIIIIGPTPDNV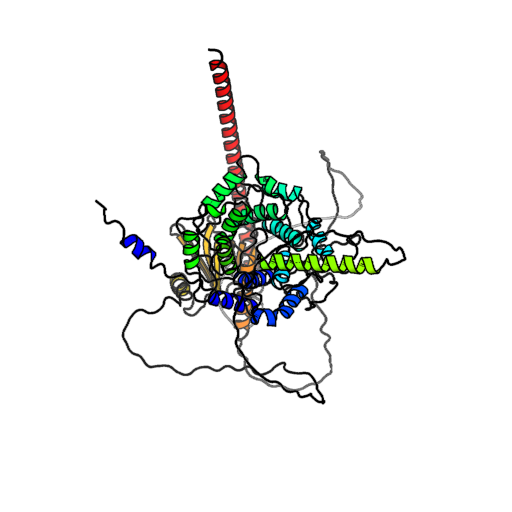VVVVVSVVSSVSSVVVVVVDDDDDDDDDDDDDDDDDDDDDDDDDDDDDDDDDDDDDDDDDDDDDDDDDDDDDDDDDDDDDDDDDDDDDDDDDDDDDDDDDDDDDDDPPPPVVVSVVVVVVVVVVVVVVSVVVVVVVVVVVVVVVVVVVVVVVVVVVVVVVVVVVVVVVVVD

Organism: NCBI:txid246404

InterPro domains:
  IPR001330 Prenyltransferase alpha-alpha toroid domain [PF00432] (22-359)
  IPR004182 GRAM domain [PF02893] (472-578)
  IPR004182 GRAM domain [SM00568] (470-538)
  IPR008930 Terpenoid cyclases/protein prenyltransferase alpha-alpha toroid [SSF48239] (16-371)
  IPR011993 PH-like domain superfamily [G3DSA:2.30.29.30] (468-577)
  IPR041960 Geranylgeranyl transferase type-1 subunit beta [cd02895] (23-345)
  IPR045089 Prenyltransferase subunit beta [PTHR11774] (21-370)

Sequence (736 aa):
MTSPVDENAAKKAKTTSELKFPRKEDVRYFGYGLNLLPSHLTEYDTSRMAMAFYALSGLDICGAADSDFVRKNRRDWIDWVYAQQVLPSWDAGKETLPDGCTWTCFGFRGSPSSGRAFDPNATRSEKWCHDTSHVAMTYTALALLVILGDDLSRVNRVAIVNWLKHSQTKLGSFVASQDNSESDMRFLFSACSISSILNDFSGIDKDAAVRYILNSKSHENAFGQGAELEAHGGSTYCAVASLALMDRLDALDADSVKLHLIEWLLKRQQEDGGFAGRPGKVSDTCYSFWIGGTLEILGAYQFVDADANRAFLETTVSKSGGFSKVPDCNADPLHSYMGLAGLSVAQEPGLLPLVPSLNLTERAVETMQDTARLSAAEVETTSDTGRSSRFTRPLPMRRSSSYDHGLLDPLRRDSALPGDSFRPSNVSDAPRSDYYMAASRPLRDSAASVFSDSASTVNTSEFKNLAWEKVVHKLFKSVPQNEPLFVDYLCAFQGDHILHQGKMYLTPNFFLFYANIFGHVTCFEFPIQDILLIERAKTAYIIPNAIIVATSSKAYFFTSFVNREHTFMNMEYLINRHRETHKSFTPKILGSNTTNSSSNGTPILKKSNRRYEEELGGSYLNPEGGGSVFAEPESDNTTAGSATLESDPRNPTSRPLNNTNNGDTIQQHNKNSYSSATSQASLAASYLQMNGKMVAVFSVMVMSILLCMMLALGSAAVLWKIKSVIGRLEVLALAL

Radius of gyration: 37.69 Å; chains: 1; bounding box: 104×131×120 Å